Protein AF-0000000080314920 (afdb_homodimer)

Radius of gyration: 25.45 Å; Cα contacts (8 Å, |Δi|>4): 1360; chains: 2; bounding box: 56×71×76 Å

Sequence (614 aa):
MSSTPRVAFVGSGGATKGIAHLGVLKAMEELGLAPDVFVGASTGAIAGAFFAEGFTADQMVDWLRPFWVRNDKDGALKGRYFLGAPNKDQWRSPGWLTSGLFSIDRFERFLRDRLPVNDFRKLTRPLLVTATDVDGRGRVVFGKGYLDDVPISQAVAASSCVPVLFRPYRIGDRYYMDGELVRTLSIDLAVEAGADVVVISNVYRPHVTRPGETSLVHGGVGAMIRQTANVILSEKEKRGIDLIHRLYPHLTILNVSADLGRYSFLDRGNARHLLQRGYREALKVLAAAKQRGVFDVRSNVRTIGKAMSSTPRVAFVGSGGATKGIAHLGVLKAMEELGLAPDVFVGASTGAIAGAFFAEGFTADQMVDWLRPFWVRNDKDGALKGRYFLGAPNKDQWRSPGWLTSGLFSIDRFERFLRDRLPVNDFRKLTRPLLVTATDVDGRGRVVFGKGYLDDVPISQAVAASSCVPVLFRPYRIGDRYYMDGELVRTLSIDLAVEAGADVVVISNVYRPHVTRPGETSLVHGGVGAMIRQTANVILSEKEKRGIDLIHRLYPHLTILNVSADLGRYSFLDRGNARHLLQRGYREALKVLAAAKQRGVFDVRSNVRTIGKA

Solvent-accessible surface area (backbone atoms only — not comparable to full-atom values): 30928 Å² total; per-residue (Å²): 130,88,70,78,72,40,29,20,35,24,18,24,38,44,64,52,48,21,43,16,50,36,14,30,52,43,34,29,48,57,53,48,54,59,59,51,32,28,32,14,14,22,34,14,22,51,53,34,60,43,43,52,72,68,50,48,44,70,59,45,52,60,66,48,32,51,74,33,43,70,75,52,87,61,75,44,56,36,67,55,41,43,38,39,71,70,49,78,75,42,61,71,34,65,19,41,52,44,18,16,74,18,31,54,63,48,52,25,52,51,41,52,72,66,41,90,73,55,42,38,77,75,47,87,35,51,47,37,34,28,20,18,38,64,42,44,72,41,64,40,56,32,11,69,98,56,49,35,88,50,42,43,29,56,48,40,38,18,6,48,12,43,76,55,53,17,24,62,33,72,60,91,94,41,44,19,21,25,11,55,46,52,45,49,44,50,59,64,58,40,49,74,72,58,36,41,32,37,40,34,36,38,56,53,56,52,57,61,57,49,92,91,53,74,60,50,54,52,57,12,37,66,42,45,53,51,41,49,50,16,35,33,51,31,37,46,33,52,51,47,51,53,44,48,45,71,75,38,71,83,50,42,75,45,78,32,64,37,85,72,72,87,62,49,56,76,54,40,89,41,50,66,58,35,20,49,42,19,22,50,39,27,43,55,53,51,51,53,38,38,74,70,59,73,45,81,55,56,78,73,60,76,76,84,72,91,125,128,87,70,78,71,38,29,18,36,24,18,24,37,44,63,52,50,22,41,17,51,36,14,30,52,43,36,29,49,66,56,52,54,59,59,52,32,27,31,13,14,22,33,14,22,51,51,34,59,43,43,54,72,67,51,49,45,69,58,49,51,60,67,48,30,51,73,31,43,70,75,53,87,62,75,43,55,36,64,54,42,43,39,38,70,68,50,80,74,43,63,72,35,64,21,40,52,44,18,16,75,19,30,55,60,48,50,24,51,50,41,52,71,66,41,90,73,55,42,37,76,75,47,88,35,50,48,38,34,28,20,19,39,64,43,44,72,41,65,41,55,32,11,70,96,58,48,34,87,49,44,44,28,56,48,42,38,18,5,48,13,43,76,56,54,18,24,62,32,72,59,92,94,42,44,19,22,24,10,55,47,52,45,49,44,51,60,66,59,40,50,75,71,58,34,41,32,37,41,34,36,38,56,54,57,54,56,61,58,50,92,92,52,74,62,51,54,53,58,13,39,67,41,45,52,52,42,48,50,16,36,34,51,30,39,48,33,52,50,47,51,54,44,47,44,70,76,37,71,81,52,43,76,45,77,30,65,36,83,71,74,86,62,48,56,75,53,42,88,41,50,68,58,36,20,48,42,18,22,52,42,26,43,54,53,52,50,54,39,38,76,71,59,74,45,84,51,63,77,74,64,78,76,84,66,95,119

Foldseek 3Di:
DPDFFAEEEFEFAQQLLLLLVLLLQQLCVLLQNHHLAQEYFQSSLVSCQQVLVPDHSVNVCVLCLLQQPCDDPPDRCPVCLFAPDQDPVSVVDPCLPQFARGELVSVLVSCVVPRPAFFQVPGSRWYWYWWAWPVPPAIAIEHDPGNGVGGSSQSNSQQNAATRHYGFGDDPHTTIHHRLPRATSPCVVVVVVPGQEYEYHYAQAADDADPPGDDLVVVPPLSVVNNVVSVVSVVRVVVVVVVVCVVCVSHHYQYQYFCPDPDDSRNSVCSVVSSVRSNVSSNVRVVVCVVVVVGVRPPPNPPPDDD/DPDFFAEEEFEFAQQLLLLLVLLLQQLCVLLQNHHLAQEYFQSSLVSCQQVLVPDHSVNVCVLCLLQQDCDDPPDRVPVCLFAPDQPPVSVVDPCLPQFARTENVSVLVSCVVPRPAFFQVPGSRWRWYWWAWPVPPAIAIEHPPGNGVGTSSQSNSQQNAATRHYGFGDDPHTTIHHRLPRATSPVVVVVVVPGQEYEYHYAQAADDADPPGDDLVVVPPLSVVNNVVSVVSVVRVVVVVVVVCVVCVSHHYQYQYFCPDPDDSRNSVCSVVSSVRSNVSSNVRVVVCVVVVVGVRPPPNPPPDDD

Nearest PDB structures (foldseek):
  5fya-assembly1_A  TM=7.911E-01  e=1.398E-17  Pseudomonas aeruginosa PAO1
  5fya-assembly1_B  TM=7.716E-01  e=3.276E-17  Pseudomonas aeruginosa PAO1
  5fqu-assembly1_A  TM=7.873E-01  e=2.294E-16  Pseudomonas aeruginosa PAO1
  5fqu-assembly1_B  TM=7.915E-01  e=6.071E-16  Pseudomonas aeruginosa PAO1
  4kyi-assembly4_G  TM=5.038E-01  e=5.420E-08  Legionella pneumophila subsp. pneumophila str. Philadelphia 1

Structure (mmCIF, N/CA/C/O backbone):
data_AF-0000000080314920-model_v1
#
loop_
_entity.id
_entity.type
_entity.pdbx_description
1 polymer 'Serine protease'
#
loop_
_atom_site.group_PDB
_atom_site.id
_atom_site.type_symbol
_atom_site.label_atom_id
_atom_site.label_alt_id
_atom_site.label_comp_id
_atom_site.label_asym_id
_atom_site.label_entity_id
_atom_site.label_seq_id
_atom_site.pdbx_PDB_ins_code
_atom_site.Cartn_x
_atom_site.Cartn_y
_atom_site.Cartn_z
_atom_site.occupancy
_atom_site.B_iso_or_equiv
_atom_site.auth_seq_id
_atom_site.auth_comp_id
_atom_site.auth_asym_id
_atom_site.auth_atom_id
_atom_site.pdbx_PDB_model_num
ATOM 1 N N . MET A 1 1 ? 11.32 12.695 39.562 1 34.16 1 MET A N 1
ATOM 2 C CA . MET A 1 1 ? 10.57 13.789 38.969 1 34.16 1 MET A CA 1
ATOM 3 C C . MET A 1 1 ? 9.891 13.328 37.656 1 34.16 1 MET A C 1
ATOM 5 O O . MET A 1 1 ? 10.562 12.922 36.719 1 34.16 1 MET A O 1
ATOM 9 N N . SER A 1 2 ? 8.727 12.648 37.625 1 46.34 2 SER A N 1
ATOM 10 C CA . SER A 1 2 ? 8.016 11.883 36.625 1 46.34 2 SER A CA 1
ATOM 11 C C . SER A 1 2 ? 7.816 12.695 35.344 1 46.34 2 SER A C 1
ATOM 13 O O . SER A 1 2 ? 7.129 13.719 35.344 1 46.34 2 SER A O 1
ATOM 15 N N . SER A 1 3 ? 8.82 12.984 34.469 1 62.66 3 SER A N 1
ATOM 16 C CA . SER A 1 3 ? 8.906 13.906 33.312 1 62.66 3 SER A CA 1
ATOM 17 C C . SER A 1 3 ? 7.719 13.727 32.375 1 62.66 3 SER A C 1
ATOM 19 O O . SER A 1 3 ? 7.129 12.648 32.312 1 62.66 3 SER A O 1
ATOM 21 N N . THR A 1 4 ? 6.941 14.812 32.188 1 80 4 THR A N 1
ATOM 22 C CA . THR A 1 4 ? 5.812 14.844 31.266 1 80 4 THR A CA 1
ATOM 23 C C . THR A 1 4 ? 6.176 14.164 29.953 1 80 4 THR A C 1
ATOM 25 O O . THR A 1 4 ? 7.215 14.461 29.359 1 80 4 THR A O 1
ATOM 28 N N . PRO A 1 5 ? 5.445 13.148 29.672 1 88.19 5 PRO A N 1
ATOM 29 C CA . PRO A 1 5 ? 5.762 12.445 28.422 1 88.19 5 PRO A CA 1
ATOM 30 C C . PRO A 1 5 ? 5.719 13.352 27.203 1 88.19 5 PRO A C 1
ATOM 32 O O . PRO A 1 5 ? 4.906 14.281 27.156 1 88.19 5 PRO A O 1
ATOM 35 N N . ARG A 1 6 ? 6.645 13.195 26.375 1 93.94 6 ARG A N 1
ATOM 36 C CA . ARG A 1 6 ? 6.617 13.883 25.094 1 93.94 6 ARG A CA 1
ATOM 37 C C . ARG A 1 6 ? 5.602 13.25 24.156 1 93.94 6 ARG A C 1
ATOM 39 O O . ARG A 1 6 ? 5.668 12.055 23.875 1 93.94 6 ARG A O 1
ATOM 46 N N . VAL A 1 7 ? 4.637 14.039 23.656 1 95.12 7 VAL A N 1
ATOM 47 C CA . VAL A 1 7 ? 3.502 13.523 22.891 1 95.12 7 VAL A CA 1
ATOM 48 C C . VAL A 1 7 ? 3.629 13.938 21.438 1 95.12 7 VAL A C 1
ATOM 50 O O . VAL A 1 7 ? 3.949 15.086 21.125 1 95.12 7 VAL A O 1
ATOM 53 N N . ALA A 1 8 ? 3.443 12.977 20.562 1 97.06 8 ALA A N 1
ATOM 54 C CA . ALA A 1 8 ? 3.424 13.266 19.125 1 97.06 8 ALA A CA 1
ATOM 55 C C . ALA A 1 8 ? 2.035 13.031 18.531 1 97.06 8 ALA A C 1
ATOM 57 O O . ALA A 1 8 ? 1.35 12.07 18.906 1 97.06 8 ALA A O 1
ATOM 58 N N . PHE A 1 9 ? 1.647 13.953 17.703 1 97.38 9 PHE A N 1
ATOM 59 C CA . PHE A 1 9 ? 0.496 13.742 16.828 1 97.38 9 PHE A CA 1
ATOM 60 C C . PHE A 1 9 ? 0.938 13.266 15.461 1 97.38 9 PHE A C 1
ATOM 62 O O . PHE A 1 9 ? 1.762 13.914 14.805 1 97.38 9 PHE A O 1
ATOM 69 N N . VAL A 1 10 ? 0.437 12.141 15.016 1 97.81 10 VAL A N 1
ATOM 70 C CA . VAL A 1 10 ? 0.725 11.594 13.695 1 97.81 10 VAL A CA 1
ATOM 71 C C . VAL A 1 10 ? -0.572 11.453 12.898 1 97.81 10 VAL A C 1
ATOM 73 O O . VAL A 1 10 ? -1.407 10.602 13.211 1 97.81 10 VAL A O 1
ATOM 76 N N . GLY A 1 11 ? -0.693 12.266 11.891 1 96.44 11 GLY A N 1
ATOM 77 C CA . GLY A 1 11 ? -1.915 12.281 11.102 1 96.44 11 GLY A CA 1
ATOM 78 C C . GLY A 1 11 ? -1.728 11.719 9.703 1 96.44 11 GLY A C 1
ATOM 79 O O . GLY A 1 11 ? -0.772 12.07 9.008 1 96.44 11 GLY A O 1
ATOM 80 N N . SER A 1 12 ? -2.639 10.859 9.289 1 94.88 12 SER A N 1
ATOM 81 C CA . SER A 1 12 ? -2.639 10.336 7.926 1 94.88 12 SER A CA 1
ATOM 82 C C . SER A 1 12 ? -3.195 11.352 6.938 1 94.88 12 SER A C 1
ATOM 84 O O . SER A 1 12 ? -3.754 12.375 7.344 1 94.88 12 SER A O 1
ATOM 86 N N . GLY A 1 13 ? -2.977 11.047 5.652 1 91.06 13 GLY A N 1
ATOM 87 C CA . GLY A 1 13 ? -3.764 11.758 4.652 1 91.06 13 GLY A CA 1
ATOM 88 C C . GLY A 1 13 ? -5.23 11.367 4.664 1 91.06 13 GLY A C 1
ATOM 89 O O . GLY A 1 13 ? -5.695 10.703 5.594 1 91.06 13 GLY A O 1
ATOM 90 N N . GLY A 1 14 ? -6.031 11.945 3.693 1 84.44 14 GLY A N 1
ATOM 91 C CA . GLY A 1 14 ? -7.418 11.516 3.705 1 84.44 14 GLY A CA 1
ATOM 92 C C . GLY A 1 14 ? -8.352 12.469 2.984 1 84.44 14 GLY A C 1
ATOM 93 O O . GLY A 1 14 ? -9.57 12.352 3.082 1 84.44 14 GLY A O 1
ATOM 94 N N . ALA A 1 15 ? -7.816 13.336 2.27 1 79 15 ALA A N 1
ATOM 95 C CA . ALA A 1 15 ? -8.625 14.328 1.564 1 79 15 ALA A CA 1
ATOM 96 C C . ALA A 1 15 ? -9.672 14.938 2.49 1 79 15 ALA A C 1
ATOM 98 O O . ALA A 1 15 ? -9.344 15.422 3.578 1 79 15 ALA A O 1
ATOM 99 N N . THR A 1 16 ? -10.93 14.867 2.176 1 75.25 16 THR A N 1
ATOM 100 C CA . THR A 1 16 ? -11.977 15.508 2.965 1 75.25 16 THR A CA 1
ATOM 101 C C . THR A 1 16 ? -12.148 14.812 4.312 1 75.25 16 THR A C 1
ATOM 103 O O . THR A 1 16 ? -12.539 15.438 5.297 1 75.25 16 THR A O 1
ATOM 106 N N . LYS A 1 17 ? -11.773 13.578 4.363 1 83.12 17 LYS A N 1
ATOM 107 C CA . LYS A 1 17 ? -11.906 12.836 5.609 1 83.12 17 LYS A CA 1
ATOM 108 C C . LYS A 1 17 ? -10.906 13.336 6.656 1 83.12 17 LYS A C 1
ATOM 110 O O . LYS A 1 17 ? -11.07 13.07 7.848 1 83.12 17 LYS A O 1
ATOM 115 N N . GLY A 1 18 ? -9.969 14.078 6.164 1 86.81 18 GLY A N 1
ATOM 116 C CA . GLY A 1 18 ? -8.938 14.609 7.039 1 86.81 18 GLY A CA 1
ATOM 117 C C . GLY A 1 18 ? -9.469 15.633 8.023 1 86.81 18 GLY A C 1
ATOM 118 O O . GLY A 1 18 ? -8.789 15.969 9 1 86.81 18 GLY A O 1
ATOM 119 N N . ILE A 1 19 ? -10.688 16.062 7.84 1 85.44 19 ILE A N 1
ATOM 120 C CA . ILE A 1 19 ? -11.312 16.969 8.797 1 85.44 19 ILE A CA 1
ATOM 121 C C . ILE A 1 19 ? -11.43 16.281 10.156 1 85.44 19 ILE A C 1
ATOM 123 O O . ILE A 1 19 ? -11.414 16.938 11.195 1 85.44 19 ILE A O 1
ATOM 127 N N . ALA A 1 20 ? -11.469 15.023 10.109 1 90.12 20 ALA A N 1
ATOM 128 C CA . ALA A 1 20 ? -11.539 14.242 11.336 1 90.12 20 ALA A CA 1
ATOM 129 C C . ALA A 1 20 ? -10.305 14.469 12.203 1 90.12 20 ALA A C 1
ATOM 131 O O . ALA A 1 20 ? -10.367 14.352 13.43 1 90.12 20 ALA A O 1
ATOM 132 N N . HIS A 1 21 ? -9.141 14.766 11.586 1 94.38 21 HIS A N 1
ATOM 133 C CA . HIS A 1 21 ? -7.922 15.039 12.344 1 94.38 21 HIS A CA 1
ATOM 134 C C . HIS A 1 21 ? -8.117 16.219 13.289 1 94.38 21 HIS A C 1
ATOM 136 O O . HIS A 1 21 ? -7.551 16.234 14.383 1 94.38 21 HIS A O 1
ATOM 142 N N . LEU A 1 22 ? -8.953 17.156 12.859 1 91.56 22 LEU A N 1
ATOM 143 C CA . LEU A 1 22 ? -9.219 18.328 13.688 1 91.56 22 LEU A CA 1
ATOM 144 C C . LEU A 1 22 ? -9.984 17.938 14.945 1 91.56 22 LEU A C 1
ATOM 146 O O . LEU A 1 22 ? -9.75 18.5 16.031 1 91.56 22 LEU A O 1
ATOM 150 N N . GLY A 1 23 ? -10.875 17.016 14.773 1 92.81 23 GLY A N 1
ATOM 151 C CA . GLY A 1 23 ? -11.57 16.5 15.938 1 92.81 23 GLY A CA 1
ATOM 152 C C . GLY A 1 23 ? -10.648 15.789 16.906 1 92.81 23 GLY A C 1
ATOM 153 O O . GLY A 1 23 ? -10.789 15.938 18.125 1 92.81 23 GLY A O 1
ATOM 154 N N . VAL A 1 24 ? -9.75 15.055 16.391 1 95.25 24 VAL A N 1
ATOM 155 C CA . VAL A 1 24 ? -8.789 14.336 17.219 1 95.25 24 VAL A CA 1
ATOM 156 C C . VAL A 1 24 ? -7.922 15.328 17.984 1 95.25 24 VAL A C 1
ATOM 158 O O . VAL A 1 24 ? -7.734 15.188 19.203 1 95.25 24 VAL A O 1
ATOM 161 N N . LEU A 1 25 ? -7.449 16.344 17.328 1 94.75 25 LEU A N 1
ATOM 162 C CA . LEU A 1 25 ? -6.59 17.344 17.938 1 94.75 25 LEU A CA 1
ATOM 163 C C . LEU A 1 25 ? -7.344 18.125 19.016 1 94.75 25 LEU A C 1
ATOM 165 O O . LEU A 1 25 ? -6.789 18.438 20.062 1 94.75 25 LEU A O 1
ATOM 169 N N . LYS A 1 26 ? -8.594 18.422 18.734 1 93.06 26 LYS A N 1
ATOM 170 C CA . LYS A 1 26 ? -9.43 19.094 19.719 1 93.06 26 LYS A CA 1
ATOM 171 C C . LYS A 1 26 ? -9.555 18.25 21 1 93.06 26 LYS A C 1
ATOM 173 O O . LYS A 1 26 ? -9.383 18.781 22.109 1 93.06 26 LYS A O 1
ATOM 178 N N . ALA A 1 27 ? -9.82 17 20.828 1 93.88 27 ALA A N 1
ATOM 179 C CA . ALA A 1 27 ? -9.93 16.094 21.969 1 93.88 27 ALA A CA 1
ATOM 180 C C . ALA A 1 27 ? -8.617 16.031 22.75 1 93.88 27 ALA A C 1
ATOM 182 O O . ALA A 1 27 ? -8.617 16.016 23.984 1 93.88 27 ALA A O 1
ATOM 183 N N . MET A 1 28 ? -7.52 15.961 22.031 1 92.38 28 MET A N 1
ATOM 184 C CA . MET A 1 28 ? -6.203 15.914 22.656 1 92.38 28 MET A CA 1
ATOM 185 C C . MET A 1 28 ? -5.973 17.141 23.531 1 92.38 28 MET A C 1
ATOM 187 O O . MET A 1 28 ? -5.516 17.016 24.672 1 92.38 28 MET A O 1
ATOM 191 N N . GLU A 1 29 ? -6.273 18.25 23 1 87.25 29 GLU A N 1
ATOM 192 C CA . GLU A 1 29 ? -6.105 19.5 23.75 1 87.25 29 GLU A CA 1
ATOM 193 C C . GLU A 1 29 ? -6.977 19.516 25 1 87.25 29 GLU A C 1
ATOM 195 O O . GLU A 1 29 ? -6.516 19.891 26.078 1 87.25 29 GLU A O 1
ATOM 200 N N . GLU A 1 30 ? -8.172 19.156 24.844 1 88 30 GLU A N 1
ATOM 201 C CA . GLU A 1 30 ? -9.133 19.188 25.938 1 88 30 GLU A CA 1
ATOM 202 C C . GLU A 1 30 ? -8.742 18.219 27.047 1 88 30 GLU A C 1
ATOM 204 O O . GLU A 1 30 ? -9.047 18.438 28.219 1 88 30 GLU A O 1
ATOM 209 N N . LEU A 1 31 ? -8.039 17.203 26.703 1 88.94 31 LEU A N 1
ATOM 210 C CA . LEU A 1 31 ? -7.668 16.188 27.672 1 88.94 31 LEU A CA 1
ATOM 211 C C . LEU A 1 31 ? -6.258 16.422 28.203 1 88.94 31 LEU A C 1
ATOM 213 O O . LEU A 1 31 ? -5.738 15.617 28.984 1 88.94 31 LEU A O 1
ATOM 217 N N . GLY A 1 32 ? -5.625 17.484 27.719 1 82.94 32 GLY A N 1
ATOM 218 C CA . GLY A 1 32 ? -4.316 17.875 28.234 1 82.94 32 GLY A CA 1
ATOM 219 C C . GLY A 1 32 ? -3.178 17.109 27.562 1 82.94 32 GLY A C 1
ATOM 220 O O . GLY A 1 32 ? -2.129 16.906 28.188 1 82.94 32 GLY A O 1
ATOM 221 N N . LEU A 1 33 ? -3.377 16.609 26.406 1 87.69 33 LEU A N 1
ATOM 222 C CA . LEU A 1 33 ? -2.371 15.891 25.641 1 87.69 33 LEU A CA 1
ATOM 223 C C . LEU A 1 33 ? -1.957 16.672 24.406 1 87.69 33 LEU A C 1
ATOM 225 O O . LEU A 1 33 ? -1.964 16.141 23.297 1 87.69 33 LEU A O 1
ATOM 229 N N . ALA A 1 34 ? -1.639 17.875 24.688 1 87.12 34 ALA A N 1
ATOM 230 C CA . ALA A 1 34 ? -1.196 18.688 23.562 1 87.12 34 ALA A CA 1
ATOM 231 C C . ALA A 1 34 ? 0.073 18.125 22.938 1 87.12 34 ALA A C 1
ATOM 233 O O . ALA A 1 34 ? 1.03 17.797 23.641 1 87.12 34 ALA A O 1
ATOM 234 N N . PRO A 1 35 ? 0.097 18.047 21.656 1 94.38 35 PRO A N 1
ATOM 235 C CA . PRO A 1 35 ? 1.268 17.453 21.016 1 94.38 35 PRO A CA 1
ATOM 236 C C . PRO A 1 35 ? 2.506 18.344 21.094 1 94.38 35 PRO A C 1
ATOM 238 O O . PRO A 1 35 ? 2.4 19.562 20.969 1 94.38 35 PRO A O 1
ATOM 241 N N . ASP A 1 36 ? 3.629 17.734 21.328 1 94.88 36 ASP A N 1
ATOM 242 C CA . ASP A 1 36 ? 4.926 18.391 21.281 1 94.88 36 ASP A CA 1
ATOM 243 C C . ASP A 1 36 ? 5.523 18.344 19.875 1 94.88 36 ASP A C 1
ATOM 245 O O . ASP A 1 36 ? 6.379 19.172 19.531 1 94.88 36 ASP A O 1
ATOM 249 N N . VAL A 1 37 ? 5.082 17.344 19.141 1 96.69 37 VAL A N 1
ATOM 250 C CA . VAL A 1 37 ? 5.586 17.125 17.797 1 96.69 37 VAL A CA 1
ATOM 251 C C . VAL A 1 37 ? 4.434 16.75 16.875 1 96.69 37 VAL A C 1
ATOM 253 O O . VAL A 1 37 ? 3.518 16.031 17.281 1 96.69 37 VAL A O 1
ATOM 256 N N . PHE A 1 38 ? 4.484 17.25 15.656 1 97.94 38 PHE A N 1
ATOM 257 C CA . PHE A 1 38 ? 3.488 16.938 14.641 1 97.94 38 PHE A CA 1
ATOM 258 C C . PHE A 1 38 ? 4.133 16.234 13.453 1 97.94 38 PHE A C 1
ATOM 260 O O . PHE A 1 38 ? 5.164 16.688 12.945 1 97.94 38 PHE A O 1
ATOM 267 N N . VAL A 1 39 ? 3.607 15.133 13.07 1 98.38 39 VAL A N 1
ATOM 268 C CA . VAL A 1 39 ? 3.992 14.414 11.859 1 98.38 39 VAL A CA 1
ATOM 269 C C . VAL A 1 39 ? 2.76 14.172 10.992 1 98.38 39 VAL A C 1
ATOM 271 O O . VAL A 1 39 ? 1.72 13.727 11.492 1 98.38 39 VAL A O 1
ATOM 274 N N . GLY A 1 40 ? 2.893 14.5 9.711 1 97.25 40 GLY A N 1
ATOM 275 C CA . GLY A 1 40 ? 1.688 14.266 8.93 1 97.25 40 GLY A CA 1
ATOM 276 C C . GLY A 1 40 ? 1.945 14.219 7.434 1 97.25 40 GLY A C 1
ATOM 277 O O . GLY A 1 40 ? 2.98 14.695 6.965 1 97.25 40 GLY A O 1
ATOM 278 N N . ALA A 1 41 ? 1.044 13.664 6.703 1 96.31 41 ALA A N 1
ATOM 279 C CA . ALA A 1 41 ? 0.961 13.656 5.246 1 96.31 41 ALA A CA 1
ATOM 280 C C . ALA A 1 41 ? -0.371 14.227 4.77 1 96.31 41 ALA A C 1
ATOM 282 O O . ALA A 1 41 ? -1.426 13.906 5.32 1 96.31 41 ALA A O 1
ATOM 283 N N . SER A 1 42 ? -0.343 15.047 3.721 1 95 42 SER A N 1
ATOM 284 C CA . SER A 1 42 ? -1.542 15.641 3.143 1 95 42 SER A CA 1
ATOM 285 C C . SER A 1 42 ? -2.391 16.328 4.211 1 95 42 SER A C 1
ATOM 287 O O . SER A 1 42 ? -1.907 17.203 4.922 1 95 42 SER A O 1
ATOM 289 N N . THR A 1 43 ? -3.562 15.891 4.465 1 91.94 43 THR A N 1
ATOM 290 C CA . THR A 1 43 ? -4.461 16.547 5.414 1 91.94 43 THR A CA 1
ATOM 291 C C . THR A 1 43 ? -3.914 16.438 6.836 1 91.94 43 THR A C 1
ATOM 293 O O . THR A 1 43 ? -4.141 17.328 7.66 1 91.94 43 THR A O 1
ATOM 296 N N . GLY A 1 44 ? -3.191 15.383 7.133 1 94.69 44 GLY A N 1
ATOM 297 C CA . GLY A 1 44 ? -2.492 15.32 8.406 1 94.69 44 GLY A CA 1
ATOM 298 C C . GLY A 1 44 ? -1.45 16.422 8.562 1 94.69 44 GLY A C 1
ATOM 299 O O . GLY A 1 44 ? -1.302 16.984 9.648 1 94.69 44 GLY A O 1
ATOM 300 N N . ALA A 1 45 ? -0.764 16.641 7.496 1 96.5 45 ALA A N 1
ATOM 301 C CA . ALA A 1 45 ? 0.22 17.734 7.496 1 96.5 45 ALA A CA 1
ATOM 302 C C . ALA A 1 45 ? -0.458 19.094 7.637 1 96.5 45 ALA A C 1
ATOM 304 O O . ALA A 1 45 ? 0.05 19.969 8.328 1 96.5 45 ALA A O 1
ATOM 305 N N . ILE A 1 46 ? -1.585 19.234 6.98 1 92.88 46 ILE A N 1
ATOM 306 C CA . ILE A 1 46 ? -2.342 20.484 7.059 1 92.88 46 ILE A CA 1
ATOM 307 C C . ILE A 1 46 ? -2.771 20.734 8.5 1 92.88 46 ILE A C 1
ATOM 309 O O . ILE A 1 46 ? -2.531 21.812 9.047 1 92.88 46 ILE A O 1
ATOM 313 N N . ALA A 1 47 ? -3.375 19.766 9.094 1 93.56 47 ALA A N 1
ATOM 314 C CA . ALA A 1 47 ? -3.818 19.875 10.477 1 93.56 47 ALA A CA 1
ATOM 315 C C . ALA A 1 47 ? -2.65 20.203 11.406 1 93.56 47 ALA A C 1
ATOM 317 O O . ALA A 1 47 ? -2.75 21.094 12.258 1 93.56 47 ALA A O 1
ATOM 318 N N . GLY A 1 48 ? -1.543 19.5 11.18 1 94.94 48 GLY A N 1
ATOM 319 C CA . GLY A 1 48 ? -0.363 19.719 12 1 94.94 48 GLY A CA 1
ATOM 320 C C . GLY A 1 48 ? 0.218 21.109 11.828 1 94.94 48 GLY A C 1
ATOM 321 O O . GLY A 1 48 ? 0.634 21.75 12.797 1 94.94 48 GLY A O 1
ATOM 322 N N . ALA A 1 49 ? 0.235 21.609 10.617 1 94.94 49 ALA A N 1
ATOM 323 C CA . ALA A 1 49 ? 0.83 22.906 10.32 1 94.94 49 ALA A CA 1
ATOM 324 C C . ALA A 1 49 ? 0.101 24.031 11.062 1 94.94 49 ALA A C 1
ATOM 326 O O . ALA A 1 49 ? 0.733 24.938 11.602 1 94.94 49 ALA A O 1
ATOM 327 N N . PHE A 1 50 ? -1.18 23.953 11.125 1 92 50 PHE A N 1
ATOM 328 C CA . PHE A 1 50 ? -1.956 25 11.766 1 92 50 PHE A CA 1
ATOM 329 C C . PHE A 1 50 ? -1.968 24.828 13.281 1 92 50 PHE A C 1
ATOM 331 O O . PHE A 1 50 ? -1.811 25.781 14.031 1 92 50 PHE A O 1
ATOM 338 N N . PHE A 1 51 ? -2.055 23.641 13.75 1 92.75 51 PHE A N 1
ATOM 339 C CA . PHE A 1 51 ? -2.096 23.391 15.18 1 92.75 51 PHE A CA 1
ATOM 340 C C . PHE A 1 51 ? -0.75 23.719 15.828 1 92.75 51 PHE A C 1
ATOM 342 O O . PHE A 1 51 ? -0.695 24.188 16.953 1 92.75 51 PHE A O 1
ATOM 349 N N . ALA A 1 52 ? 0.265 23.406 15.102 1 93.25 52 ALA A N 1
ATOM 350 C CA . ALA A 1 52 ? 1.6 23.703 15.617 1 93.25 52 ALA A CA 1
ATOM 351 C C . ALA A 1 52 ? 1.767 25.188 15.883 1 93.25 52 ALA A C 1
ATOM 353 O O . ALA A 1 52 ? 2.6 25.594 16.703 1 93.25 52 ALA A O 1
ATOM 354 N N . GLU A 1 53 ? 0.987 25.969 15.234 1 93.06 53 GLU A N 1
ATOM 355 C CA . GLU A 1 53 ? 1.11 27.422 15.359 1 93.06 53 GLU A CA 1
ATOM 356 C C . GLU A 1 53 ? 0.015 27.984 16.25 1 93.06 53 GLU A C 1
ATOM 358 O O . GLU A 1 53 ? -0.172 29.203 16.312 1 93.06 53 GLU A O 1
ATOM 363 N N . GLY A 1 54 ? -0.815 27.156 16.844 1 88.5 54 GLY A N 1
ATOM 364 C CA . GLY A 1 54 ? -1.701 27.594 17.906 1 88.5 54 GLY A CA 1
ATOM 365 C C . GLY A 1 54 ? -3.145 27.734 17.469 1 88.5 54 GLY A C 1
ATOM 366 O O . GLY A 1 54 ? -4 28.156 18.25 1 88.5 54 GLY A O 1
ATOM 367 N N . PHE A 1 55 ? -3.441 27.344 16.281 1 88.81 55 PHE A N 1
ATOM 368 C CA . PHE A 1 55 ? -4.828 27.406 15.828 1 88.81 55 PHE A CA 1
ATOM 369 C C . PHE A 1 55 ? -5.652 26.312 16.469 1 88.81 55 PHE A C 1
ATOM 371 O O . PHE A 1 55 ? -5.168 25.188 16.656 1 88.81 55 PHE A O 1
ATOM 378 N N . THR A 1 56 ? -6.875 26.688 16.75 1 85.69 56 THR A N 1
ATOM 379 C CA . THR A 1 56 ? -7.785 25.703 17.297 1 85.69 56 THR A CA 1
ATOM 380 C C . THR A 1 56 ? -8.523 24.953 16.188 1 85.69 56 THR A C 1
ATOM 382 O O . THR A 1 56 ? -8.539 25.406 15.039 1 85.69 56 THR A O 1
ATOM 385 N N . ALA A 1 57 ? -9.078 23.844 16.594 1 84.25 57 ALA A N 1
ATOM 386 C CA . ALA A 1 57 ? -9.844 23.047 15.633 1 84.25 57 ALA A CA 1
ATOM 387 C C . ALA A 1 57 ? -11 23.859 15.047 1 84.25 57 ALA A C 1
ATOM 389 O O . ALA A 1 57 ? -11.258 23.812 13.844 1 84.25 57 ALA A O 1
ATOM 390 N N . ASP A 1 58 ? -11.641 24.625 15.859 1 78.56 58 ASP A N 1
ATOM 391 C CA . ASP A 1 58 ? -12.789 25.422 15.43 1 78.56 58 ASP A CA 1
ATOM 392 C C . ASP A 1 58 ? -12.375 26.5 14.438 1 78.56 58 ASP A C 1
ATOM 394 O O . ASP A 1 58 ? -13.07 26.734 13.445 1 78.56 58 ASP A O 1
ATOM 398 N N . GLN A 1 59 ? -11.258 27.156 14.672 1 82.06 59 GLN A N 1
ATOM 399 C CA . GLN A 1 59 ? -10.734 28.156 13.742 1 82.06 59 GLN A CA 1
ATOM 400 C C . GLN A 1 59 ? -10.422 27.531 12.383 1 82.06 59 GLN A C 1
ATOM 402 O O . GLN A 1 59 ? -10.703 28.125 11.344 1 82.06 59 GLN A O 1
ATOM 407 N N . MET A 1 60 ? -9.93 26.344 12.461 1 81.88 60 MET A N 1
ATOM 408 C CA . MET A 1 60 ? -9.523 25.672 11.234 1 81.88 60 MET A CA 1
ATOM 409 C C . MET A 1 60 ? -10.742 25.25 10.414 1 81.88 60 MET A C 1
ATOM 411 O O . MET A 1 60 ? -10.719 25.328 9.188 1 81.88 60 MET A O 1
ATOM 415 N N . VAL A 1 61 ? -11.734 24.766 11.062 1 76.12 61 VAL A N 1
ATOM 416 C CA . VAL A 1 61 ? -12.961 24.391 10.359 1 76.12 61 VAL A CA 1
ATOM 417 C C . VAL A 1 61 ? -13.555 25.594 9.648 1 76.12 61 VAL A C 1
ATOM 419 O O . VAL A 1 61 ? -14.023 25.5 8.516 1 76.12 61 VAL A O 1
ATOM 422 N N . ASP A 1 62 ? -13.523 26.703 10.32 1 73.25 62 ASP A N 1
ATOM 423 C CA . ASP A 1 62 ? -14.055 27.922 9.742 1 73.25 62 ASP A CA 1
ATOM 424 C C . ASP A 1 62 ? -13.227 28.375 8.531 1 73.25 62 ASP A C 1
ATOM 426 O O . ASP A 1 62 ? -13.781 28.797 7.52 1 73.25 62 ASP A O 1
ATOM 430 N N . TRP A 1 63 ? -11.961 28.203 8.617 1 67.81 63 TRP A N 1
ATOM 431 C CA . TRP A 1 63 ? -11.062 28.641 7.562 1 67.81 63 TRP A CA 1
ATOM 432 C C . TRP A 1 63 ? -11.156 27.719 6.348 1 67.81 63 TRP A C 1
ATOM 434 O O . TRP A 1 63 ? -10.969 28.172 5.211 1 67.81 63 TRP A O 1
ATOM 444 N N . LEU A 1 64 ? -11.375 26.453 6.668 1 66.06 64 LEU A N 1
ATOM 445 C CA . LEU A 1 64 ? -11.406 25.5 5.566 1 66.06 64 LEU A CA 1
ATOM 446 C C . LEU A 1 64 ? -12.805 25.406 4.961 1 66.06 64 LEU A C 1
ATOM 448 O O . LEU A 1 64 ? -13.008 24.734 3.951 1 66.06 64 LEU A O 1
ATOM 452 N N . ARG A 1 65 ? -13.727 26.188 5.637 1 62.97 65 ARG A N 1
ATOM 453 C CA . ARG A 1 65 ? -15.133 26.203 5.238 1 62.97 65 ARG A CA 1
ATOM 454 C C . ARG A 1 65 ? -15.281 26.562 3.762 1 62.97 65 ARG A C 1
ATOM 456 O O . ARG A 1 65 ? -16.062 25.938 3.041 1 62.97 65 ARG A O 1
ATOM 463 N N . PRO A 1 66 ? -14.531 27.609 3.346 1 57.38 66 PRO A N 1
ATOM 464 C CA . PRO A 1 66 ? -14.711 27.953 1.933 1 57.38 66 PRO A CA 1
ATOM 465 C C . PRO A 1 66 ? -14.398 26.781 1.002 1 57.38 66 PRO A C 1
ATOM 467 O O . PRO A 1 66 ? -14.891 26.734 -0.128 1 57.38 66 PRO A O 1
ATOM 470 N N . PHE A 1 67 ? -13.516 25.984 1.424 1 56.56 67 PHE A N 1
ATOM 471 C CA . PHE A 1 67 ? -13.125 24.859 0.585 1 56.56 67 PHE A CA 1
ATOM 472 C C . PHE A 1 67 ? -14.195 23.781 0.599 1 56.56 67 PHE A C 1
ATOM 474 O O . PHE A 1 67 ? -14.266 22.953 -0.313 1 56.56 67 PHE A O 1
ATOM 481 N N . TRP A 1 68 ? -15.117 23.969 1.648 1 52 68 TRP A N 1
ATOM 482 C CA . TRP A 1 68 ? -16.094 22.891 1.767 1 52 68 TRP A CA 1
ATOM 483 C C . TRP A 1 68 ? -17.5 23.406 1.541 1 52 68 TRP A C 1
ATOM 485 O O . TRP A 1 68 ? -18.438 22.625 1.393 1 52 68 TRP A O 1
ATOM 495 N N . VAL A 1 69 ? -17.891 24.703 1.783 1 48.34 69 VAL A N 1
ATOM 496 C CA . VAL A 1 69 ? -19.25 25.219 1.677 1 48.34 69 VAL A CA 1
ATOM 497 C C . VAL A 1 69 ? -19.484 25.781 0.277 1 48.34 69 VAL A C 1
ATOM 499 O O . VAL A 1 69 ? -18.641 26.516 -0.25 1 48.34 69 VAL A O 1
ATOM 502 N N . ARG A 1 70 ? -20.422 25.109 -0.406 1 45.75 70 ARG A N 1
ATOM 503 C CA . ARG A 1 70 ? -20.875 25.547 -1.72 1 45.75 70 ARG A CA 1
ATOM 504 C C . ARG A 1 70 ? -21.203 27.047 -1.713 1 45.75 70 ARG A C 1
ATOM 506 O O . ARG A 1 70 ? -20.953 27.734 -2.699 1 45.75 70 ARG A O 1
ATOM 513 N N . ASN A 1 71 ? -22.078 27.438 -0.809 1 41.44 71 ASN A N 1
ATOM 514 C CA . ASN A 1 71 ? -22.906 28.641 -0.965 1 41.44 71 ASN A CA 1
ATOM 515 C C . ASN A 1 71 ? -22.125 29.906 -0.674 1 41.44 71 ASN A C 1
ATOM 517 O O . ASN A 1 71 ? -22.703 30.953 -0.405 1 41.44 71 ASN A O 1
ATOM 521 N N . ASP A 1 72 ? -21.016 29.859 -0.041 1 42.19 72 ASP A N 1
ATOM 522 C CA . ASP A 1 72 ? -20.641 31.219 0.312 1 42.19 72 ASP A CA 1
ATOM 523 C C . ASP A 1 72 ? -20.484 32.094 -0.935 1 42.19 72 ASP A C 1
ATOM 525 O O . ASP A 1 72 ? -20.078 31.609 -1.99 1 42.19 72 ASP A O 1
ATOM 529 N N . LYS A 1 73 ? -21.234 33.188 -0.952 1 39.59 73 LYS A N 1
ATOM 530 C CA . LYS A 1 73 ? -21.219 34.281 -1.918 1 39.59 73 LYS A CA 1
ATOM 531 C C . LYS A 1 73 ? -19.844 34.438 -2.545 1 39.59 73 LYS A C 1
ATOM 533 O O . LYS A 1 73 ? -19.672 35.188 -3.512 1 39.59 73 LYS A O 1
ATOM 538 N N . ASP A 1 74 ? -18.875 34.438 -1.659 1 38.81 74 ASP A N 1
ATOM 539 C CA . ASP A 1 74 ? -17.578 34.5 -2.312 1 38.81 74 ASP A CA 1
ATOM 540 C C . ASP A 1 74 ? -17.281 33.188 -3.061 1 38.81 74 ASP A C 1
ATOM 542 O O . ASP A 1 74 ? -17.781 32.125 -2.686 1 38.81 74 ASP A O 1
ATOM 546 N N . GLY A 1 75 ? -16.906 33.094 -4.277 1 34.25 75 GLY A N 1
ATOM 547 C CA . GLY A 1 75 ? -16.75 32.062 -5.281 1 34.25 75 GLY A CA 1
ATOM 548 C C . GLY A 1 75 ? -16.375 30.719 -4.691 1 34.25 75 GLY A C 1
ATOM 549 O O . GLY A 1 75 ? -15.922 30.641 -3.547 1 34.25 75 GLY A O 1
ATOM 550 N N . ALA A 1 76 ? -17.266 29.625 -4.918 1 34.12 76 ALA A N 1
ATOM 551 C CA . ALA A 1 76 ? -16.984 28.203 -4.867 1 34.12 76 ALA A CA 1
ATOM 552 C C . ALA A 1 76 ? -15.492 27.922 -4.852 1 34.12 76 ALA A C 1
ATOM 554 O O . ALA A 1 76 ? -14.734 28.547 -5.598 1 34.12 76 ALA A O 1
ATOM 555 N N . LEU A 1 77 ? -14.852 27.859 -3.84 1 38.78 77 LEU A N 1
ATOM 556 C CA . LEU A 1 77 ? -13.57 27.25 -4.141 1 38.78 77 LEU A CA 1
ATOM 557 C C . LEU A 1 77 ? -13.664 26.375 -5.387 1 38.78 77 LEU A C 1
ATOM 559 O O . LEU A 1 77 ? -14.078 25.203 -5.305 1 38.78 77 LEU A O 1
ATOM 563 N N . LYS A 1 78 ? -14.477 26.828 -6.402 1 37.88 78 LYS A N 1
ATOM 564 C CA . LYS A 1 78 ? -14.617 26.219 -7.719 1 37.88 78 LYS A CA 1
ATOM 565 C C . LYS A 1 78 ? -13.375 25.422 -8.094 1 37.88 78 LYS A C 1
ATOM 567 O O . LYS A 1 78 ? -12.281 25.672 -7.578 1 37.88 78 LYS A O 1
ATOM 572 N N . GLY A 1 79 ? -13.648 24.25 -8.617 1 42.97 79 GLY A N 1
ATOM 573 C CA . GLY A 1 79 ? -12.625 23.531 -9.367 1 42.97 79 GLY A CA 1
ATOM 574 C C . GLY A 1 79 ? -11.453 24.406 -9.758 1 42.97 79 GLY A C 1
ATOM 575 O O . GLY A 1 79 ? -10.469 23.922 -10.312 1 42.97 79 GLY A O 1
ATOM 576 N N . ARG A 1 80 ? -11.812 25.719 -9.641 1 43.09 80 ARG A N 1
ATOM 577 C CA . ARG A 1 80 ? -10.805 26.688 -10.078 1 43.09 80 ARG A CA 1
ATOM 578 C C . ARG A 1 80 ? -9.648 26.75 -9.094 1 43.09 80 ARG A C 1
ATOM 580 O O . ARG A 1 80 ? -8.531 27.141 -9.461 1 43.09 80 ARG A O 1
ATOM 587 N N . TYR A 1 81 ? -9.969 26.719 -7.891 1 42.53 81 TYR A N 1
ATOM 588 C CA . TYR A 1 81 ? -8.875 26.766 -6.922 1 42.53 81 TYR A CA 1
ATOM 589 C C . TYR A 1 81 ? -7.988 25.531 -7.055 1 42.53 81 TYR A C 1
ATOM 591 O O . TYR A 1 81 ? -6.816 25.562 -6.676 1 42.53 81 TYR A O 1
ATOM 599 N N . PHE A 1 82 ? -8.508 24.469 -7.281 1 45.25 82 PHE A N 1
ATOM 600 C CA . PHE A 1 82 ? -7.762 23.234 -7.516 1 45.25 82 PHE A CA 1
ATOM 601 C C . PHE A 1 82 ? -7.406 23.094 -8.992 1 45.25 82 PHE A C 1
ATOM 603 O O . PHE A 1 82 ? -6.391 22.484 -9.336 1 45.25 82 PHE A O 1
ATOM 610 N N . LEU A 1 83 ? -8.344 23.578 -9.898 1 44.59 83 LEU A N 1
ATOM 611 C CA . LEU A 1 83 ? -8.133 23.422 -11.336 1 44.59 83 LEU A CA 1
ATOM 612 C C . LEU A 1 83 ? -7.227 24.531 -11.867 1 44.59 83 LEU A C 1
ATOM 614 O O . LEU A 1 83 ? -7.707 25.594 -12.273 1 44.59 83 LEU A O 1
ATOM 618 N N . GLY A 1 84 ? -6.336 24.891 -11.148 1 43.66 84 GLY A N 1
ATOM 619 C CA . GLY A 1 84 ? -5.543 25.938 -11.773 1 43.66 84 GLY A CA 1
ATOM 620 C C . GLY A 1 84 ? -5.062 25.562 -13.164 1 43.66 84 GLY A C 1
ATOM 621 O O . GLY A 1 84 ? -4.934 24.391 -13.492 1 43.66 84 GLY A O 1
ATOM 622 N N . ALA A 1 85 ? -5.387 26.422 -14.102 1 44.59 85 ALA A N 1
ATOM 623 C CA . ALA A 1 85 ? -4.828 26.359 -15.453 1 44.59 85 ALA A CA 1
ATOM 624 C C . ALA A 1 85 ? -3.316 26.172 -15.406 1 44.59 85 ALA A C 1
ATOM 626 O O . ALA A 1 85 ? -2.656 26.609 -14.461 1 44.59 85 ALA A O 1
ATOM 627 N N . PRO A 1 86 ? -2.838 25.188 -16.125 1 45.34 86 PRO A N 1
ATOM 628 C CA . PRO A 1 86 ? -1.381 25.062 -16.234 1 45.34 86 PRO A CA 1
ATOM 629 C C . PRO A 1 86 ? -0.685 26.422 -16.344 1 45.34 86 PRO A C 1
ATOM 631 O O . PRO A 1 86 ? -1.208 27.328 -17 1 45.34 86 PRO A O 1
ATOM 634 N N . ASN A 1 87 ? 0.04 26.734 -15.375 1 43.38 87 ASN A N 1
ATOM 635 C CA . ASN A 1 87 ? 0.825 27.938 -15.617 1 43.38 87 ASN A CA 1
ATOM 636 C C . ASN A 1 87 ? 1.629 27.844 -16.906 1 43.38 87 ASN A C 1
ATOM 638 O O . ASN A 1 87 ? 1.771 26.75 -17.469 1 43.38 87 ASN A O 1
ATOM 642 N N . LYS A 1 88 ? 2.059 28.984 -17.391 1 46.34 88 LYS A N 1
ATOM 643 C CA . LYS A 1 88 ? 2.758 29.094 -18.672 1 46.34 88 LYS A CA 1
ATOM 644 C C . LYS A 1 88 ? 3.867 28.062 -18.781 1 46.34 88 LYS A C 1
ATOM 646 O O . LYS A 1 88 ? 4.113 27.531 -19.875 1 46.34 88 LYS A O 1
ATOM 651 N N . ASP A 1 89 ? 4.57 27.828 -17.719 1 45.12 89 ASP A N 1
ATOM 652 C CA . ASP A 1 89 ? 5.699 26.906 -17.797 1 45.12 89 ASP A CA 1
ATOM 653 C C . ASP A 1 89 ? 5.223 25.453 -17.875 1 45.12 89 ASP A C 1
ATOM 655 O O . ASP A 1 89 ? 5.938 24.594 -18.375 1 45.12 89 ASP A O 1
ATOM 659 N N . GLN A 1 90 ? 4.121 25.266 -17.281 1 49.5 90 GLN A N 1
ATOM 660 C CA . GLN A 1 90 ? 3.529 23.938 -17.297 1 49.5 90 GLN A CA 1
ATOM 661 C C . GLN A 1 90 ? 3.004 23.578 -18.688 1 49.5 90 GLN A C 1
ATOM 663 O O . GLN A 1 90 ? 2.973 22.406 -19.062 1 49.5 90 GLN A O 1
ATOM 668 N N . TRP A 1 91 ? 2.66 24.562 -19.344 1 45.31 91 TRP A N 1
ATOM 669 C CA . TRP A 1 91 ? 2.217 24.375 -20.719 1 45.31 91 TRP A CA 1
ATOM 670 C C . TRP A 1 91 ? 3.336 23.781 -21.578 1 45.31 91 TRP A C 1
ATOM 672 O O . TRP A 1 91 ? 3.072 23.094 -22.562 1 45.31 91 TRP A O 1
ATOM 682 N N . ARG A 1 92 ? 4.469 23.984 -21.141 1 45.34 92 ARG A N 1
ATOM 683 C CA . ARG A 1 92 ? 5.555 23.609 -22.047 1 45.34 92 ARG A CA 1
ATOM 684 C C . ARG A 1 92 ? 5.891 22.125 -21.906 1 45.34 92 ARG A C 1
ATOM 686 O O . ARG A 1 92 ? 6.707 21.609 -22.672 1 45.34 92 ARG A O 1
ATOM 693 N N . SER A 1 93 ? 5.418 21.469 -20.875 1 50.72 93 SER A N 1
ATOM 694 C CA . SER A 1 93 ? 5.676 20.031 -20.875 1 50.72 93 SER A CA 1
ATOM 695 C C . SER A 1 93 ? 4.371 19.234 -20.859 1 50.72 93 SER A C 1
ATOM 697 O O . SER A 1 93 ? 3.736 19.094 -19.828 1 50.72 93 SER A O 1
ATOM 699 N N . PRO A 1 94 ? 3.934 18.891 -22.078 1 49.78 94 PRO A N 1
ATOM 700 C CA . PRO A 1 94 ? 2.693 18.125 -22.219 1 49.78 94 PRO A CA 1
ATOM 701 C C . PRO A 1 94 ? 2.613 16.969 -21.234 1 49.78 94 PRO A C 1
ATOM 703 O O . PRO A 1 94 ? 1.53 16.641 -20.734 1 49.78 94 PRO A O 1
ATOM 706 N N . GLY A 1 95 ? 3.693 16.375 -21.031 1 49.78 95 GLY A N 1
ATOM 707 C CA . GLY A 1 95 ? 3.689 15.242 -20.109 1 49.78 95 GLY A CA 1
ATOM 708 C C . GLY A 1 95 ? 3.35 15.633 -18.688 1 49.78 95 GLY A C 1
ATOM 709 O O . GLY A 1 95 ? 2.58 14.938 -18.016 1 49.78 95 GLY A O 1
ATOM 710 N N . TRP A 1 96 ? 3.869 16.734 -18.328 1 50.69 96 TRP A N 1
ATOM 711 C CA . TRP A 1 96 ? 3.561 17.219 -17 1 50.69 96 TRP A CA 1
ATOM 712 C C . TRP A 1 96 ? 2.096 17.625 -16.891 1 50.69 96 TRP A C 1
ATOM 714 O O . TRP A 1 96 ? 1.435 17.344 -15.891 1 50.69 96 TRP A O 1
ATOM 724 N N . LEU A 1 97 ? 1.608 18.203 -17.938 1 49.09 97 LEU A N 1
ATOM 725 C CA . LEU A 1 97 ? 0.226 18.672 -17.953 1 49.09 97 LEU A CA 1
ATOM 726 C C . LEU A 1 97 ? -0.745 17.5 -17.812 1 49.09 97 LEU A C 1
ATOM 728 O O . LEU A 1 97 ? -1.812 17.656 -17.219 1 49.09 97 LEU A O 1
ATOM 732 N N . THR A 1 98 ? -0.215 16.484 -18.266 1 50.97 98 THR A N 1
ATOM 733 C CA . THR A 1 98 ? -1.113 15.328 -18.281 1 50.97 98 THR A CA 1
ATOM 734 C C . THR A 1 98 ? -0.822 14.398 -17.109 1 50.97 98 THR A C 1
ATOM 736 O O . THR A 1 98 ? -1.417 13.328 -17 1 50.97 98 THR A O 1
ATOM 739 N N . SER A 1 99 ? 0.009 14.945 -16.266 1 58.41 99 SER A N 1
ATOM 740 C CA . SER A 1 99 ? 0.424 14.062 -15.18 1 58.41 99 SER A CA 1
ATOM 741 C C . SER A 1 99 ? -0.579 14.094 -14.031 1 58.41 99 SER A C 1
ATOM 743 O O . SER A 1 99 ? -0.508 13.273 -13.117 1 58.41 99 SER A O 1
ATOM 745 N N . GLY A 1 100 ? -1.548 15.008 -14.109 1 67.44 100 GLY A N 1
ATOM 746 C CA . GLY A 1 100 ? -2.627 15.148 -13.141 1 67.44 100 GLY A CA 1
ATOM 747 C C . GLY A 1 100 ? -3.748 16.047 -13.625 1 67.44 100 GLY A C 1
ATOM 748 O O . GLY A 1 100 ? -3.568 16.828 -14.562 1 67.44 100 GLY A O 1
ATOM 749 N N . LEU A 1 101 ? -4.863 15.891 -13.07 1 67.31 101 LEU A N 1
ATOM 750 C CA . LEU A 1 101 ? -6.059 16.594 -13.516 1 67.31 101 LEU A CA 1
ATOM 751 C C . LEU A 1 101 ? -6.027 18.047 -13.055 1 67.31 101 LEU A C 1
ATOM 753 O O . LEU A 1 101 ? -6.461 18.953 -13.781 1 67.31 101 LEU A O 1
ATOM 757 N N . PHE A 1 102 ? -5.352 18.281 -11.852 1 74.06 102 PHE A N 1
ATOM 758 C CA . PHE A 1 102 ? -5.41 19.625 -11.273 1 74.06 102 PHE A CA 1
ATOM 759 C C . PHE A 1 102 ? -4.031 20.062 -10.781 1 74.06 102 PHE A C 1
ATOM 761 O O . PHE A 1 102 ? -3.117 19.234 -10.68 1 74.06 102 PHE A O 1
ATOM 768 N N . SER A 1 103 ? -3.961 21.406 -10.695 1 78.94 103 SER A N 1
ATOM 769 C CA . SER A 1 103 ? -2.795 21.969 -10.031 1 78.94 103 SER A CA 1
ATOM 770 C C . SER A 1 103 ? -3.092 22.297 -8.57 1 78.94 103 SER A C 1
ATOM 772 O O . SER A 1 103 ? -4.191 22.734 -8.234 1 78.94 103 SER A O 1
ATOM 774 N N . ILE A 1 104 ? -2.092 22.141 -7.723 1 85.5 104 ILE A N 1
ATOM 775 C CA . ILE A 1 104 ? -2.254 22.375 -6.293 1 85.5 104 ILE A CA 1
ATOM 776 C C . ILE A 1 104 ? -1.751 23.781 -5.945 1 85.5 104 ILE A C 1
ATOM 778 O O . ILE A 1 104 ? -1.742 24.172 -4.773 1 85.5 104 ILE A O 1
ATOM 782 N N . ASP A 1 105 ? -1.447 24.609 -6.902 1 85 105 ASP A N 1
ATOM 783 C CA . ASP A 1 105 ? -0.792 25.906 -6.723 1 85 105 ASP A CA 1
ATOM 784 C C . ASP A 1 105 ? -1.688 26.859 -5.949 1 85 105 ASP A C 1
ATOM 786 O O . ASP A 1 105 ? -1.208 27.625 -5.105 1 85 105 ASP A O 1
ATOM 790 N N . ARG A 1 106 ? -2.891 26.875 -6.199 1 81.5 106 ARG A N 1
ATOM 791 C CA . ARG A 1 106 ? -3.811 27.766 -5.508 1 81.5 106 ARG A CA 1
ATOM 792 C C . ARG A 1 106 ? -3.924 27.406 -4.031 1 81.5 106 ARG A C 1
ATOM 794 O O . ARG A 1 106 ? -4.039 28.281 -3.178 1 81.5 106 ARG A O 1
ATOM 801 N N . PHE A 1 107 ? -3.961 26.156 -3.803 1 85.94 107 PHE A N 1
ATOM 802 C CA . PHE A 1 107 ? -3.984 25.703 -2.418 1 85.94 107 PHE A CA 1
ATOM 803 C C . PHE A 1 107 ? -2.709 26.125 -1.692 1 85.94 107 PHE A C 1
ATOM 805 O O . PHE A 1 107 ? -2.754 26.547 -0.535 1 85.94 107 PHE A O 1
ATOM 812 N N . GLU A 1 108 ? -1.608 25.969 -2.371 1 91.62 108 GLU A N 1
ATOM 813 C CA . GLU A 1 108 ? -0.343 26.391 -1.78 1 91.62 108 GLU A CA 1
ATOM 814 C C . GLU A 1 108 ? -0.367 27.891 -1.434 1 91.62 108 GLU A C 1
ATOM 816 O O . GLU A 1 108 ? 0.089 28.281 -0.36 1 91.62 108 GLU A O 1
ATOM 821 N N . ARG A 1 109 ? -0.859 28.719 -2.297 1 88.94 109 ARG A N 1
ATOM 822 C CA . ARG A 1 109 ? -0.96 30.156 -2.051 1 88.94 109 ARG A CA 1
ATOM 823 C C . ARG A 1 109 ? -1.87 30.453 -0.861 1 88.94 109 ARG A C 1
ATOM 825 O O . ARG A 1 109 ? -1.58 31.328 -0.053 1 88.94 109 ARG A O 1
ATOM 832 N N . PHE A 1 110 ? -2.904 29.734 -0.799 1 84.75 110 PHE A N 1
ATOM 833 C CA . PHE A 1 110 ? -3.826 29.875 0.324 1 84.75 110 PHE A CA 1
ATOM 834 C C . PHE A 1 110 ? -3.117 29.578 1.642 1 84.75 110 PHE A C 1
ATOM 836 O O . PHE A 1 110 ? -3.266 30.328 2.611 1 84.75 110 PHE A O 1
ATOM 843 N N . LEU A 1 111 ? -2.408 28.5 1.688 1 90.69 111 LEU A N 1
ATOM 844 C CA . LEU A 1 111 ? -1.655 28.141 2.881 1 90.69 111 LEU A CA 1
ATOM 845 C C . LEU A 1 111 ? -0.627 29.203 3.229 1 90.69 111 LEU A C 1
ATOM 847 O O . LEU A 1 111 ? -0.497 29.594 4.395 1 90.69 111 LEU A O 1
ATOM 851 N N . ARG A 1 112 ? 0.067 29.641 2.203 1 93.62 112 ARG A N 1
ATOM 852 C CA . ARG A 1 112 ? 1.102 30.656 2.383 1 93.62 112 ARG A CA 1
ATOM 853 C C . ARG A 1 112 ? 0.529 31.922 3.021 1 93.62 112 ARG A C 1
ATOM 855 O O . ARG A 1 112 ? 1.156 32.5 3.896 1 93.62 112 ARG A O 1
ATOM 862 N N . ASP A 1 113 ? -0.64 32.219 2.637 1 89.69 113 ASP A N 1
ATOM 863 C CA . ASP A 1 113 ? -1.277 33.469 3.104 1 89.69 113 ASP A CA 1
ATOM 864 C C . ASP A 1 113 ? -1.841 33.281 4.512 1 89.69 113 ASP A C 1
ATOM 866 O O . ASP A 1 113 ? -1.977 34.25 5.258 1 89.69 113 ASP A O 1
ATOM 870 N N . ARG A 1 114 ? -2.129 32.125 4.914 1 87 114 ARG A N 1
ATOM 871 C CA . ARG A 1 114 ? -2.85 31.906 6.164 1 87 114 ARG A CA 1
ATOM 872 C C . ARG A 1 114 ? -1.899 31.484 7.281 1 87 114 ARG A C 1
ATOM 874 O O . ARG A 1 114 ? -2.197 31.672 8.461 1 87 114 ARG A O 1
ATOM 881 N N . LEU A 1 115 ? -0.81 30.906 6.906 1 92.12 115 LEU A N 1
ATOM 882 C CA . LEU A 1 115 ? 0.159 30.484 7.91 1 92.12 115 LEU A CA 1
ATOM 883 C C . LEU A 1 115 ? 0.929 31.672 8.469 1 92.12 115 LEU A C 1
ATOM 885 O O . LEU A 1 115 ? 1.599 32.375 7.719 1 92.12 115 LEU A O 1
ATOM 889 N N . PRO A 1 116 ? 0.823 31.906 9.773 1 92.44 116 PRO A N 1
ATOM 890 C CA . PRO A 1 116 ? 1.608 33 10.352 1 92.44 116 PRO A CA 1
ATOM 891 C C . PRO A 1 116 ? 3.111 32.812 10.148 1 92.44 116 PRO A C 1
ATOM 893 O O . PRO A 1 116 ? 3.816 33.781 9.828 1 92.44 116 PRO A O 1
ATOM 896 N N . VAL A 1 117 ? 3.594 31.609 10.367 1 95.81 117 VAL A N 1
ATOM 897 C CA . VAL A 1 117 ? 4.992 31.25 10.156 1 95.81 117 VAL A CA 1
ATOM 898 C C . VAL A 1 117 ? 5.098 30.203 9.047 1 95.81 117 VAL A C 1
ATOM 900 O O . VAL A 1 117 ? 4.504 29.125 9.141 1 95.81 117 VAL A O 1
ATOM 903 N N . ASN A 1 118 ? 5.801 30.516 7.973 1 97.62 118 ASN A N 1
ATOM 904 C CA . ASN A 1 118 ? 5.965 29.625 6.832 1 97.62 118 ASN A CA 1
ATOM 905 C C . ASN A 1 118 ? 7.395 29.109 6.723 1 97.62 118 ASN A C 1
ATOM 907 O O . ASN A 1 118 ? 7.984 29.125 5.641 1 97.62 118 ASN A O 1
ATOM 911 N N . ASP A 1 119 ? 8 28.844 7.855 1 97.94 119 ASP A N 1
ATOM 912 C CA . ASP A 1 119 ? 9.375 28.375 8 1 97.94 119 ASP A CA 1
ATOM 913 C C . ASP A 1 119 ? 9.484 27.359 9.125 1 97.94 119 ASP A C 1
ATOM 915 O O . ASP A 1 119 ? 9.258 27.672 10.297 1 97.94 119 ASP A O 1
ATOM 919 N N . PHE A 1 120 ? 9.867 26.188 8.805 1 98.06 120 PHE A N 1
ATOM 920 C CA . PHE A 1 120 ? 9.945 25.094 9.773 1 98.06 120 PHE A CA 1
ATOM 921 C C . PHE A 1 120 ? 10.859 25.469 10.938 1 98.06 120 PHE A C 1
ATOM 923 O O . PHE A 1 120 ? 10.609 25.078 12.078 1 98.06 120 PHE A O 1
ATOM 930 N N . ARG A 1 121 ? 11.922 26.219 10.672 1 97 121 ARG A N 1
ATOM 931 C CA . ARG A 1 121 ? 12.977 26.531 11.633 1 97 121 ARG A CA 1
ATOM 932 C C . ARG A 1 121 ? 12.469 27.469 12.711 1 97 121 ARG A C 1
ATOM 934 O O . ARG A 1 121 ? 13.062 27.578 13.789 1 97 121 ARG A O 1
ATOM 941 N N . LYS A 1 122 ? 11.414 28.109 12.461 1 96.81 122 LYS A N 1
ATOM 942 C CA . LYS A 1 122 ? 10.906 29.141 13.367 1 96.81 122 LYS A CA 1
ATOM 943 C C . LYS A 1 122 ? 9.734 28.609 14.195 1 96.81 122 LYS A C 1
ATOM 945 O O . LYS A 1 122 ? 9.195 29.312 15.047 1 96.81 122 LYS A O 1
ATOM 950 N N . LEU A 1 123 ? 9.359 27.391 13.977 1 96.44 123 LEU A N 1
ATOM 951 C CA . LEU A 1 123 ? 8.258 26.797 14.742 1 96.44 123 LEU A CA 1
ATOM 952 C C . LEU A 1 123 ? 8.719 26.422 16.141 1 96.44 123 LEU A C 1
ATOM 954 O O . LEU A 1 123 ? 9.82 25.891 16.328 1 96.44 123 LEU A O 1
ATOM 958 N N . THR A 1 124 ? 7.934 26.641 17.125 1 94.19 124 THR A N 1
ATOM 959 C CA . THR A 1 124 ? 8.227 26.25 18.5 1 94.19 124 THR A CA 1
ATOM 960 C C . THR A 1 124 ? 8.055 24.75 18.688 1 94.19 124 THR A C 1
ATOM 962 O O . THR A 1 124 ? 8.852 24.109 19.359 1 94.19 124 THR A O 1
ATOM 965 N N . ARG A 1 125 ? 6.996 24.234 18.125 1 94.81 125 ARG A N 1
ATOM 966 C CA . ARG A 1 125 ? 6.766 22.797 18.094 1 94.81 125 ARG A CA 1
ATOM 967 C C . ARG A 1 125 ? 7.098 22.219 16.719 1 94.81 125 ARG A C 1
ATOM 969 O O . ARG A 1 125 ? 6.555 22.672 15.703 1 94.81 125 ARG A O 1
ATOM 976 N N . PRO A 1 126 ? 7.918 21.188 16.703 1 96.62 126 PRO A N 1
ATOM 977 C CA . PRO A 1 126 ? 8.367 20.656 15.414 1 96.62 126 PRO A CA 1
ATOM 978 C C . PRO A 1 126 ? 7.223 20.062 14.594 1 96.62 126 PRO A C 1
ATOM 980 O O . PRO A 1 126 ? 6.336 19.406 15.141 1 96.62 126 PRO A O 1
ATOM 983 N N . LEU A 1 127 ? 7.215 20.391 13.32 1 98.12 127 LEU A N 1
ATOM 984 C CA . LEU A 1 127 ? 6.328 19.828 12.305 1 98.12 127 LEU A CA 1
ATOM 985 C C . LEU A 1 127 ? 7.125 19.078 11.242 1 98.12 127 LEU A C 1
ATOM 987 O O . LEU A 1 127 ? 8.055 19.641 10.648 1 98.12 127 LEU A O 1
ATOM 991 N N . LEU A 1 128 ? 6.836 17.875 11.078 1 98.62 128 LEU A N 1
ATOM 992 C CA . LEU A 1 128 ? 7.445 17.062 10.031 1 98.62 128 LEU A CA 1
ATOM 993 C C . LEU A 1 128 ? 6.41 16.672 8.984 1 98.62 128 LEU A C 1
ATOM 995 O O . LEU A 1 128 ? 5.426 16 9.297 1 98.62 128 LEU A O 1
ATOM 999 N N . VAL A 1 129 ? 6.613 17.062 7.766 1 98.5 129 VAL A N 1
ATOM 1000 C CA . VAL A 1 129 ? 5.723 16.812 6.637 1 98.5 129 VAL A CA 1
ATOM 1001 C C . VAL A 1 129 ? 6.375 15.805 5.688 1 98.5 129 VAL A C 1
ATOM 1003 O O . VAL A 1 129 ? 7.535 15.969 5.305 1 98.5 129 VAL A O 1
ATOM 1006 N N . THR A 1 130 ? 5.66 14.828 5.312 1 98.31 130 THR A N 1
ATOM 1007 C CA . THR A 1 130 ? 6.23 13.812 4.426 1 98.31 130 THR A CA 1
ATOM 1008 C C . THR A 1 130 ? 5.645 13.938 3.021 1 98.31 130 THR A C 1
ATOM 1010 O O . THR A 1 130 ? 4.492 14.344 2.857 1 98.31 130 THR A O 1
ATOM 1013 N N . ALA A 1 131 ? 6.402 13.625 2.051 1 97.88 131 ALA A N 1
ATOM 1014 C CA . ALA A 1 131 ? 6.031 13.531 0.642 1 97.88 131 ALA A CA 1
ATOM 1015 C C . ALA A 1 131 ? 6.785 12.406 -0.056 1 97.88 131 ALA A C 1
ATOM 1017 O O . ALA A 1 131 ? 7.523 11.656 0.585 1 97.88 131 ALA A O 1
ATOM 1018 N N . THR A 1 132 ? 6.449 12.219 -1.313 1 96.88 132 THR A N 1
ATOM 1019 C CA . THR A 1 132 ? 7.098 11.172 -2.098 1 96.88 132 THR A CA 1
ATOM 1020 C C . THR A 1 132 ? 7.812 11.766 -3.309 1 96.88 132 THR A C 1
ATOM 1022 O O . THR A 1 132 ? 7.227 12.547 -4.059 1 96.88 132 THR A O 1
ATOM 1025 N N . ASP A 1 133 ? 9.039 11.398 -3.449 1 96.25 133 ASP A N 1
ATOM 1026 C CA . ASP A 1 133 ? 9.781 11.805 -4.637 1 96.25 133 ASP A CA 1
ATOM 1027 C C . ASP A 1 133 ? 9.336 11.023 -5.867 1 96.25 133 ASP A C 1
ATOM 1029 O O . ASP A 1 133 ? 9.281 9.789 -5.836 1 96.25 133 ASP A O 1
ATOM 1033 N N . VAL A 1 134 ? 9.078 11.703 -6.938 1 91.88 134 VAL A N 1
ATOM 1034 C CA . VAL A 1 134 ? 8.516 11.078 -8.133 1 91.88 134 VAL A CA 1
ATOM 1035 C C . VAL A 1 134 ? 9.57 10.211 -8.812 1 91.88 134 VAL A C 1
ATOM 1037 O O . VAL A 1 134 ? 9.25 9.211 -9.445 1 91.88 134 VAL A O 1
ATOM 1040 N N . ASP A 1 135 ? 10.742 10.523 -8.609 1 90.94 135 ASP A N 1
ATOM 1041 C CA . ASP A 1 135 ? 11.805 9.906 -9.398 1 90.94 135 ASP A CA 1
ATOM 1042 C C . ASP A 1 135 ? 12.523 8.82 -8.602 1 90.94 135 ASP A C 1
ATOM 1044 O O . ASP A 1 135 ? 13.695 8.531 -8.859 1 90.94 135 ASP A O 1
ATOM 1048 N N . GLY A 1 136 ? 11.852 8.289 -7.617 1 84.81 136 GLY A N 1
ATOM 1049 C CA . GLY A 1 136 ? 12.281 7.023 -7.035 1 84.81 136 GLY A CA 1
ATOM 1050 C C . GLY A 1 136 ? 13.18 7.199 -5.828 1 84.81 136 GLY A C 1
ATOM 1051 O O . GLY A 1 136 ? 13.852 6.254 -5.406 1 84.81 136 GLY A O 1
ATOM 1052 N N . ARG A 1 137 ? 13.266 8.312 -5.23 1 84.81 137 ARG A N 1
ATOM 1053 C CA . ARG A 1 137 ? 14.086 8.516 -4.043 1 84.81 137 ARG A CA 1
ATOM 1054 C C . ARG A 1 137 ? 13.305 8.195 -2.773 1 84.81 137 ARG A C 1
ATOM 1056 O O . ARG A 1 137 ? 13.812 8.367 -1.665 1 84.81 137 ARG A O 1
ATOM 1063 N N . GLY A 1 138 ? 12.125 7.832 -3.01 1 92.31 138 GLY A N 1
ATOM 1064 C CA . GLY A 1 138 ? 11.359 7.359 -1.864 1 92.31 138 GLY A CA 1
ATOM 1065 C C . GLY A 1 138 ? 10.742 8.484 -1.059 1 92.31 138 GLY A C 1
ATOM 1066 O O . GLY A 1 138 ? 10.273 9.477 -1.624 1 92.31 138 GLY A O 1
ATOM 1067 N N . ARG A 1 139 ? 10.648 8.297 0.243 1 95.62 139 ARG A N 1
ATOM 1068 C CA . ARG A 1 139 ? 10.023 9.266 1.14 1 95.62 139 ARG A CA 1
ATOM 1069 C C . ARG A 1 139 ? 10.93 10.469 1.367 1 95.62 139 ARG A C 1
ATOM 1071 O O . ARG A 1 139 ? 12.133 10.32 1.566 1 95.62 139 ARG A O 1
ATOM 1078 N N . VAL A 1 140 ? 10.359 11.602 1.355 1 97.31 140 VAL A N 1
ATOM 1079 C CA . VAL A 1 140 ? 11.039 12.844 1.709 1 97.31 140 VAL A CA 1
ATOM 1080 C C . VAL A 1 140 ? 10.375 13.461 2.939 1 97.31 140 VAL A C 1
ATOM 1082 O O . VAL A 1 140 ? 9.148 13.461 3.059 1 97.31 140 VAL A O 1
ATOM 1085 N N . VAL A 1 141 ? 11.227 13.969 3.818 1 98.31 141 VAL A N 1
ATOM 1086 C CA . VAL A 1 141 ? 10.734 14.594 5.039 1 98.31 141 VAL A CA 1
ATOM 1087 C C . VAL A 1 141 ? 11.117 16.062 5.059 1 98.31 141 VAL A C 1
ATOM 1089 O O . VAL A 1 141 ? 12.289 16.422 4.902 1 98.31 141 VAL A O 1
ATOM 1092 N N . PHE A 1 142 ? 10.078 16.875 5.191 1 98.56 142 PHE A N 1
ATOM 1093 C CA . PHE A 1 142 ? 10.289 18.312 5.379 1 98.56 142 PHE A CA 1
ATOM 1094 C C . PHE A 1 142 ? 10.102 18.703 6.84 1 98.56 142 PHE A C 1
ATOM 1096 O O . PHE A 1 142 ? 9.086 18.359 7.453 1 98.56 142 PHE A O 1
ATOM 1103 N N . GLY A 1 143 ? 11.062 19.422 7.414 1 98.19 143 GLY A N 1
ATOM 1104 C CA . GLY A 1 143 ? 10.984 19.859 8.797 1 98.19 143 GLY A CA 1
ATOM 1105 C C . GLY A 1 143 ? 12.344 19.969 9.461 1 98.19 143 GLY A C 1
ATOM 1106 O O . GLY A 1 143 ? 13.375 19.688 8.836 1 98.19 143 GLY A O 1
ATOM 1107 N N . LYS A 1 144 ? 12.305 20.375 10.672 1 95.88 144 LYS A N 1
ATOM 1108 C CA . LYS A 1 144 ? 13.539 20.562 11.43 1 95.88 144 LYS A CA 1
ATOM 1109 C C . LYS A 1 144 ? 14.336 19.266 11.508 1 95.88 144 LYS A C 1
ATOM 1111 O O . LYS A 1 144 ? 13.781 18.203 11.836 1 95.88 144 LYS A O 1
ATOM 1116 N N . GLY A 1 145 ? 15.625 19.297 11.148 1 94.38 145 GLY A N 1
ATOM 1117 C CA . GLY A 1 145 ? 16.469 18.109 11.156 1 94.38 145 GLY A CA 1
ATOM 1118 C C . GLY A 1 145 ? 16.5 17.391 9.828 1 94.38 145 GLY A C 1
ATOM 1119 O O . GLY A 1 145 ? 17.281 16.453 9.633 1 94.38 145 GLY A O 1
ATOM 1120 N N . TYR A 1 146 ? 15.633 17.828 8.906 1 97.19 146 TYR A N 1
ATOM 1121 C CA . TYR A 1 146 ? 15.562 17.297 7.547 1 97.19 146 TYR A CA 1
ATOM 1122 C C . TYR A 1 146 ? 15.633 18.438 6.523 1 97.19 146 TYR A C 1
ATOM 1124 O O . TYR A 1 146 ? 16.547 19.25 6.562 1 97.19 146 TYR A O 1
ATOM 1132 N N . LEU A 1 147 ? 14.766 18.422 5.559 1 97.31 147 LEU A N 1
ATOM 1133 C CA . LEU A 1 147 ? 14.688 19.578 4.66 1 97.31 147 LEU A CA 1
ATOM 1134 C C . LEU A 1 147 ? 13.891 20.703 5.297 1 97.31 147 LEU A C 1
ATOM 1136 O O . LEU A 1 147 ? 12.664 20.766 5.16 1 97.31 147 LEU A O 1
ATOM 1140 N N . ASP A 1 148 ? 14.586 21.594 5.918 1 97.38 148 ASP A N 1
ATOM 1141 C CA . ASP A 1 148 ? 13.883 22.609 6.695 1 97.38 148 ASP A CA 1
ATOM 1142 C C . ASP A 1 148 ? 13.984 23.984 6.039 1 97.38 148 ASP A C 1
ATOM 1144 O O . ASP A 1 148 ? 13.539 24.984 6.605 1 97.38 148 ASP A O 1
ATOM 1148 N N . ASP A 1 149 ? 14.57 24.031 4.836 1 96.75 149 ASP A N 1
ATOM 1149 C CA . ASP A 1 149 ? 14.719 25.297 4.121 1 96.75 149 ASP A CA 1
ATOM 1150 C C . ASP A 1 149 ? 13.617 25.484 3.082 1 96.75 149 ASP A C 1
ATOM 1152 O O . ASP A 1 149 ? 13.703 26.359 2.221 1 96.75 149 ASP A O 1
ATOM 1156 N N . VAL A 1 150 ? 12.625 24.688 3.082 1 97.69 150 VAL A N 1
ATOM 1157 C CA . VAL A 1 150 ? 11.461 24.766 2.213 1 97.69 150 VAL A CA 1
ATOM 1158 C C . VAL A 1 150 ? 10.297 25.391 2.977 1 97.69 150 VAL A C 1
ATOM 1160 O O . VAL A 1 150 ? 10.047 25.062 4.137 1 97.69 150 VAL A O 1
ATOM 1163 N N . PRO A 1 151 ? 9.641 26.344 2.336 1 98.31 151 PRO A N 1
ATOM 1164 C CA . PRO A 1 151 ? 8.461 26.891 3.014 1 98.31 151 PRO A CA 1
ATOM 1165 C C . PRO A 1 151 ? 7.441 25.812 3.371 1 98.31 151 PRO A C 1
ATOM 1167 O O . PRO A 1 151 ? 7.227 24.875 2.594 1 98.31 151 PRO A O 1
ATOM 1170 N N . ILE A 1 152 ? 6.809 25.969 4.543 1 98.38 152 ILE A N 1
ATOM 1171 C CA . ILE A 1 152 ? 5.836 24.984 5.031 1 98.38 152 ILE A CA 1
ATOM 1172 C C . ILE A 1 152 ? 4.715 24.828 4.012 1 98.38 152 ILE A C 1
ATOM 1174 O O . ILE A 1 152 ? 4.273 23.703 3.738 1 98.38 152 ILE A O 1
ATOM 1178 N N . SER A 1 153 ? 4.266 25.953 3.385 1 97.25 153 SER A N 1
ATOM 1179 C CA . SER A 1 153 ? 3.184 25.922 2.406 1 97.25 153 SER A CA 1
ATOM 1180 C C . SER A 1 153 ? 3.531 25.047 1.214 1 97.25 153 SER A C 1
ATOM 1182 O O . SER A 1 153 ? 2.695 24.266 0.743 1 97.25 153 SER A O 1
ATOM 1184 N N . GLN A 1 154 ? 4.77 25.062 0.776 1 97.69 154 GLN A N 1
ATOM 1185 C CA . GLN A 1 154 ? 5.207 24.266 -0.36 1 97.69 154 GLN A CA 1
ATOM 1186 C C . GLN A 1 154 ? 5.328 22.797 0.022 1 97.69 154 GLN A C 1
ATOM 1188 O O . GLN A 1 154 ? 4.961 21.906 -0.759 1 97.69 154 GLN A O 1
ATOM 1193 N N . ALA A 1 155 ? 5.836 22.547 1.216 1 98.44 155 ALA A N 1
ATOM 1194 C CA . ALA A 1 155 ? 5.965 21.188 1.695 1 98.44 155 ALA A CA 1
ATOM 1195 C C . ALA A 1 155 ? 4.598 20.516 1.815 1 98.44 155 ALA A C 1
ATOM 1197 O O . ALA A 1 155 ? 4.418 19.375 1.392 1 98.44 155 ALA A O 1
ATOM 1198 N N . VAL A 1 156 ? 3.658 21.234 2.391 1 97.25 156 VAL A N 1
ATOM 1199 C CA . VAL A 1 156 ? 2.314 20.703 2.58 1 97.25 156 VAL A CA 1
ATOM 1200 C C . VAL A 1 156 ? 1.646 20.484 1.223 1 97.25 156 VAL A C 1
ATOM 1202 O O . VAL A 1 156 ? 0.963 19.484 1.01 1 97.25 156 VAL A O 1
ATOM 1205 N N . ALA A 1 157 ? 1.841 21.422 0.287 1 94.94 157 ALA A N 1
ATOM 1206 C CA . ALA A 1 157 ? 1.306 21.266 -1.063 1 94.94 157 ALA A CA 1
ATOM 1207 C C . ALA A 1 157 ? 1.861 20.016 -1.731 1 94.94 157 ALA A C 1
ATOM 1209 O O . ALA A 1 157 ? 1.107 19.219 -2.297 1 94.94 157 ALA A O 1
ATOM 1210 N N . ALA A 1 158 ? 3.16 19.844 -1.641 1 96.19 158 ALA A N 1
ATOM 1211 C CA . ALA A 1 158 ? 3.803 18.656 -2.197 1 96.19 158 ALA A CA 1
ATOM 1212 C C . ALA A 1 158 ? 3.225 17.391 -1.584 1 96.19 158 ALA A C 1
ATOM 1214 O O . ALA A 1 158 ? 2.895 16.438 -2.301 1 96.19 158 ALA A O 1
ATOM 1215 N N . SER A 1 159 ? 3.078 17.422 -0.3 1 97.31 159 SER A N 1
ATOM 1216 C CA . SER A 1 159 ? 2.584 16.297 0.472 1 97.31 159 SER A CA 1
ATOM 1217 C C . SER A 1 159 ? 1.139 15.969 0.111 1 97.31 159 SER A C 1
ATOM 1219 O O . SER A 1 159 ? 0.663 14.859 0.371 1 97.31 159 SER A O 1
ATOM 1221 N N . SER A 1 160 ? 0.433 16.906 -0.509 1 94.06 160 SER A N 1
ATOM 1222 C CA . SER A 1 160 ? -1.002 16.766 -0.74 1 94.06 160 SER A CA 1
ATOM 1223 C C . SER A 1 160 ? -1.298 16.453 -2.201 1 94.06 160 SER A C 1
ATOM 1225 O O . SER A 1 160 ? -2.459 16.438 -2.617 1 94.06 160 SER A O 1
ATOM 1227 N N . CYS A 1 161 ? -0.292 16.234 -2.965 1 93.06 161 CYS A N 1
ATOM 1228 C CA . CYS A 1 161 ? -0.489 15.961 -4.383 1 93.06 161 CYS A CA 1
ATOM 1229 C C . CYS A 1 161 ? -0.839 14.492 -4.605 1 93.06 161 CYS A C 1
ATOM 1231 O O . CYS A 1 161 ? 0.022 13.695 -4.98 1 93.06 161 CYS A O 1
ATOM 1233 N N . VAL A 1 162 ? -2.115 14.188 -4.457 1 89.06 162 VAL A N 1
ATOM 1234 C CA . VAL A 1 162 ? -2.615 12.844 -4.738 1 89.06 162 VAL A CA 1
ATOM 1235 C C . VAL A 1 162 ? -2.42 12.516 -6.219 1 89.06 162 VAL A C 1
ATOM 1237 O O . VAL A 1 162 ? -2.871 13.266 -7.09 1 89.06 162 VAL A O 1
ATOM 1240 N N . PRO A 1 163 ? -1.783 11.461 -6.496 1 87.94 163 PRO A N 1
ATOM 1241 C CA . PRO A 1 163 ? -1.538 11.125 -7.902 1 87.94 163 PRO A CA 1
ATOM 1242 C C . PRO A 1 163 ? -2.82 11.078 -8.727 1 87.94 163 PRO A C 1
ATOM 1244 O O . PRO A 1 163 ? -3.863 10.641 -8.234 1 87.94 163 PRO A O 1
ATOM 1247 N N . VAL A 1 164 ? -2.721 11.414 -10.07 1 77.25 164 VAL A N 1
ATOM 1248 C CA . VAL A 1 164 ? -3.797 11.438 -11.055 1 77.25 164 VAL A CA 1
ATOM 1249 C C . VAL A 1 164 ? -4.711 12.633 -10.797 1 77.25 164 VAL A C 1
ATOM 1251 O O . VAL A 1 164 ? -5.117 13.328 -11.734 1 77.25 164 VAL A O 1
ATOM 1254 N N . LEU A 1 165 ? -4.98 12.906 -9.516 1 80.62 165 LEU A N 1
ATOM 1255 C CA . LEU A 1 165 ? -5.824 14.047 -9.195 1 80.62 165 LEU A CA 1
ATOM 1256 C C . LEU A 1 165 ? -5.051 15.352 -9.336 1 80.62 165 LEU A C 1
ATOM 1258 O O . LEU A 1 165 ? -5.562 16.328 -9.891 1 80.62 165 LEU A O 1
ATOM 1262 N N . PHE A 1 166 ? -3.834 15.289 -8.82 1 85.31 166 PHE A N 1
ATOM 1263 C CA . PHE A 1 166 ? -2.992 16.469 -8.883 1 85.31 166 PHE A CA 1
ATOM 1264 C C . PHE A 1 166 ? -1.683 16.172 -9.609 1 85.31 166 PHE A C 1
ATOM 1266 O O . PHE A 1 166 ? -1.124 15.086 -9.461 1 85.31 166 PHE A O 1
ATOM 1273 N N . ARG A 1 167 ? -1.224 17.172 -10.281 1 86.56 167 ARG A N 1
ATOM 1274 C CA . ARG A 1 167 ? 0.124 17.078 -10.828 1 86.56 167 ARG A CA 1
ATOM 1275 C C . ARG A 1 167 ? 1.173 17.125 -9.727 1 86.56 167 ARG A C 1
ATOM 1277 O O . ARG A 1 167 ? 1.004 17.844 -8.734 1 86.56 167 ARG A O 1
ATOM 1284 N N . PRO A 1 168 ? 2.242 16.406 -9.969 1 91.44 168 PRO A N 1
ATOM 1285 C CA . PRO A 1 168 ? 3.309 16.5 -8.969 1 91.44 168 PRO A CA 1
ATOM 1286 C C . PRO A 1 168 ? 3.768 17.938 -8.727 1 91.44 168 PRO A C 1
ATOM 1288 O O . PRO A 1 168 ? 3.811 18.75 -9.664 1 91.44 168 PRO A O 1
ATOM 1291 N N . TYR A 1 169 ? 4.043 18.234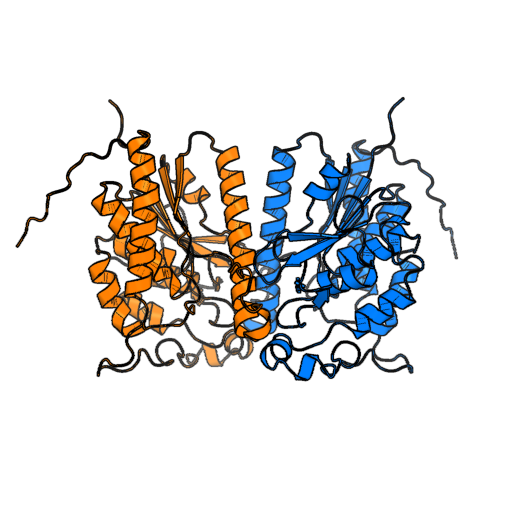 -7.555 1 92.06 169 TYR A N 1
ATOM 1292 C CA . TYR A 1 169 ? 4.457 19.578 -7.16 1 92.06 169 TYR A CA 1
ATOM 1293 C C . TYR A 1 169 ? 5.973 19.719 -7.246 1 92.06 169 TYR A C 1
ATOM 1295 O O . TYR A 1 169 ? 6.715 18.859 -6.77 1 92.06 169 TYR A O 1
ATOM 1303 N N . ARG A 1 170 ? 6.379 20.797 -7.805 1 92.19 170 ARG A N 1
ATOM 1304 C CA . ARG A 1 170 ? 7.809 21.016 -7.992 1 92.19 170 ARG A CA 1
ATOM 1305 C C . ARG A 1 170 ? 8.383 21.859 -6.863 1 92.19 170 ARG A C 1
ATOM 1307 O O . ARG A 1 170 ? 7.832 22.906 -6.523 1 92.19 170 ARG A O 1
ATOM 1314 N N . ILE A 1 171 ? 9.391 21.438 -6.238 1 94.88 171 ILE A N 1
ATOM 1315 C CA . ILE A 1 171 ? 10.234 22.188 -5.32 1 94.88 171 ILE A CA 1
ATOM 1316 C C . ILE A 1 171 ? 11.695 22.109 -5.766 1 94.88 171 ILE A C 1
ATOM 1318 O O . ILE A 1 171 ? 12.297 21.031 -5.742 1 94.88 171 ILE A O 1
ATOM 1322 N N . GLY A 1 172 ? 12.266 23.234 -6.125 1 92 172 GLY A N 1
ATOM 1323 C CA . GLY A 1 172 ? 13.578 23.188 -6.738 1 92 172 GLY A CA 1
ATOM 1324 C C . GLY A 1 172 ? 13.594 22.406 -8.047 1 92 172 GLY A C 1
ATOM 1325 O O . GLY A 1 172 ? 12.805 22.688 -8.945 1 92 172 GLY A O 1
ATOM 1326 N N . ASP A 1 173 ? 14.352 21.375 -8.133 1 89.44 173 ASP A N 1
ATOM 1327 C CA . ASP A 1 173 ? 14.484 20.609 -9.359 1 89.44 173 ASP A CA 1
ATOM 1328 C C . ASP A 1 173 ? 13.836 19.234 -9.211 1 89.44 173 ASP A C 1
ATOM 1330 O O . ASP A 1 173 ? 14.062 18.344 -10.039 1 89.44 173 ASP A O 1
ATOM 1334 N N . ARG A 1 174 ? 13.055 19.172 -8.203 1 92.5 174 ARG A N 1
ATOM 1335 C CA . ARG A 1 174 ? 12.461 17.875 -7.926 1 92.5 174 ARG A CA 1
ATOM 1336 C C . ARG A 1 174 ? 10.938 17.953 -7.891 1 92.5 174 ARG A C 1
ATOM 1338 O O . ARG A 1 174 ? 10.375 19.031 -7.676 1 92.5 174 ARG A O 1
ATOM 1345 N N . TYR A 1 175 ? 10.359 16.828 -8.133 1 93.12 175 TYR A N 1
ATOM 1346 C CA . TYR A 1 175 ? 8.906 16.719 -8.125 1 93.12 175 TYR A CA 1
ATOM 1347 C C . TYR A 1 175 ? 8.438 15.75 -7.043 1 93.12 175 TYR A C 1
ATOM 1349 O O . TYR A 1 175 ? 9.055 14.711 -6.816 1 93.12 175 TYR A O 1
ATOM 1357 N N . TYR A 1 176 ? 7.34 16.156 -6.41 1 94.94 176 TYR A N 1
ATOM 1358 C CA . TYR A 1 176 ? 6.859 15.383 -5.27 1 94.94 176 TYR A CA 1
ATOM 1359 C C . TYR A 1 176 ? 5.375 15.062 -5.414 1 94.94 176 TYR A C 1
ATOM 1361 O O . TYR A 1 176 ? 4.645 15.773 -6.102 1 94.94 176 TYR A O 1
ATOM 1369 N N . MET A 1 177 ? 5.023 13.977 -4.793 1 95 177 MET A N 1
ATOM 1370 C CA . MET A 1 177 ? 3.637 13.531 -4.688 1 95 177 MET A CA 1
ATOM 1371 C C . MET A 1 177 ? 3.268 13.242 -3.238 1 95 177 MET A C 1
ATOM 1373 O O . MET A 1 177 ? 4.086 13.422 -2.336 1 95 177 MET A O 1
ATOM 1377 N N . ASP A 1 178 ? 2.068 12.781 -3.09 1 95 178 ASP A N 1
ATOM 1378 C CA . ASP A 1 178 ? 1.453 12.586 -1.78 1 95 178 ASP A CA 1
ATOM 1379 C C . ASP A 1 178 ? 2.355 11.766 -0.867 1 95 178 ASP A C 1
ATOM 1381 O O . ASP A 1 178 ? 2.971 10.789 -1.309 1 95 178 ASP A O 1
ATOM 1385 N N . GLY A 1 179 ? 2.383 12.109 0.388 1 95.5 179 GLY A N 1
ATOM 1386 C CA . GLY A 1 179 ? 3.27 11.492 1.36 1 95.5 179 GLY A CA 1
ATOM 1387 C C . GLY A 1 179 ? 2.795 10.125 1.82 1 95.5 179 GLY A C 1
ATOM 1388 O O . GLY A 1 179 ? 3.549 9.383 2.453 1 95.5 179 GLY A O 1
ATOM 1389 N N . GLU A 1 180 ? 1.611 9.758 1.49 1 93.38 180 GLU A N 1
ATOM 1390 C CA . GLU A 1 180 ? 1.037 8.492 1.936 1 93.38 180 GLU A CA 1
ATOM 1391 C C . GLU A 1 180 ? 1.574 7.32 1.114 1 93.38 180 GLU A C 1
ATOM 1393 O O . GLU A 1 180 ? 1.404 6.16 1.492 1 93.38 180 GLU A O 1
ATOM 1398 N N . LEU A 1 181 ? 2.252 7.633 0.049 1 93.12 181 LEU A N 1
ATOM 1399 C CA . LEU A 1 181 ? 2.582 6.594 -0.921 1 93.12 181 LEU A CA 1
ATOM 1400 C C . LEU A 1 181 ? 3.695 5.695 -0.395 1 93.12 181 LEU A C 1
ATOM 1402 O 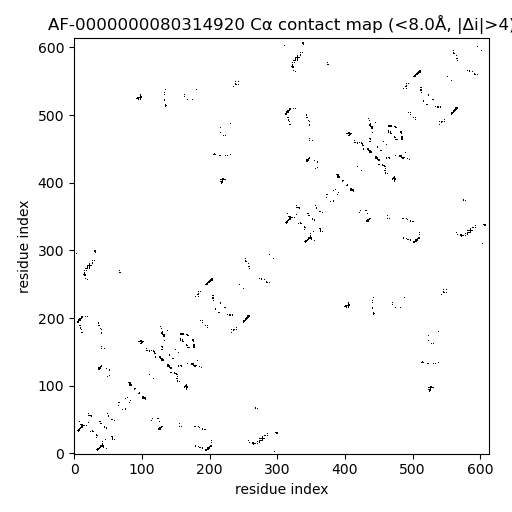O . LEU A 1 181 ? 3.627 4.469 -0.536 1 93.12 181 LEU A O 1
ATOM 1406 N N . VAL A 1 182 ? 4.707 6.273 0.208 1 91.81 182 VAL A N 1
ATOM 1407 C CA . VAL A 1 182 ? 5.848 5.488 0.67 1 91.81 182 VAL A CA 1
ATOM 1408 C C . VAL A 1 182 ? 5.562 4.938 2.064 1 91.81 182 VAL A C 1
ATOM 1410 O O . VAL A 1 182 ? 5.586 3.723 2.275 1 91.81 182 VAL A O 1
ATOM 1413 N N . ARG A 1 183 ? 5.266 5.84 2.939 1 88.44 183 ARG A N 1
ATOM 1414 C CA . ARG A 1 183 ? 4.988 5.445 4.316 1 88.44 183 ARG A CA 1
ATOM 1415 C C . ARG A 1 183 ? 3.748 6.156 4.852 1 88.44 183 ARG A C 1
ATOM 1417 O O . ARG A 1 183 ? 3.682 7.391 4.84 1 88.44 183 ARG A O 1
ATOM 1424 N N . THR A 1 184 ? 2.861 5.246 5.293 1 83.25 184 THR A N 1
ATOM 1425 C CA . THR A 1 184 ? 1.688 5.816 5.941 1 83.25 184 THR A CA 1
ATOM 1426 C C . THR A 1 184 ? 1.966 6.098 7.418 1 83.25 184 THR A C 1
ATOM 1428 O O . THR A 1 184 ? 2.594 5.285 8.102 1 83.25 184 THR A O 1
ATOM 1431 N N . LEU A 1 185 ? 1.541 7.301 8.008 1 85.81 185 LEU A N 1
ATOM 1432 C CA . LEU A 1 185 ? 1.577 7.734 9.398 1 85.81 185 LEU A CA 1
ATOM 1433 C C . LEU A 1 185 ? 3.012 7.977 9.852 1 85.81 185 LEU A C 1
ATOM 1435 O O . LEU A 1 185 ? 3.262 8.844 10.695 1 85.81 185 LEU A O 1
ATOM 1439 N N . SER A 1 186 ? 4.082 7.559 9.148 1 92.88 186 SER A N 1
ATOM 1440 C CA . SER A 1 186 ? 5.504 7.738 9.414 1 92.88 186 SER A CA 1
ATOM 1441 C C . SER A 1 186 ? 5.777 7.848 10.914 1 92.88 186 SER A C 1
ATOM 1443 O O . SER A 1 186 ? 6.434 8.789 11.359 1 92.88 186 SER A O 1
ATOM 1445 N N . ILE A 1 187 ? 5.367 6.965 11.742 1 95.25 187 ILE A N 1
ATOM 1446 C CA . ILE A 1 187 ? 5.488 6.93 13.195 1 95.25 187 ILE A CA 1
ATOM 1447 C C . ILE A 1 187 ? 6.965 6.941 13.586 1 95.25 187 ILE A C 1
ATOM 1449 O O . ILE A 1 187 ? 7.324 7.426 14.664 1 95.25 187 ILE A O 1
ATOM 1453 N N . ASP A 1 188 ? 7.773 6.469 12.711 1 94.62 188 ASP A N 1
ATOM 1454 C CA . ASP A 1 188 ? 9.211 6.422 12.953 1 94.62 188 ASP A CA 1
ATOM 1455 C C . ASP A 1 188 ? 9.781 7.82 13.164 1 94.62 188 ASP A C 1
ATOM 1457 O O . ASP A 1 188 ? 10.695 8.008 13.969 1 94.62 188 ASP A O 1
ATOM 1461 N N . LEU A 1 189 ? 9.211 8.82 12.5 1 97.06 189 LEU A N 1
ATOM 1462 C CA . LEU A 1 189 ? 9.672 10.195 12.656 1 97.06 189 LEU A CA 1
ATOM 1463 C C . LEU A 1 189 ? 9.328 10.727 14.047 1 97.06 189 LEU A C 1
ATOM 1465 O O . LEU A 1 189 ? 10.094 11.508 14.625 1 97.06 189 LEU A O 1
ATOM 1469 N N . ALA A 1 190 ? 8.141 10.305 14.547 1 96.62 190 ALA A N 1
ATOM 1470 C CA . ALA A 1 190 ? 7.77 10.672 15.914 1 96.62 190 ALA A CA 1
ATOM 1471 C C . ALA A 1 190 ? 8.734 10.07 16.922 1 96.62 190 ALA A C 1
ATOM 1473 O O . ALA A 1 190 ? 9.148 10.734 17.875 1 96.62 190 ALA A O 1
ATOM 1474 N N . VAL A 1 191 ? 9.117 8.844 16.719 1 95.25 191 VAL A N 1
ATOM 1475 C CA . VAL A 1 191 ? 10.062 8.156 17.594 1 95.25 191 VAL A CA 1
ATOM 1476 C C . VAL A 1 191 ? 11.414 8.867 17.547 1 95.25 191 VAL A C 1
ATOM 1478 O O . VAL A 1 191 ? 12.016 9.125 18.594 1 95.25 191 VAL A O 1
ATOM 1481 N N . GLU A 1 192 ? 11.844 9.156 16.375 1 95.62 192 GLU A N 1
ATOM 1482 C CA . GLU A 1 192 ? 13.117 9.844 16.203 1 95.62 192 GLU A CA 1
ATOM 1483 C C . GLU A 1 192 ? 13.109 11.211 16.875 1 95.62 192 GLU A C 1
ATOM 1485 O O . GLU A 1 192 ? 14.148 11.68 17.359 1 95.62 192 GLU A O 1
ATOM 1490 N N . ALA A 1 193 ? 11.906 11.797 16.938 1 95.75 193 ALA A N 1
ATOM 1491 C CA . ALA A 1 193 ? 11.758 13.109 17.562 1 95.75 193 ALA A CA 1
ATOM 1492 C C . ALA A 1 193 ? 11.664 12.984 19.078 1 95.75 193 ALA A C 1
ATOM 1494 O O . ALA A 1 193 ? 11.516 13.984 19.781 1 95.75 193 ALA A O 1
ATOM 1495 N N . GLY A 1 194 ? 11.648 11.75 19.594 1 94.44 194 GLY A N 1
ATOM 1496 C CA . GLY A 1 194 ? 11.734 11.508 21.031 1 94.44 194 GLY A CA 1
ATOM 1497 C C . GLY A 1 194 ? 10.383 11.344 21.688 1 94.44 194 GLY A C 1
ATOM 1498 O O . GLY A 1 194 ? 10.25 11.531 22.906 1 94.44 194 GLY A O 1
ATOM 1499 N N . ALA A 1 195 ? 9.391 11.016 20.953 1 95 195 ALA A N 1
ATOM 1500 C CA . ALA A 1 195 ? 8.055 10.867 21.516 1 95 195 ALA A CA 1
ATOM 1501 C C . ALA A 1 195 ? 7.98 9.648 22.438 1 95 195 ALA A C 1
ATOM 1503 O O . ALA A 1 195 ? 8.555 8.602 22.125 1 95 195 ALA A O 1
ATOM 1504 N N . ASP A 1 196 ? 7.277 9.836 23.516 1 93.38 196 ASP A N 1
ATOM 1505 C CA . ASP A 1 196 ? 6.957 8.734 24.406 1 93.38 196 ASP A CA 1
ATOM 1506 C C . ASP A 1 196 ? 5.578 8.156 24.094 1 93.38 196 ASP A C 1
ATOM 1508 O O . ASP A 1 196 ? 5.344 6.961 24.297 1 93.38 196 ASP A O 1
ATOM 1512 N N . VAL A 1 197 ? 4.738 9.078 23.719 1 93.62 197 VAL A N 1
ATOM 1513 C CA . VAL A 1 197 ? 3.367 8.734 23.359 1 93.62 197 VAL A CA 1
ATOM 1514 C C . VAL A 1 197 ? 3.066 9.227 21.938 1 93.62 197 VAL A C 1
ATOM 1516 O O . VAL A 1 197 ? 3.348 10.383 21.609 1 93.62 197 VAL A O 1
ATOM 1519 N N . VAL A 1 198 ? 2.588 8.359 21.188 1 95.81 198 VAL A N 1
ATOM 1520 C CA . VAL A 1 198 ? 2.195 8.719 19.828 1 95.81 198 VAL A CA 1
ATOM 1521 C C . VAL A 1 198 ? 0.688 8.547 19.656 1 95.81 198 VAL A C 1
ATOM 1523 O O . VAL A 1 198 ? 0.16 7.445 19.828 1 95.81 198 VAL A O 1
ATOM 1526 N N . VAL A 1 199 ? 0.009 9.625 19.359 1 96.31 199 VAL A N 1
ATOM 1527 C CA . VAL A 1 199 ? -1.405 9.578 19.016 1 96.31 199 VAL A CA 1
ATOM 1528 C C . VAL A 1 199 ? -1.556 9.578 17.484 1 96.31 199 VAL A C 1
ATOM 1530 O O . VAL A 1 199 ? -1.27 10.586 16.828 1 96.31 199 VAL A O 1
ATOM 1533 N N . ILE A 1 200 ? -2.012 8.5 17.031 1 96.12 200 ILE A N 1
ATOM 1534 C CA . ILE A 1 200 ? -2.227 8.344 15.602 1 96.12 200 ILE A CA 1
ATOM 1535 C C . ILE A 1 200 ? -3.662 8.727 15.25 1 96.12 200 ILE A C 1
ATOM 1537 O O . ILE A 1 200 ? -4.609 8.289 15.898 1 96.12 200 ILE A O 1
ATOM 1541 N N . SER A 1 201 ? -3.811 9.617 14.336 1 95.94 201 SER A N 1
ATOM 1542 C CA . SER A 1 201 ? -5.098 9.898 13.703 1 95.94 201 SER A CA 1
ATOM 1543 C C . SER A 1 201 ? -5.156 9.336 12.289 1 95.94 201 SER A C 1
ATOM 1545 O O . SER A 1 201 ? -4.574 9.914 11.359 1 95.94 201 SER A O 1
ATOM 1547 N N . ASN A 1 202 ? -5.902 8.289 12.086 1 91.69 202 ASN A N 1
ATOM 1548 C CA . ASN A 1 202 ? -5.98 7.574 10.82 1 91.69 202 ASN A CA 1
ATOM 1549 C C . ASN A 1 202 ? -7.406 7.547 10.281 1 91.69 202 ASN A C 1
ATOM 1551 O O . ASN A 1 202 ? -8.328 7.098 10.961 1 91.69 202 ASN A O 1
ATOM 1555 N N . VAL A 1 203 ? -7.547 7.98 9.062 1 88.31 203 VAL A N 1
ATOM 1556 C CA . VAL A 1 203 ? -8.898 8.062 8.531 1 88.31 203 VAL A CA 1
ATOM 1557 C C . VAL A 1 203 ? -9.117 6.949 7.504 1 88.31 203 VAL A C 1
ATOM 1559 O O . VAL A 1 203 ? -10.211 6.82 6.941 1 88.31 203 VAL A O 1
ATOM 1562 N N . TYR A 1 204 ? -8.078 6.199 7.211 1 86.31 204 TYR A N 1
ATOM 1563 C CA . TYR A 1 204 ? -8.219 5.109 6.254 1 86.31 204 TYR A CA 1
ATOM 1564 C C . TYR A 1 204 ? -8.797 3.865 6.922 1 86.31 204 TYR A C 1
ATOM 1566 O O . TYR A 1 204 ? -8.148 3.25 7.77 1 86.31 204 TYR A O 1
ATOM 1574 N N . ARG A 1 205 ? -9.977 3.574 6.621 1 85.94 205 ARG A N 1
ATOM 1575 C CA . ARG A 1 205 ? -10.664 2.381 7.109 1 85.94 205 ARG A CA 1
ATOM 1576 C C . ARG A 1 205 ? -11.508 1.745 6.008 1 85.94 205 ARG A C 1
ATOM 1578 O O . ARG A 1 205 ? -12.367 2.402 5.418 1 85.94 205 ARG A O 1
ATOM 1585 N N . PRO A 1 206 ? -11.18 0.479 5.777 1 87.94 206 PRO A N 1
ATOM 1586 C CA . PRO A 1 206 ? -12.008 -0.184 4.77 1 87.94 206 PRO A CA 1
ATOM 1587 C C . PRO A 1 206 ? -13.484 -0.231 5.156 1 87.94 206 PRO A C 1
ATOM 1589 O O . PRO A 1 206 ? -13.812 -0.405 6.332 1 87.94 206 PRO A O 1
ATOM 1592 N N . HIS A 1 207 ? -14.281 -0.043 4.125 1 86.25 207 HIS A N 1
ATOM 1593 C CA . HIS A 1 207 ? -15.719 -0.221 4.34 1 86.25 207 HIS A CA 1
ATOM 1594 C C . HIS A 1 207 ? -16.062 -1.696 4.496 1 86.25 207 HIS A C 1
ATOM 1596 O O . HIS A 1 207 ? -15.609 -2.535 3.717 1 86.25 207 HIS A O 1
ATOM 1602 N N . VAL A 1 208 ? -16.781 -1.944 5.48 1 87.38 208 VAL A N 1
ATOM 1603 C CA . VAL A 1 208 ? -17.281 -3.301 5.703 1 87.38 208 VAL A CA 1
ATOM 1604 C C . VAL A 1 208 ? -18.781 -3.354 5.457 1 87.38 208 VAL A C 1
ATOM 1606 O O . VAL A 1 208 ? -19.562 -2.719 6.176 1 87.38 208 VAL A O 1
ATOM 1609 N N . THR A 1 209 ? -19.109 -4.055 4.43 1 86.56 209 THR A N 1
ATOM 1610 C CA . THR A 1 209 ? -20.531 -4.215 4.129 1 86.56 209 THR A CA 1
ATOM 1611 C C . THR A 1 209 ? -21.188 -5.148 5.137 1 86.56 209 THR A C 1
ATOM 1613 O O . THR A 1 209 ? -20.734 -6.277 5.336 1 86.56 209 THR A O 1
ATOM 1616 N N . ARG A 1 210 ? -22.203 -4.684 5.738 1 83.12 210 ARG A N 1
ATOM 1617 C CA . ARG A 1 210 ? -22.891 -5.461 6.758 1 83.12 210 ARG A CA 1
ATOM 1618 C C . ARG A 1 210 ? -23.828 -6.488 6.121 1 83.12 210 ARG A C 1
ATOM 1620 O O . ARG A 1 210 ? -24.219 -6.34 4.961 1 83.12 210 ARG A O 1
ATOM 1627 N N . PRO A 1 211 ? -24.078 -7.504 6.949 1 82.25 211 PRO A N 1
ATOM 1628 C CA . PRO A 1 211 ? -25.047 -8.461 6.418 1 82.25 211 PRO A CA 1
ATOM 1629 C C . PRO A 1 211 ? -26.344 -7.801 5.98 1 82.25 211 PRO A C 1
ATOM 1631 O O . PRO A 1 211 ? -26.891 -6.953 6.699 1 82.25 211 PRO A O 1
ATOM 1634 N N . GLY A 1 212 ? -26.828 -8.086 4.824 1 80.94 212 GLY A N 1
ATOM 1635 C CA . GLY A 1 212 ? -28.078 -7.539 4.316 1 80.94 212 GLY A CA 1
ATOM 1636 C C . GLY A 1 212 ? -27.875 -6.316 3.439 1 80.94 212 GLY A C 1
ATOM 1637 O O . GLY A 1 212 ? -28.797 -5.91 2.719 1 80.94 212 GLY A O 1
ATOM 1638 N N . GLU A 1 213 ? -26.734 -5.75 3.535 1 83.25 213 GLU A N 1
ATOM 1639 C CA . GLU A 1 213 ? -26.438 -4.594 2.697 1 83.25 213 GLU A CA 1
ATOM 1640 C C . GLU A 1 213 ? -25.922 -5.027 1.322 1 83.25 213 GLU A C 1
ATOM 1642 O O . GLU A 1 213 ? -25.406 -6.133 1.165 1 83.25 213 GLU A O 1
ATOM 1647 N N . THR A 1 214 ? -26.156 -4.125 0.434 1 84.31 214 THR A N 1
ATOM 1648 C CA . THR A 1 214 ? -25.688 -4.395 -0.923 1 84.31 214 THR A CA 1
ATOM 1649 C C . THR A 1 214 ? -24.172 -4.254 -1.014 1 84.31 214 THR A C 1
ATOM 1651 O O . THR A 1 214 ? -23.578 -3.387 -0.368 1 84.31 214 THR A O 1
ATOM 1654 N N . SER A 1 215 ? -23.641 -5.09 -1.823 1 86.62 215 SER A N 1
ATOM 1655 C CA . SER A 1 215 ? -22.188 -5.078 -2.016 1 86.62 215 SER A CA 1
ATOM 1656 C C . SER A 1 215 ? -21.719 -3.74 -2.58 1 86.62 215 SER A C 1
ATOM 1658 O O . SER A 1 215 ? -22.438 -3.098 -3.35 1 86.62 215 SER A O 1
ATOM 1660 N N . LEU A 1 216 ? -20.5 -3.377 -2.246 1 86.38 216 LEU A N 1
ATOM 1661 C CA . LEU A 1 216 ? -19.891 -2.146 -2.736 1 86.38 216 LEU A CA 1
ATOM 1662 C C . LEU A 1 216 ? -19.734 -2.184 -4.25 1 86.38 216 LEU A C 1
ATOM 1664 O O . LEU A 1 216 ? -19.562 -1.143 -4.887 1 86.38 216 LEU A O 1
ATOM 1668 N N . VAL A 1 217 ? -19.781 -3.35 -4.789 1 83.62 217 VAL A N 1
ATOM 1669 C CA . VAL A 1 217 ? -19.562 -3.506 -6.223 1 83.62 217 VAL A CA 1
ATOM 1670 C C . VAL A 1 217 ? -20.625 -2.723 -6.992 1 83.62 217 VAL A C 1
ATOM 1672 O O . VAL A 1 217 ? -20.391 -2.303 -8.133 1 83.62 217 VAL A O 1
ATOM 1675 N N . HIS A 1 218 ? -21.688 -2.516 -6.406 1 81.69 218 HIS A N 1
ATOM 1676 C CA . HIS A 1 218 ? -22.797 -1.852 -7.074 1 81.69 218 HIS A CA 1
ATOM 1677 C C . HIS A 1 218 ? -22.641 -0.335 -7.02 1 81.69 218 HIS A C 1
ATOM 1679 O O . HIS A 1 218 ? -23.406 0.392 -7.66 1 81.69 218 HIS A O 1
ATOM 1685 N N . GLY A 1 219 ? -21.688 0.179 -6.312 1 78.31 219 GLY A N 1
ATOM 1686 C CA . GLY A 1 219 ? -21.422 1.604 -6.211 1 78.31 219 GLY A CA 1
ATOM 1687 C C . GLY A 1 219 ? -20.578 2.131 -7.359 1 78.31 219 GLY A C 1
ATOM 1688 O O . GLY A 1 219 ? -20.281 3.324 -7.418 1 78.31 219 GLY A O 1
ATOM 1689 N N . GLY A 1 220 ? -20.234 1.268 -8.266 1 78.56 220 GLY A N 1
ATOM 1690 C CA . GLY A 1 220 ? -19.516 1.694 -9.453 1 78.56 220 GLY A CA 1
ATOM 1691 C C . GLY A 1 220 ? -18.031 1.883 -9.227 1 78.56 220 GLY A C 1
ATOM 1692 O O . GLY A 1 220 ? -17.484 1.417 -8.219 1 78.56 220 GLY A O 1
ATOM 1693 N N . VAL A 1 221 ? -17.359 2.562 -10.172 1 81 221 VAL A N 1
ATOM 1694 C CA . VAL A 1 221 ? -15.898 2.66 -10.203 1 81 221 VAL A CA 1
ATOM 1695 C C . VAL A 1 221 ? -15.414 3.557 -9.07 1 81 221 VAL A C 1
ATOM 1697 O O . VAL A 1 221 ? -14.344 3.326 -8.508 1 81 221 VAL A O 1
ATOM 1700 N N . GLY A 1 222 ? -16.234 4.496 -8.758 1 80.94 222 GLY A N 1
ATOM 1701 C CA . GLY A 1 222 ? -15.867 5.371 -7.656 1 80.94 222 GLY A CA 1
ATOM 1702 C C . GLY A 1 222 ? -15.773 4.645 -6.328 1 80.94 222 GLY A C 1
ATOM 1703 O O . GLY A 1 222 ? -14.844 4.867 -5.555 1 80.94 222 GLY A O 1
ATOM 1704 N N . ALA A 1 223 ? -16.719 3.768 -6.07 1 83.44 223 ALA A N 1
ATOM 1705 C CA . ALA A 1 223 ? -16.719 2.965 -4.852 1 83.44 223 ALA A CA 1
ATOM 1706 C C . ALA A 1 223 ? -15.516 2.014 -4.824 1 83.44 223 ALA A C 1
ATOM 1708 O O . ALA A 1 223 ? -14.914 1.793 -3.773 1 83.44 223 ALA A O 1
ATOM 1709 N N . MET A 1 224 ? -15.148 1.496 -5.969 1 85.88 224 MET A N 1
ATOM 1710 C CA . MET A 1 224 ? -14.031 0.563 -6.047 1 85.88 224 MET A CA 1
ATOM 1711 C C . MET A 1 224 ? -12.703 1.281 -5.801 1 85.88 224 MET A C 1
ATOM 1713 O O . MET A 1 224 ? -11.836 0.768 -5.094 1 85.88 224 MET A O 1
ATOM 1717 N N . ILE A 1 225 ? -12.594 2.445 -6.324 1 85 225 ILE A N 1
ATOM 1718 C CA . ILE A 1 225 ? -11.383 3.229 -6.133 1 85 225 ILE A CA 1
ATOM 1719 C C . ILE A 1 225 ? -11.211 3.568 -4.656 1 85 225 ILE A C 1
ATOM 1721 O O . ILE A 1 225 ? -10.125 3.396 -4.094 1 85 225 ILE A O 1
ATOM 1725 N N . ARG A 1 226 ? -12.289 3.988 -4.102 1 84.06 226 ARG A N 1
ATOM 1726 C CA . ARG A 1 226 ? -12.258 4.359 -2.691 1 84.06 226 ARG A CA 1
ATOM 1727 C C . ARG A 1 226 ? -11.93 3.156 -1.814 1 84.06 226 ARG A C 1
ATOM 1729 O O . ARG A 1 226 ? -11.094 3.246 -0.914 1 84.06 226 ARG A O 1
ATOM 1736 N N . GLN A 1 227 ? -12.609 2.105 -2.021 1 89 227 GLN A N 1
ATOM 1737 C CA . GLN A 1 227 ? -12.383 0.899 -1.231 1 89 227 GLN A CA 1
ATOM 1738 C C . GLN A 1 227 ? -10.953 0.396 -1.396 1 89 227 GLN A C 1
ATOM 1740 O O . GLN A 1 227 ? -10.32 -0.014 -0.422 1 89 227 GLN A O 1
ATOM 1745 N N . THR A 1 228 ? -10.477 0.416 -2.615 1 89.94 228 THR A N 1
ATOM 1746 C CA . THR A 1 228 ? -9.109 -0.015 -2.891 1 89.94 228 THR A CA 1
ATOM 1747 C C . THR A 1 228 ? -8.109 0.832 -2.113 1 89.94 228 THR A C 1
ATOM 1749 O O . THR A 1 228 ? -7.211 0.296 -1.453 1 89.94 228 THR A O 1
ATOM 1752 N N . ALA A 1 229 ? -8.266 2.088 -2.16 1 87.44 229 ALA A N 1
ATOM 1753 C CA . ALA A 1 229 ? -7.379 2.99 -1.431 1 87.44 229 ALA A CA 1
ATOM 1754 C C . ALA A 1 229 ? -7.441 2.727 0.071 1 87.44 229 ALA A C 1
ATOM 1756 O O . ALA A 1 229 ? -6.406 2.658 0.739 1 87.44 229 ALA A O 1
ATOM 1757 N N . ASN A 1 230 ? -8.68 2.549 0.572 1 88.81 230 ASN A N 1
ATOM 1758 C CA . ASN A 1 230 ? -8.859 2.285 1.996 1 88.81 230 ASN A CA 1
ATOM 1759 C C . ASN A 1 230 ? -8.18 0.982 2.412 1 88.81 230 ASN A C 1
ATOM 1761 O O . ASN A 1 230 ? -7.535 0.921 3.459 1 88.81 230 ASN A O 1
ATOM 1765 N N . VAL A 1 231 ? -8.305 0.023 1.604 1 91.31 231 VAL A N 1
ATOM 1766 C CA . VAL A 1 231 ? -7.742 -1.287 1.924 1 91.31 231 VAL A CA 1
ATOM 1767 C C . VAL A 1 231 ? -6.215 -1.212 1.92 1 91.31 231 VAL A C 1
ATOM 1769 O O . VAL A 1 231 ? -5.566 -1.626 2.883 1 91.31 231 VAL A O 1
ATOM 1772 N N . ILE A 1 232 ? -5.656 -0.671 0.884 1 92.12 232 ILE A N 1
ATOM 1773 C CA . ILE A 1 232 ? -4.203 -0.624 0.729 1 92.12 232 ILE A CA 1
ATOM 1774 C C . ILE A 1 232 ? -3.594 0.204 1.857 1 92.12 232 ILE A C 1
ATOM 1776 O O . ILE A 1 232 ? -2.668 -0.248 2.535 1 92.12 232 ILE A O 1
ATOM 1780 N N . LEU A 1 233 ? -4.125 1.379 2.064 1 90.38 233 LEU A N 1
ATOM 1781 C CA . LEU A 1 233 ? -3.52 2.309 3.012 1 90.38 233 LEU A CA 1
ATOM 1782 C C . LEU A 1 233 ? -3.744 1.847 4.445 1 90.38 233 LEU A C 1
ATOM 1784 O O . LEU A 1 233 ? -2.871 2.014 5.301 1 90.38 233 LEU A O 1
ATOM 1788 N N . SER A 1 234 ? -4.91 1.266 4.707 1 89.25 234 SER A N 1
ATOM 1789 C CA . SER A 1 234 ? -5.164 0.722 6.035 1 89.25 234 SER A CA 1
ATOM 1790 C C . SER A 1 234 ? -4.199 -0.415 6.363 1 89.25 234 SER A C 1
ATOM 1792 O O . SER A 1 234 ? -3.727 -0.531 7.496 1 89.25 234 SER A O 1
ATOM 1794 N N . GLU A 1 235 ? -3.98 -1.239 5.406 1 89.38 235 GLU A N 1
ATOM 1795 C CA . GLU A 1 235 ? -3.072 -2.359 5.641 1 89.38 235 GLU A CA 1
ATOM 1796 C C . GLU A 1 235 ? -1.639 -1.874 5.844 1 89.38 235 GLU A C 1
ATOM 1798 O O . GLU A 1 235 ? -0.908 -2.414 6.676 1 89.38 235 GLU A O 1
ATOM 1803 N N . LYS A 1 236 ? -1.244 -0.966 5.059 1 89.19 236 LYS A N 1
ATOM 1804 C CA . LYS A 1 236 ? 0.077 -0.372 5.242 1 89.19 236 LYS A CA 1
ATOM 1805 C C . LYS A 1 236 ? 0.235 0.193 6.648 1 89.19 236 LYS A C 1
ATOM 1807 O O . LYS A 1 236 ? 1.28 0.019 7.281 1 89.19 236 LYS A O 1
ATOM 1812 N N . GLU A 1 237 ? -0.797 0.876 7.082 1 87.75 237 GLU A N 1
ATOM 1813 C CA . GLU A 1 237 ? -0.777 1.451 8.422 1 87.75 237 GLU A CA 1
ATOM 1814 C C . GLU A 1 237 ? -0.671 0.364 9.492 1 87.75 237 GLU A C 1
ATOM 1816 O O . GLU A 1 237 ? 0.141 0.467 10.414 1 87.75 237 GLU A O 1
ATOM 1821 N N . LYS A 1 238 ? -1.499 -0.646 9.391 1 88.38 238 LYS A N 1
ATOM 1822 C CA . LYS A 1 238 ? -1.504 -1.727 10.375 1 88.38 238 LYS A CA 1
ATOM 1823 C C . LYS A 1 238 ? -0.128 -2.379 10.477 1 88.38 238 LYS A C 1
ATOM 1825 O O . LYS A 1 238 ? 0.376 -2.596 11.586 1 88.38 238 LYS A O 1
ATOM 1830 N N . ARG A 1 239 ? 0.443 -2.602 9.406 1 87.69 239 ARG A N 1
ATOM 1831 C CA . ARG A 1 239 ? 1.751 -3.25 9.406 1 87.69 239 ARG A CA 1
ATOM 1832 C C . ARG A 1 239 ? 2.826 -2.311 9.945 1 87.69 239 ARG A C 1
ATOM 1834 O O . ARG A 1 239 ? 3.766 -2.752 10.609 1 87.69 239 ARG A O 1
ATOM 1841 N N . GLY A 1 240 ? 2.695 -1.05 9.562 1 88.12 240 GLY A N 1
ATOM 1842 C CA . GLY A 1 240 ? 3.615 -0.066 10.109 1 88.12 240 GLY A CA 1
ATOM 1843 C C . GLY A 1 240 ? 3.574 0.013 11.625 1 88.12 240 GLY A C 1
ATOM 1844 O O . GLY A 1 240 ? 4.617 0.037 12.281 1 88.12 240 GLY A O 1
ATOM 1845 N N . ILE A 1 241 ? 2.379 0.012 12.148 1 89.81 241 ILE A N 1
ATOM 1846 C CA . ILE A 1 241 ? 2.201 0.079 13.602 1 89.81 241 ILE A CA 1
ATOM 1847 C C . ILE A 1 241 ? 2.771 -1.18 14.25 1 89.81 241 ILE A C 1
ATOM 1849 O O . ILE A 1 241 ? 3.482 -1.1 15.25 1 89.81 241 ILE A O 1
ATOM 1853 N N . ASP A 1 242 ? 2.51 -2.363 13.648 1 88.5 242 ASP A N 1
ATOM 1854 C CA . ASP A 1 242 ? 3.012 -3.625 14.18 1 88.5 242 ASP A CA 1
ATOM 1855 C C . ASP A 1 242 ? 4.539 -3.641 14.211 1 88.5 242 ASP A C 1
ATOM 1857 O O . ASP A 1 242 ? 5.141 -4.082 15.188 1 88.5 242 ASP A O 1
ATOM 1861 N N . LEU A 1 243 ? 5.066 -3.17 13.18 1 89.19 243 LEU A N 1
ATOM 1862 C CA . LEU A 1 243 ? 6.523 -3.154 13.094 1 89.19 243 LEU A CA 1
ATOM 1863 C C . LEU A 1 243 ? 7.121 -2.221 14.141 1 89.19 243 LEU A C 1
ATOM 1865 O O . LEU A 1 243 ? 8.07 -2.59 14.836 1 89.19 243 LEU A O 1
ATOM 1869 N N . ILE A 1 244 ? 6.586 -0.991 14.289 1 90.44 244 ILE A N 1
ATOM 1870 C CA . ILE A 1 244 ? 7.105 0 15.227 1 90.44 244 ILE A CA 1
ATOM 1871 C C . ILE A 1 244 ? 6.957 -0.516 16.656 1 90.44 244 ILE A C 1
ATOM 1873 O O . ILE A 1 244 ? 7.859 -0.34 17.484 1 90.44 244 ILE A O 1
ATOM 1877 N N . HIS A 1 245 ? 5.852 -1.147 16.875 1 88 245 HIS A N 1
ATOM 1878 C CA . HIS A 1 245 ? 5.629 -1.71 18.203 1 88 245 HIS A CA 1
ATOM 1879 C C . HIS A 1 245 ? 6.699 -2.74 18.547 1 88 245 HIS A C 1
ATOM 1881 O O . HIS A 1 245 ? 7.133 -2.826 19.703 1 88 245 HIS A O 1
ATOM 1887 N N . ARG A 1 246 ? 7.098 -3.506 17.578 1 87.88 246 ARG A N 1
ATOM 1888 C CA . ARG A 1 246 ? 8.117 -4.527 17.797 1 87.88 246 ARG A CA 1
ATOM 1889 C C . ARG A 1 246 ? 9.492 -3.896 17.969 1 87.88 246 ARG A C 1
ATOM 1891 O O . ARG A 1 246 ? 10.312 -4.375 18.75 1 87.88 246 ARG A O 1
ATOM 1898 N N . LEU A 1 247 ? 9.711 -2.836 17.297 1 90.56 247 LEU A N 1
ATOM 1899 C CA . LEU A 1 247 ? 11.008 -2.17 17.344 1 90.56 247 LEU A CA 1
ATOM 1900 C C . LEU A 1 247 ? 11.148 -1.333 18.609 1 90.56 247 LEU A C 1
ATOM 1902 O O . LEU A 1 247 ? 12.25 -1.204 19.156 1 90.56 247 LEU A O 1
ATOM 1906 N N . TYR A 1 248 ? 10.008 -0.764 19.031 1 92.31 248 TYR A N 1
ATOM 1907 C CA . TYR A 1 248 ? 10 0.124 20.188 1 92.31 248 TYR A CA 1
ATOM 1908 C C . TYR A 1 248 ? 8.914 -0.272 21.172 1 92.31 248 TYR A C 1
ATOM 1910 O O . TYR A 1 248 ? 7.926 0.448 21.344 1 92.31 248 TYR A O 1
ATOM 1918 N N . PRO A 1 249 ? 9.148 -1.279 21.922 1 90.06 249 PRO A N 1
ATOM 1919 C CA . PRO A 1 249 ? 8.109 -1.811 22.812 1 90.06 249 PRO A CA 1
ATOM 1920 C C . PRO A 1 249 ? 7.73 -0.833 23.922 1 90.06 249 PRO A C 1
ATOM 1922 O O . PRO A 1 249 ? 6.656 -0.954 24.516 1 90.06 249 PRO A O 1
ATOM 1925 N N . HIS A 1 250 ? 8.562 0.151 24.219 1 89.94 250 HIS A N 1
ATOM 1926 C CA . HIS A 1 250 ? 8.289 1.091 25.297 1 89.94 250 HIS A CA 1
ATOM 1927 C C . HIS A 1 250 ? 7.418 2.246 24.828 1 89.94 250 HIS A C 1
ATOM 1929 O O . HIS A 1 250 ? 6.902 3.02 25.641 1 89.94 250 HIS A O 1
ATOM 1935 N N . LEU A 1 251 ? 7.285 2.373 23.516 1 92.31 251 LEU A N 1
ATOM 1936 C CA . LEU A 1 251 ? 6.477 3.441 22.938 1 92.31 251 LEU A CA 1
ATOM 1937 C C . LEU A 1 251 ? 4.988 3.168 23.141 1 92.31 251 LEU A C 1
ATOM 1939 O O . LEU A 1 251 ? 4.516 2.061 22.875 1 92.31 251 LEU A O 1
ATOM 1943 N N . THR A 1 252 ? 4.289 4.137 23.656 1 92.62 252 THR A N 1
ATOM 1944 C CA . THR A 1 252 ? 2.838 4.027 23.734 1 92.62 252 THR A CA 1
ATOM 1945 C C . THR A 1 252 ? 2.186 4.551 22.469 1 92.62 252 THR A C 1
ATOM 1947 O O . THR A 1 252 ? 2.365 5.715 22.094 1 92.62 252 THR A O 1
ATOM 1950 N N . ILE A 1 253 ? 1.498 3.705 21.844 1 93.44 253 ILE A N 1
ATOM 1951 C CA . ILE A 1 253 ? 0.812 4.082 20.609 1 93.44 253 ILE A CA 1
ATOM 1952 C C . ILE A 1 253 ? -0.698 4.078 20.844 1 93.44 253 ILE A C 1
ATOM 1954 O O . ILE A 1 253 ? -1.271 3.057 21.219 1 93.44 253 ILE A O 1
ATOM 1958 N N . LEU A 1 254 ? -1.314 5.203 20.672 1 94.06 254 LEU A N 1
ATOM 1959 C CA . LEU A 1 254 ? -2.766 5.344 20.734 1 94.06 254 LEU A CA 1
ATOM 1960 C C . LEU A 1 254 ? -3.346 5.555 19.344 1 94.06 254 LEU A C 1
ATOM 1962 O O . LEU A 1 254 ? -3.176 6.625 18.75 1 94.06 254 LEU A O 1
ATOM 1966 N N . ASN A 1 255 ? -3.99 4.621 18.844 1 92.94 255 ASN A N 1
ATOM 1967 C CA . ASN A 1 255 ? -4.516 4.633 17.484 1 92.94 255 ASN A CA 1
ATOM 1968 C C . ASN A 1 255 ? -5.969 5.102 17.453 1 92.94 255 ASN A C 1
ATOM 1970 O O . ASN A 1 255 ? -6.867 4.383 17.891 1 92.94 255 ASN A O 1
ATOM 1974 N N . VAL A 1 256 ? -6.16 6.277 16.953 1 93.88 256 VAL A N 1
ATOM 1975 C CA . VAL A 1 256 ? -7.504 6.816 16.766 1 93.88 256 VAL A CA 1
ATOM 1976 C C . VAL A 1 256 ? -7.941 6.645 15.312 1 93.88 256 VAL A C 1
ATOM 1978 O O . VAL A 1 256 ? -7.508 7.398 14.438 1 93.88 256 VAL A O 1
ATOM 1981 N N . SER A 1 257 ? -8.734 5.699 15.039 1 88.81 257 SER A N 1
ATOM 1982 C CA . SER A 1 257 ? -9.25 5.41 13.703 1 88.81 257 SER A CA 1
ATOM 1983 C C . SER A 1 257 ? -10.773 5.438 13.68 1 88.81 257 SER A C 1
ATOM 1985 O O . SER A 1 257 ? -11.422 4.414 13.914 1 88.81 257 SER A O 1
ATOM 1987 N N . ALA A 1 258 ? -11.281 6.57 13.305 1 81.81 258 ALA A N 1
ATOM 1988 C CA . ALA A 1 258 ? -12.734 6.746 13.336 1 81.81 258 ALA A CA 1
ATOM 1989 C C . ALA A 1 258 ? -13.391 6.09 12.125 1 81.81 258 ALA A C 1
ATOM 1991 O O . ALA A 1 258 ? -12.812 6.051 11.039 1 81.81 258 ALA A O 1
ATOM 1992 N N . ASP A 1 259 ? -14.5 5.477 12.383 1 77.38 259 ASP A N 1
ATOM 1993 C CA . ASP A 1 259 ? -15.352 5.039 11.273 1 77.38 259 ASP A CA 1
ATOM 1994 C C . ASP A 1 259 ? -16.078 6.223 10.648 1 77.38 259 ASP A C 1
ATOM 1996 O O . ASP A 1 259 ? -17.031 6.75 11.219 1 77.38 259 ASP A O 1
ATOM 2000 N N . LEU A 1 260 ? -15.602 6.625 9.508 1 73.25 260 LEU A N 1
ATOM 2001 C CA . LEU A 1 260 ? -16.141 7.84 8.906 1 73.25 260 LEU A CA 1
ATOM 2002 C C . LEU A 1 260 ? -17.219 7.5 7.875 1 73.25 260 LEU A C 1
ATOM 2004 O O . LEU A 1 260 ? -17.844 8.398 7.305 1 73.25 260 LEU A O 1
ATOM 2008 N N . GLY A 1 261 ? -17.531 6.25 7.859 1 63.44 261 GLY A N 1
ATOM 2009 C CA . GLY A 1 261 ? -18.625 5.805 7.016 1 63.44 261 GLY A CA 1
ATOM 2010 C C . GLY A 1 261 ? -18.406 6.082 5.543 1 63.44 261 GLY A C 1
ATOM 2011 O O . GLY A 1 261 ? -17.266 6.039 5.066 1 63.44 261 GLY A O 1
ATOM 2012 N N . ARG A 1 262 ? -19.609 6.297 4.844 1 60.72 262 ARG A N 1
ATOM 2013 C CA . ARG A 1 262 ? -19.625 6.367 3.387 1 60.72 262 ARG A CA 1
ATOM 2014 C C . ARG A 1 262 ? -19.406 7.797 2.902 1 60.72 262 ARG A C 1
ATOM 2016 O O . ARG A 1 262 ? -19.781 8.141 1.776 1 60.72 262 ARG A O 1
ATOM 2023 N N . TYR A 1 263 ? -18.891 8.555 3.785 1 54.19 263 TYR A N 1
ATOM 2024 C CA . TYR A 1 263 ? -18.75 9.914 3.279 1 54.19 263 TYR A CA 1
ATOM 2025 C C . TYR A 1 263 ? -17.656 9.992 2.221 1 54.19 263 TYR A C 1
ATOM 2027 O O . TYR A 1 263 ? -16.641 9.297 2.314 1 54.19 263 TYR A O 1
ATOM 2035 N N . SER A 1 264 ? -18.094 10.602 1.211 1 53.69 264 SER A N 1
ATOM 2036 C CA . SER A 1 264 ? -17.172 10.758 0.089 1 53.69 264 SER A CA 1
ATOM 2037 C C . SER A 1 264 ? -15.977 11.625 0.469 1 53.69 264 SER A C 1
ATOM 2039 O O . SER A 1 264 ? -16.078 12.477 1.351 1 53.69 264 SER A O 1
ATOM 2041 N N . PHE A 1 265 ? -14.875 11.234 0.059 1 45.34 265 PHE A N 1
ATOM 2042 C CA . PHE A 1 265 ? -13.672 12.031 0.235 1 45.34 265 PHE A CA 1
ATOM 2043 C C . PHE A 1 265 ? -13.891 13.461 -0.239 1 45.34 265 PHE A C 1
ATOM 2045 O O . PHE A 1 265 ? -13.125 14.367 0.119 1 45.34 265 PHE A O 1
ATOM 2052 N N . LEU A 1 266 ? -15.109 13.578 -0.975 1 47.69 266 LEU A N 1
ATOM 2053 C CA . LEU A 1 266 ? -15.328 14.891 -1.578 1 47.69 266 LEU A CA 1
ATOM 2054 C C . LEU A 1 266 ? -16.594 15.547 -1.014 1 47.69 266 LEU A C 1
ATOM 2056 O O . LEU A 1 266 ? -17 16.609 -1.484 1 47.69 266 LEU A O 1
ATOM 2060 N N . ASP A 1 267 ? -17.344 14.852 -0.054 1 51.47 267 ASP A N 1
ATOM 2061 C CA . ASP A 1 267 ? -18.609 15.398 0.424 1 51.47 267 ASP A CA 1
ATOM 2062 C C . ASP A 1 267 ? -18.375 16.578 1.358 1 51.47 267 ASP A C 1
ATOM 2064 O O . ASP A 1 267 ? -17.828 16.422 2.451 1 51.47 267 ASP A O 1
ATOM 2068 N N . ARG A 1 268 ? -18.641 17.828 0.966 1 56.28 268 ARG A N 1
ATOM 2069 C CA . ARG A 1 268 ? -18.359 19.094 1.638 1 56.28 268 ARG A CA 1
ATOM 2070 C C . ARG A 1 268 ? -19.344 19.344 2.773 1 56.28 268 ARG A C 1
ATOM 2072 O O . ARG A 1 268 ? -19.047 20.078 3.715 1 56.28 268 ARG A O 1
ATOM 2079 N N . GLY A 1 269 ? -20.484 18.703 2.68 1 58.41 269 GLY A N 1
ATOM 2080 C CA . GLY A 1 269 ? -21.531 19.047 3.637 1 58.41 269 GLY A CA 1
ATOM 2081 C C . GLY A 1 269 ? -21.375 18.328 4.965 1 58.41 269 GLY A C 1
ATOM 2082 O O . GLY A 1 269 ? -22.094 18.609 5.922 1 58.41 269 GLY A O 1
ATOM 2083 N N . ASN A 1 270 ? -20.234 17.656 4.996 1 70.5 270 ASN A N 1
ATOM 2084 C CA . ASN A 1 270 ? -20.203 16.812 6.184 1 70.5 270 ASN A CA 1
ATOM 2085 C C . ASN A 1 270 ? -18.969 17.094 7.043 1 70.5 270 ASN A C 1
ATOM 2087 O O . ASN A 1 270 ? -18.547 16.234 7.816 1 70.5 270 ASN A O 1
ATOM 2091 N N . ALA A 1 271 ? -18.516 18.344 6.961 1 75.75 271 ALA A N 1
ATOM 2092 C CA . ALA A 1 271 ? -17.297 18.672 7.699 1 75.75 271 ALA A CA 1
ATOM 2093 C C . ALA A 1 271 ? -17.516 18.547 9.203 1 75.75 271 ALA A C 1
ATOM 2095 O O . ALA A 1 271 ? -16.703 17.953 9.906 1 75.75 271 ALA A O 1
ATOM 2096 N N . ARG A 1 272 ? -18.641 19.047 9.695 1 78.62 272 ARG A N 1
ATOM 2097 C CA . ARG A 1 272 ? -18.906 19 11.133 1 78.62 272 ARG A CA 1
ATOM 2098 C C . ARG A 1 272 ? -19.109 17.562 11.609 1 78.62 272 ARG A C 1
ATOM 2100 O O . ARG A 1 272 ? -18.688 17.219 12.711 1 78.62 272 ARG A O 1
ATOM 2107 N N . HIS A 1 273 ? -19.719 16.844 10.766 1 83.25 273 HIS A N 1
ATOM 2108 C CA . HIS A 1 273 ? -19.922 15.438 11.117 1 83.25 273 HIS A CA 1
ATOM 2109 C C . HIS A 1 273 ? -18.594 14.695 11.203 1 83.25 273 HIS A C 1
ATOM 2111 O O . HIS A 1 273 ? -18.391 13.883 12.109 1 83.25 273 HIS A O 1
ATOM 2117 N N . LEU A 1 274 ? -17.703 14.984 10.266 1 85.69 274 LEU A N 1
ATOM 2118 C CA . LEU A 1 274 ? -16.391 14.344 10.258 1 85.69 274 LEU A CA 1
ATOM 2119 C C . LEU A 1 274 ? -15.57 14.766 11.469 1 85.69 274 LEU A C 1
ATOM 2121 O O . LEU A 1 274 ? -14.914 13.93 12.094 1 85.69 274 LEU A O 1
ATOM 2125 N N . LEU A 1 275 ? -15.672 16.062 11.781 1 87.81 275 LEU A N 1
ATOM 2126 C CA . LEU A 1 275 ? -14.977 16.562 12.961 1 87.81 275 LEU A CA 1
ATOM 2127 C C . LEU A 1 275 ? -15.477 15.875 14.219 1 87.81 275 LEU A C 1
ATOM 2129 O O . LEU A 1 275 ? -14.68 15.43 15.055 1 87.81 275 LEU A O 1
ATOM 2133 N N . GLN A 1 276 ? -16.781 15.727 14.328 1 89.19 276 GLN A N 1
ATOM 2134 C CA . GLN A 1 276 ? -17.391 15.141 15.516 1 89.19 276 GLN A CA 1
ATOM 2135 C C . GLN A 1 276 ? -17.047 13.664 15.648 1 89.19 276 GLN A C 1
ATOM 2137 O O . GLN A 1 276 ? -16.828 13.172 16.766 1 89.19 276 GLN A O 1
ATOM 2142 N N . ARG A 1 277 ? -16.984 13.023 14.594 1 90.31 277 ARG A N 1
ATOM 2143 C CA . ARG A 1 277 ? -16.641 11.609 14.633 1 90.31 277 ARG A CA 1
ATOM 2144 C C . ARG A 1 277 ? -15.188 11.414 15.078 1 90.31 277 ARG A C 1
ATOM 2146 O O . ARG A 1 277 ? -14.891 10.516 15.875 1 90.31 277 ARG A O 1
ATOM 2153 N N . GLY A 1 278 ? -14.305 12.25 14.531 1 92.56 278 GLY A N 1
ATOM 2154 C CA . GLY A 1 278 ? -12.922 12.211 14.992 1 92.56 278 GLY A CA 1
ATOM 2155 C C . GLY A 1 278 ? -12.781 12.539 16.469 1 92.56 278 GLY A C 1
ATOM 2156 O O . GLY A 1 278 ? -12.047 11.859 17.188 1 92.56 278 GLY A O 1
ATOM 2157 N N . TYR A 1 279 ? -13.578 13.516 16.859 1 93.69 279 TYR A N 1
ATOM 2158 C CA . TYR A 1 279 ? -13.555 13.961 18.25 1 93.69 279 TYR A CA 1
ATOM 2159 C C . TYR A 1 279 ? -14.031 12.859 19.188 1 93.69 279 TYR A C 1
ATOM 2161 O O . TYR A 1 279 ? -13.367 12.539 20.172 1 93.69 279 TYR A O 1
ATOM 2169 N N . ARG A 1 280 ? -15.094 12.258 18.859 1 93.94 280 ARG A N 1
ATOM 2170 C CA . ARG A 1 280 ? -15.688 11.234 19.703 1 93.94 280 ARG A CA 1
ATOM 2171 C C . ARG A 1 280 ? -14.789 10.008 19.797 1 93.94 280 ARG A C 1
ATOM 2173 O O . ARG A 1 280 ? -14.594 9.445 20.875 1 93.94 280 ARG A O 1
ATOM 2180 N N . GLU A 1 281 ? -14.289 9.594 18.672 1 93.62 281 GLU A N 1
ATOM 2181 C CA . GLU A 1 281 ? -13.391 8.438 18.688 1 93.62 281 GLU A CA 1
ATOM 2182 C C . GLU A 1 281 ? -12.133 8.727 19.5 1 93.62 281 GLU A C 1
ATOM 2184 O O . GLU A 1 281 ? -11.656 7.859 20.234 1 93.62 281 GLU A O 1
ATOM 2189 N N . ALA A 1 282 ? -11.625 9.906 19.328 1 94.75 282 ALA A N 1
ATOM 2190 C CA . ALA A 1 282 ? -10.43 10.289 20.094 1 94.75 282 ALA A CA 1
ATOM 2191 C C . ALA A 1 282 ? -10.711 10.297 21.594 1 94.75 282 ALA A C 1
ATOM 2193 O O . ALA A 1 282 ? -9.898 9.82 22.375 1 94.75 282 ALA A O 1
ATOM 2194 N N . LEU A 1 283 ? -11.852 10.836 21.969 1 93.88 283 LEU A N 1
ATOM 2195 C CA . LEU A 1 283 ? -12.219 10.867 23.375 1 93.88 283 LEU A CA 1
ATOM 2196 C C . LEU A 1 283 ? -12.258 9.461 23.969 1 93.88 283 LEU A C 1
ATOM 2198 O O . LEU A 1 283 ? -11.773 9.234 25.078 1 93.88 283 LEU A O 1
ATOM 2202 N N . LYS A 1 284 ? -12.812 8.586 23.234 1 92.94 284 LYS A N 1
ATOM 2203 C CA . LYS A 1 284 ? -12.914 7.199 23.688 1 92.94 284 LYS A CA 1
ATOM 2204 C C . LYS A 1 284 ? -11.531 6.59 23.906 1 92.94 284 LYS A C 1
ATOM 2206 O O . LYS A 1 284 ? -11.258 6.012 24.953 1 92.94 284 LYS A O 1
ATOM 2211 N N . VAL A 1 285 ? -10.656 6.734 22.969 1 92.75 285 VAL A N 1
ATOM 2212 C CA . VAL A 1 285 ? -9.344 6.102 23 1 92.75 285 VAL A CA 1
ATOM 2213 C C . VAL A 1 285 ? -8.461 6.777 24.047 1 92.75 285 VAL A C 1
ATOM 2215 O O . VAL A 1 285 ? -7.809 6.102 24.844 1 92.75 285 VAL A O 1
ATOM 2218 N N . LEU A 1 286 ? -8.445 8.062 24.078 1 92.31 286 LEU A N 1
ATOM 2219 C CA . LEU A 1 286 ? -7.543 8.82 24.938 1 92.31 286 LEU A CA 1
ATOM 2220 C C . LEU A 1 286 ? -7.996 8.758 26.391 1 92.31 286 LEU A C 1
ATOM 2222 O O . LEU A 1 286 ? -7.168 8.703 27.297 1 92.31 286 LEU A O 1
ATOM 2226 N N . ALA A 1 287 ? -9.266 8.766 26.625 1 88.62 287 ALA A N 1
ATOM 2227 C CA . ALA A 1 287 ? -9.781 8.648 27.984 1 88.62 287 ALA A CA 1
ATOM 2228 C C . ALA A 1 287 ? -9.422 7.297 28.594 1 88.62 287 ALA A C 1
ATOM 2230 O O . ALA A 1 287 ? -9.039 7.215 29.766 1 88.62 287 ALA A O 1
ATOM 2231 N N . ALA A 1 288 ? -9.57 6.301 27.734 1 88.81 288 ALA A N 1
ATOM 2232 C CA . ALA A 1 288 ? -9.219 4.965 28.188 1 88.81 288 ALA A CA 1
ATOM 2233 C C . ALA A 1 288 ? -7.73 4.883 28.547 1 88.81 288 ALA A C 1
ATOM 2235 O O . ALA A 1 288 ? -7.355 4.246 29.531 1 88.81 288 ALA A O 1
ATOM 2236 N N . ALA A 1 289 ? -6.969 5.508 27.75 1 87.12 289 ALA A N 1
ATOM 2237 C CA . ALA A 1 289 ? -5.527 5.523 27.984 1 87.12 289 ALA A CA 1
ATOM 2238 C C . ALA A 1 289 ? -5.195 6.289 29.266 1 87.12 289 ALA A C 1
ATOM 2240 O O . ALA A 1 289 ? -4.309 5.891 30.031 1 87.12 289 ALA A O 1
ATOM 2241 N N . LYS A 1 290 ? -5.867 7.316 29.484 1 82.62 290 LYS A N 1
ATOM 2242 C CA . LYS A 1 290 ? -5.664 8.117 30.688 1 82.62 290 LYS A CA 1
ATOM 2243 C C . LYS A 1 290 ? -6.02 7.32 31.938 1 82.62 290 LYS A C 1
ATOM 2245 O O . LYS A 1 290 ? -5.289 7.355 32.938 1 82.62 290 LYS A O 1
ATOM 2250 N N . GLN A 1 291 ? -7.031 6.617 31.859 1 81.06 291 GLN A N 1
ATOM 2251 C CA . GLN A 1 291 ? -7.473 5.805 32.969 1 81.06 291 GLN A CA 1
ATOM 2252 C C . GLN A 1 291 ? -6.449 4.719 33.312 1 81.06 291 GLN A C 1
ATOM 2254 O O . GLN A 1 291 ? -6.281 4.352 34.469 1 81.06 291 GLN A O 1
ATOM 2259 N N . ARG A 1 292 ? -5.742 4.328 32.281 1 78 292 ARG A N 1
ATOM 2260 C CA . ARG A 1 292 ? -4.746 3.279 32.469 1 78 292 ARG A CA 1
ATOM 2261 C C . ARG A 1 292 ? -3.416 3.867 32.938 1 78 292 ARG A C 1
ATOM 2263 O O . ARG A 1 292 ? -2.473 3.127 33.219 1 78 292 ARG A O 1
ATOM 2270 N N . GLY A 1 293 ? -3.375 5.176 33.094 1 70.88 293 GLY A N 1
ATOM 2271 C CA . GLY A 1 293 ? -2.203 5.836 33.656 1 70.88 293 GLY A CA 1
ATOM 2272 C C . GLY A 1 293 ? -1.132 6.113 32.625 1 70.88 293 GLY A C 1
ATOM 2273 O O . GLY A 1 293 ? 0.05 6.223 32.938 1 70.88 293 GLY A O 1
ATOM 2274 N N . VAL A 1 294 ? -1.554 5.973 31.422 1 66.81 294 VAL A N 1
ATOM 2275 C CA . VAL A 1 294 ? -0.561 6.199 30.375 1 66.81 294 VAL A CA 1
ATOM 2276 C C . VAL A 1 294 ? -0.077 7.645 30.438 1 66.81 294 VAL A C 1
ATOM 2278 O O . VAL A 1 294 ? 1.097 7.926 30.172 1 66.81 294 VAL A O 1
ATOM 2281 N N . PHE A 1 295 ? -1.036 8.633 30.656 1 60.06 295 PHE A N 1
ATOM 2282 C CA . PHE A 1 295 ? -0.643 10.031 30.797 1 60.06 295 PHE A CA 1
ATOM 2283 C C . PHE A 1 295 ? -1.266 10.656 32.031 1 60.06 295 PHE A C 1
ATOM 2285 O O . PHE A 1 295 ? -2.326 10.219 32.5 1 60.06 295 PHE A O 1
ATOM 2292 N N . ASP A 1 296 ? -0.508 11.258 32.812 1 49.62 296 ASP A N 1
ATOM 2293 C CA . ASP A 1 296 ? -1.058 12.047 33.906 1 49.62 296 ASP A CA 1
ATOM 2294 C C . ASP A 1 296 ? -1.737 13.312 33.375 1 49.62 296 ASP A C 1
ATOM 2296 O O . ASP A 1 296 ? -1.161 14.047 32.594 1 49.62 296 ASP A O 1
ATOM 2300 N N . VAL A 1 297 ? -2.99 13.188 33 1 42.22 297 VAL A N 1
ATOM 2301 C CA . VAL A 1 297 ? -3.748 14.359 32.562 1 42.22 297 VAL A CA 1
ATOM 2302 C C . VAL A 1 297 ? -3.506 15.516 33.531 1 42.22 297 VAL A C 1
ATOM 2304 O O . VAL A 1 297 ? -3.73 15.375 34.719 1 42.22 297 VAL A O 1
ATOM 2307 N N . ARG A 1 298 ? -2.682 16.406 33.281 1 35.56 298 ARG A N 1
ATOM 2308 C CA . ARG A 1 298 ? -2.934 17.641 34 1 35.56 298 ARG A CA 1
ATOM 2309 C C . ARG A 1 298 ? -4.344 18.156 33.75 1 35.56 298 ARG A C 1
ATOM 2311 O O . ARG A 1 298 ? -4.809 18.156 32.594 1 35.56 298 ARG A O 1
ATOM 2318 N N . SER A 1 299 ? -5.367 17.859 34.5 1 33.25 299 SER A N 1
ATOM 2319 C CA . SER A 1 299 ? -6.734 18.375 34.562 1 33.25 299 SER A CA 1
ATOM 2320 C C . SER A 1 299 ? -6.785 19.828 34.125 1 33.25 299 SER A C 1
ATOM 2322 O O . SER A 1 299 ? -6.738 20.734 35 1 33.25 299 SER A O 1
ATOM 2324 N N . ASN A 1 300 ? -6.031 20.469 33.344 1 28.77 300 ASN A N 1
ATOM 2325 C CA . ASN A 1 300 ? -6.531 21.828 33.188 1 28.77 300 ASN A CA 1
ATOM 2326 C C . ASN A 1 300 ? -7.805 21.875 32.344 1 28.77 300 ASN A C 1
ATOM 2328 O O . ASN A 1 300 ? -7.754 22.172 31.156 1 28.77 300 ASN A O 1
ATOM 2332 N N . VAL A 1 301 ? -8.734 20.938 32.375 1 29.84 301 VAL A N 1
ATOM 2333 C CA . VAL A 1 301 ? -10.062 21.062 31.766 1 29.84 301 VAL A CA 1
ATOM 2334 C C . VAL A 1 301 ? -10.719 22.359 32.25 1 29.84 301 VAL A C 1
ATOM 2336 O O . VAL A 1 301 ? -11.039 22.5 33.438 1 29.84 301 VAL A O 1
ATOM 2339 N N . ARG A 1 302 ? -10.531 23.516 31.688 1 27.64 302 ARG A N 1
ATOM 2340 C CA . ARG A 1 302 ? -11.547 24.547 31.875 1 27.64 302 ARG A CA 1
ATOM 2341 C C . ARG A 1 302 ? -12.914 24.062 31.406 1 27.64 302 ARG A C 1
ATOM 2343 O O . ARG A 1 302 ? -13.047 23.516 30.297 1 27.64 302 ARG A O 1
ATOM 2350 N N . THR A 1 303 ? -13.922 23.656 32.156 1 25.66 303 THR A N 1
ATOM 2351 C CA . THR A 1 303 ? -15.367 23.5 32.062 1 25.66 303 THR A CA 1
ATOM 2352 C C . THR A 1 303 ? -15.953 24.562 31.125 1 25.66 303 THR A C 1
ATOM 2354 O O . THR A 1 303 ? -15.93 25.75 31.438 1 25.66 303 THR A O 1
ATOM 2357 N N . ILE A 1 304 ? -15.758 24.688 29.828 1 23.95 304 ILE A N 1
ATOM 2358 C CA . ILE A 1 304 ? -16.625 25.625 29.141 1 23.95 304 ILE A CA 1
ATOM 2359 C C . ILE A 1 304 ? -18.094 25.328 29.484 1 23.95 304 ILE A C 1
ATOM 2361 O O . ILE A 1 304 ? -18.609 24.25 29.188 1 23.95 304 ILE A O 1
ATOM 2365 N N . GLY A 1 305 ? -18.656 25.781 30.578 1 21.36 305 GLY A N 1
ATOM 2366 C CA . GLY A 1 305 ? -20.016 25.953 31.078 1 21.36 305 GLY A CA 1
ATOM 2367 C C . GLY A 1 305 ? -21.016 26.25 29.984 1 21.36 305 GLY A C 1
ATOM 2368 O O . GLY A 1 305 ? -20.641 26.531 28.844 1 21.36 305 GLY A O 1
ATOM 2369 N N . LYS A 1 306 ? -22.375 26.531 30.391 1 26.55 306 LYS A N 1
ATOM 2370 C CA . LYS A 1 306 ? -23.75 26.797 29.969 1 26.55 306 LYS A CA 1
ATOM 2371 C C . LYS A 1 306 ? -23.812 27.953 28.984 1 26.55 306 LYS A C 1
ATOM 2373 O O . LYS A 1 306 ? -24.078 29.094 29.375 1 26.55 306 LYS A O 1
ATOM 2378 N N . ALA A 1 307 ? -23.062 28.25 27.812 1 22.8 307 ALA A N 1
ATOM 2379 C CA . ALA A 1 307 ? -23.891 29.203 27.094 1 22.8 307 ALA A CA 1
ATOM 2380 C C . ALA A 1 307 ? -25 28.5 26.328 1 22.8 307 ALA A C 1
ATOM 2382 O O . ALA A 1 307 ? -24.812 27.391 25.812 1 22.8 307 ALA A O 1
ATOM 2383 N N . MET B 1 1 ? 20.25 -36.562 10.078 1 34.56 1 MET B N 1
ATOM 2384 C CA . MET B 1 1 ? 19.719 -36.75 8.734 1 34.56 1 MET B CA 1
ATOM 2385 C C . MET B 1 1 ? 19.281 -35.406 8.148 1 34.56 1 MET B C 1
ATOM 2387 O O . MET B 1 1 ? 18.391 -34.75 8.695 1 34.56 1 MET B O 1
ATOM 2391 N N . SER B 1 2 ? 20.125 -34.531 7.602 1 46.41 2 SER B N 1
ATOM 2392 C CA . SER B 1 2 ? 20.047 -33.125 7.227 1 46.41 2 SER B CA 1
ATOM 2393 C C . SER B 1 2 ? 18.859 -32.844 6.316 1 46.41 2 SER B C 1
ATOM 2395 O O . SER B 1 2 ? 18.812 -33.344 5.191 1 46.41 2 SER B O 1
ATOM 2397 N N . SER B 1 3 ? 17.531 -32.906 6.746 1 62.56 3 SER B N 1
ATOM 2398 C CA . SER B 1 3 ? 16.266 -32.906 6.016 1 62.56 3 SER B CA 1
ATOM 2399 C C . SER B 1 3 ? 16.203 -31.781 4.992 1 62.56 3 SER B C 1
ATOM 2401 O O . SER B 1 3 ? 16.875 -30.75 5.156 1 62.56 3 SER B O 1
ATOM 2403 N N . THR B 1 4 ? 16.031 -32.125 3.705 1 79.88 4 THR B N 1
ATOM 2404 C CA . THR B 1 4 ? 15.891 -31.203 2.604 1 79.88 4 THR B CA 1
ATOM 2405 C C . THR B 1 4 ? 14.945 -30.062 2.988 1 79.88 4 THR B C 1
ATOM 2407 O O . THR B 1 4 ? 13.844 -30.312 3.484 1 79.88 4 THR B O 1
ATOM 2410 N N . PRO B 1 5 ? 15.477 -28.906 2.961 1 88.06 5 PRO B N 1
ATOM 2411 C CA . PRO B 1 5 ? 14.617 -27.781 3.342 1 88.06 5 PRO B CA 1
ATOM 2412 C C . PRO B 1 5 ? 13.352 -27.688 2.5 1 88.06 5 PRO B C 1
ATOM 2414 O O . PRO B 1 5 ? 13.367 -28.016 1.313 1 88.06 5 PRO B O 1
ATOM 2417 N N . ARG B 1 6 ? 12.312 -27.422 3.139 1 93.94 6 ARG B N 1
ATOM 2418 C CA . ARG B 1 6 ? 11.07 -27.141 2.426 1 93.94 6 ARG B CA 1
ATOM 2419 C C . ARG B 1 6 ? 11.094 -25.75 1.801 1 93.94 6 ARG B C 1
ATOM 2421 O O . ARG B 1 6 ? 11.305 -24.75 2.498 1 93.94 6 ARG B O 1
ATOM 2428 N N . VAL B 1 7 ? 10.898 -25.672 0.462 1 95.06 7 VAL B N 1
ATOM 2429 C CA . VAL B 1 7 ? 11.078 -24.422 -0.281 1 95.06 7 VAL B CA 1
ATOM 2430 C C . VAL B 1 7 ? 9.727 -23.891 -0.75 1 95.06 7 VAL B C 1
ATOM 2432 O O . VAL B 1 7 ? 8.891 -24.656 -1.248 1 95.06 7 VAL B O 1
ATOM 2435 N N . ALA B 1 8 ? 9.508 -22.609 -0.519 1 97 8 ALA B N 1
ATOM 2436 C CA . ALA B 1 8 ? 8.305 -21.969 -1.023 1 97 8 ALA B CA 1
ATOM 2437 C C . ALA B 1 8 ? 8.641 -20.922 -2.09 1 97 8 ALA B C 1
ATOM 2439 O O . ALA B 1 8 ? 9.641 -20.219 -1.972 1 97 8 ALA B O 1
ATOM 2440 N N . PHE B 1 9 ? 7.848 -20.969 -3.123 1 97.38 9 PHE B N 1
ATOM 2441 C CA . PHE B 1 9 ? 7.84 -19.875 -4.086 1 97.38 9 PHE B CA 1
ATOM 2442 C C . PHE B 1 9 ? 6.73 -18.875 -3.77 1 97.38 9 PHE B C 1
ATOM 2444 O O . PHE B 1 9 ? 5.562 -19.266 -3.654 1 97.38 9 PHE B O 1
ATOM 2451 N N . VAL B 1 10 ? 7.055 -17.625 -3.59 1 97.75 10 VAL B N 1
ATOM 2452 C CA . VAL B 1 10 ? 6.094 -16.547 -3.34 1 97.75 10 VAL B CA 1
ATOM 2453 C C . VAL B 1 10 ? 6.195 -15.5 -4.438 1 97.75 10 VAL B C 1
ATOM 2455 O O . VAL B 1 10 ? 7.18 -14.758 -4.508 1 97.75 10 VAL B O 1
ATOM 2458 N N . GLY B 1 11 ? 5.168 -15.43 -5.246 1 96.31 11 GLY B N 1
ATOM 2459 C CA . GLY B 1 11 ? 5.18 -14.508 -6.375 1 96.31 11 GLY B CA 1
ATOM 2460 C C . GLY B 1 11 ? 4.211 -13.352 -6.207 1 96.31 11 GLY B C 1
ATOM 2461 O O . GLY B 1 11 ? 3.057 -13.547 -5.828 1 96.31 11 GLY B O 1
ATOM 2462 N N . SER B 1 12 ? 4.684 -12.156 -6.488 1 94.75 12 SER B N 1
ATOM 2463 C CA . SER B 1 12 ? 3.824 -10.977 -6.48 1 94.75 12 SER B CA 1
ATOM 2464 C C . SER B 1 12 ? 2.967 -10.906 -7.738 1 94.75 12 SER B C 1
ATOM 2466 O O . SER B 1 12 ? 3.184 -11.664 -8.688 1 94.75 12 SER B O 1
ATOM 2468 N N . GLY B 1 13 ? 1.977 -10.008 -7.684 1 90.75 13 GLY B N 1
ATOM 2469 C CA . GLY B 1 13 ? 1.341 -9.625 -8.938 1 90.75 13 GLY B CA 1
ATOM 2470 C C . GLY B 1 13 ? 2.244 -8.805 -9.836 1 90.75 13 GLY B C 1
ATOM 2471 O O . GLY B 1 13 ? 3.445 -8.688 -9.578 1 90.75 13 GLY B O 1
ATOM 2472 N N . GLY B 1 14 ? 1.685 -8.359 -11.031 1 84.12 14 GLY B N 1
ATOM 2473 C CA . GLY B 1 14 ? 2.562 -7.539 -11.844 1 84.12 14 GLY B CA 1
ATOM 2474 C C . GLY B 1 14 ? 2.117 -7.445 -13.297 1 84.12 14 GLY B C 1
ATOM 2475 O O . GLY B 1 14 ? 2.861 -6.961 -14.148 1 84.12 14 GLY B O 1
ATOM 2476 N N . ALA B 1 15 ? 0.968 -7.832 -13.547 1 78.62 15 ALA B N 1
ATOM 2477 C CA . ALA B 1 15 ? 0.458 -7.824 -14.914 1 78.62 15 ALA B CA 1
ATOM 2478 C C . ALA B 1 15 ? 1.476 -8.422 -15.883 1 78.62 15 ALA B C 1
ATOM 2480 O O . ALA B 1 15 ? 1.963 -9.539 -15.672 1 78.62 15 ALA B O 1
ATOM 2481 N N . THR B 1 16 ? 1.911 -7.707 -16.891 1 75 16 THR B N 1
ATOM 2482 C CA . THR B 1 16 ? 2.812 -8.242 -17.906 1 75 16 THR B CA 1
ATOM 2483 C C . THR B 1 16 ? 4.203 -8.484 -17.312 1 75 16 THR B C 1
ATOM 2485 O O . THR B 1 16 ? 4.93 -9.367 -17.766 1 75 16 THR B O 1
ATOM 2488 N N . LYS B 1 17 ? 4.516 -7.77 -16.297 1 82.81 17 LYS B N 1
ATOM 2489 C CA . LYS B 1 17 ? 5.828 -7.93 -15.672 1 82.81 17 LYS B CA 1
ATOM 2490 C C . LYS B 1 17 ? 5.938 -9.273 -14.969 1 82.81 17 LYS B C 1
ATOM 2492 O O . LYS B 1 17 ? 7.039 -9.734 -14.664 1 82.81 17 LYS B O 1
ATOM 2497 N N . GLY B 1 18 ? 4.797 -9.859 -14.797 1 86.62 18 GLY B N 1
ATOM 2498 C CA . GLY B 1 18 ? 4.75 -11.141 -14.109 1 86.62 18 GLY B CA 1
ATOM 2499 C C . GLY B 1 18 ? 5.395 -12.266 -14.906 1 86.62 18 GLY B C 1
ATOM 2500 O O . GLY B 1 18 ? 5.676 -13.336 -14.359 1 86.62 18 GLY B O 1
ATOM 2501 N N . ILE B 1 19 ? 5.711 -12 -16.141 1 85.19 19 ILE B N 1
ATOM 2502 C CA . ILE B 1 19 ? 6.434 -12.984 -16.953 1 85.19 19 ILE B CA 1
ATOM 2503 C C . ILE B 1 19 ? 7.801 -13.25 -16.328 1 85.19 19 ILE B C 1
ATOM 2505 O O . ILE B 1 19 ? 8.352 -14.352 -16.469 1 85.19 19 ILE B O 1
ATOM 2509 N N . ALA B 1 20 ? 8.25 -12.32 -15.625 1 89.94 20 ALA B N 1
ATOM 2510 C CA . ALA B 1 20 ? 9.531 -12.461 -14.945 1 89.94 20 ALA B CA 1
ATOM 2511 C C . ALA B 1 20 ? 9.484 -13.594 -13.922 1 89.94 20 ALA B C 1
ATOM 2513 O O . ALA B 1 20 ? 10.516 -14.219 -13.633 1 89.94 20 ALA B O 1
ATOM 2514 N N . HIS B 1 21 ? 8.312 -13.875 -13.328 1 94.38 21 HIS B N 1
ATOM 2515 C CA . HIS B 1 21 ? 8.172 -14.969 -12.375 1 94.38 21 HIS B CA 1
ATOM 2516 C C . HIS B 1 21 ? 8.562 -16.297 -13.008 1 94.38 21 HIS B C 1
ATOM 2518 O O . HIS B 1 21 ? 9.109 -17.188 -12.336 1 94.38 21 HIS B O 1
ATOM 2524 N N . LEU B 1 22 ? 8.297 -16.422 -14.32 1 91.5 22 LEU B N 1
ATOM 2525 C CA . LEU B 1 22 ? 8.633 -17.641 -15.023 1 91.5 22 LEU B CA 1
ATOM 2526 C C . LEU B 1 22 ? 10.148 -17.828 -15.109 1 91.5 22 LEU B C 1
ATOM 2528 O O . LEU B 1 22 ? 10.648 -18.953 -15.008 1 91.5 22 LEU B O 1
ATOM 2532 N N . GLY B 1 23 ? 10.812 -16.75 -15.305 1 92.75 23 GLY B N 1
ATOM 2533 C CA . GLY B 1 23 ? 12.266 -16.797 -15.273 1 92.75 23 GLY B CA 1
ATOM 2534 C C . GLY B 1 23 ? 12.82 -17.219 -13.914 1 92.75 23 GLY B C 1
ATOM 2535 O O . GLY B 1 23 ? 13.773 -17.984 -13.836 1 92.75 23 GLY B O 1
ATOM 2536 N N . VAL B 1 24 ? 12.227 -16.703 -12.898 1 95.25 24 VAL B N 1
ATOM 2537 C CA . VAL B 1 24 ? 12.648 -17.047 -11.547 1 95.25 24 VAL B CA 1
ATOM 2538 C C . VAL B 1 24 ? 12.43 -18.531 -11.289 1 95.25 24 VAL B C 1
ATOM 2540 O O . VAL B 1 24 ? 13.32 -19.219 -10.789 1 95.25 24 VAL B O 1
ATOM 2543 N N . LEU B 1 25 ? 11.297 -19.031 -11.672 1 94.75 25 LEU B N 1
ATOM 2544 C CA . LEU B 1 25 ? 10.953 -20.438 -11.461 1 94.75 25 LEU B CA 1
ATOM 2545 C C . LEU B 1 25 ? 11.875 -21.344 -12.258 1 94.75 25 LEU B C 1
ATOM 2547 O O . LEU B 1 25 ? 12.289 -22.406 -11.773 1 94.75 25 LEU B O 1
ATOM 2551 N N . LYS B 1 26 ? 12.188 -20.938 -13.461 1 93 26 LYS B N 1
ATOM 2552 C CA . LYS B 1 26 ? 13.125 -21.688 -14.281 1 93 26 LYS B CA 1
ATOM 2553 C C . LYS B 1 26 ? 14.484 -21.812 -13.602 1 93 26 LYS B C 1
ATOM 2555 O O . LYS B 1 26 ? 15.055 -22.891 -13.523 1 93 26 LYS B O 1
ATOM 2560 N N . ALA B 1 27 ? 14.961 -20.719 -13.109 1 93.94 27 ALA B N 1
ATOM 2561 C CA . ALA B 1 27 ? 16.25 -20.703 -12.406 1 93.94 27 ALA B CA 1
ATOM 2562 C C . ALA B 1 27 ? 16.203 -21.594 -11.172 1 93.94 27 ALA B C 1
ATOM 2564 O O . ALA B 1 27 ? 17.156 -22.328 -10.891 1 93.94 27 ALA B O 1
ATOM 2565 N N . MET B 1 28 ? 15.117 -21.531 -10.438 1 92.38 28 MET B N 1
ATOM 2566 C CA 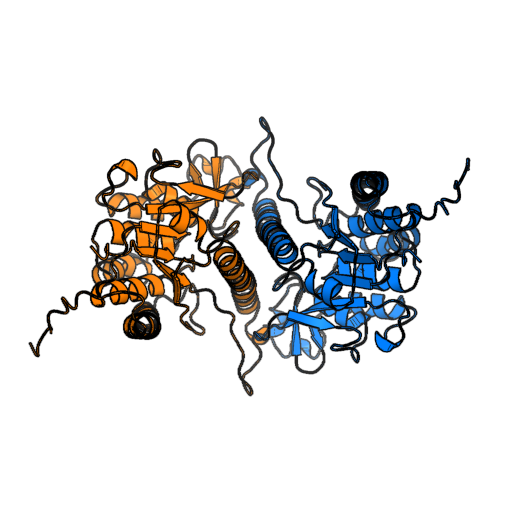. MET B 1 28 ? 14.961 -22.359 -9.242 1 92.38 28 MET B CA 1
ATOM 2567 C C . MET B 1 28 ? 15.055 -23.844 -9.586 1 92.38 28 MET B C 1
ATOM 2569 O O . MET B 1 28 ? 15.742 -24.609 -8.906 1 92.38 28 MET B O 1
ATOM 2573 N N . GLU B 1 29 ? 14.383 -24.219 -10.602 1 87.5 29 GLU B N 1
ATOM 2574 C CA . GLU B 1 29 ? 14.406 -25.609 -11.031 1 87.5 29 GLU B CA 1
ATOM 2575 C C . GLU B 1 29 ? 15.812 -26.031 -11.445 1 87.5 29 GLU B C 1
ATOM 2577 O O . GLU B 1 29 ? 16.266 -27.109 -11.055 1 87.5 29 GLU B O 1
ATOM 2582 N N . GLU B 1 30 ? 16.438 -25.25 -12.203 1 88.19 30 GLU B N 1
ATOM 2583 C CA . GLU B 1 30 ? 17.75 -25.578 -12.727 1 88.19 30 GLU B CA 1
ATOM 2584 C C . GLU B 1 30 ? 18.781 -25.656 -11.602 1 88.19 30 GLU B C 1
ATOM 2586 O O . GLU B 1 30 ? 19.766 -26.406 -11.703 1 88.19 30 GLU B O 1
ATOM 2591 N N . LEU B 1 31 ? 18.531 -24.984 -10.531 1 89 31 LEU B N 1
ATOM 2592 C CA . LEU B 1 31 ? 19.484 -24.969 -9.43 1 89 31 LEU B CA 1
ATOM 2593 C C . LEU B 1 31 ? 19.078 -25.984 -8.359 1 89 31 LEU B C 1
ATOM 2595 O O . LEU B 1 31 ? 19.719 -26.062 -7.305 1 89 31 LEU B O 1
ATOM 2599 N N . GLY B 1 32 ? 17.984 -26.703 -8.594 1 82.88 32 GLY B N 1
ATOM 2600 C CA . GLY B 1 32 ? 17.578 -27.766 -7.688 1 82.88 32 GLY B CA 1
ATOM 2601 C C . GLY B 1 32 ? 16.766 -27.266 -6.508 1 82.88 32 GLY B C 1
ATOM 2602 O O . GLY B 1 32 ? 16.781 -27.859 -5.43 1 82.88 32 GLY B O 1
ATOM 2603 N N . LEU B 1 33 ? 16.156 -26.141 -6.633 1 87.88 33 LEU B N 1
ATOM 2604 C CA . LEU B 1 33 ? 15.32 -25.547 -5.594 1 87.88 33 LEU B CA 1
ATOM 2605 C C . LEU B 1 33 ? 13.859 -25.516 -6.02 1 87.88 33 LEU B C 1
ATOM 2607 O O . LEU B 1 33 ? 13.203 -24.484 -5.953 1 87.88 33 LEU B O 1
ATOM 2611 N N . ALA B 1 34 ? 13.469 -26.656 -6.426 1 87.25 34 ALA B N 1
ATOM 2612 C CA . ALA B 1 34 ? 12.062 -26.719 -6.824 1 87.25 34 ALA B CA 1
ATOM 2613 C C . ALA B 1 34 ? 11.141 -26.422 -5.641 1 87.25 34 ALA B C 1
ATOM 2615 O O . ALA B 1 34 ? 11.328 -26.969 -4.551 1 87.25 34 ALA B O 1
ATOM 2616 N N . PRO B 1 35 ? 10.164 -25.625 -5.863 1 94.44 35 PRO B N 1
ATOM 2617 C CA . PRO B 1 35 ? 9.289 -25.266 -4.746 1 94.44 35 PRO B CA 1
ATOM 2618 C C . PRO B 1 35 ? 8.391 -26.406 -4.297 1 94.44 35 PRO B C 1
ATOM 2620 O O . PRO B 1 35 ? 7.895 -27.172 -5.129 1 94.44 35 PRO B O 1
ATOM 2623 N N . ASP B 1 36 ? 8.227 -26.531 -3.01 1 94.88 36 ASP B N 1
ATOM 2624 C CA . ASP B 1 36 ? 7.289 -27.469 -2.406 1 94.88 36 ASP B CA 1
ATOM 2625 C C . ASP B 1 36 ? 5.91 -26.828 -2.232 1 94.88 36 ASP B C 1
ATOM 2627 O O . ASP B 1 36 ? 4.902 -27.531 -2.133 1 94.88 36 ASP B O 1
ATOM 2631 N N . VAL B 1 37 ? 5.934 -25.516 -2.143 1 96.69 37 VAL B N 1
ATOM 2632 C CA . VAL B 1 37 ? 4.715 -24.75 -1.928 1 96.69 37 VAL B CA 1
ATOM 2633 C C . VAL B 1 37 ? 4.734 -23.5 -2.797 1 96.69 37 VAL B C 1
ATOM 2635 O O . VAL B 1 37 ? 5.785 -22.875 -2.986 1 96.69 37 VAL B O 1
ATOM 2638 N N . PHE B 1 38 ? 3.58 -23.156 -3.344 1 97.94 38 PHE B N 1
ATOM 2639 C CA . PHE B 1 38 ? 3.426 -21.953 -4.152 1 97.94 38 PHE B CA 1
ATOM 2640 C C . PHE B 1 38 ? 2.438 -21 -3.502 1 97.94 38 PHE B C 1
ATOM 2642 O O . PHE B 1 38 ? 1.351 -21.391 -3.084 1 97.94 38 PHE B O 1
ATOM 2649 N N . VAL B 1 39 ? 2.82 -19.781 -3.34 1 98.38 39 VAL B N 1
ATOM 2650 C CA . VAL B 1 39 ? 1.96 -18.703 -2.885 1 98.38 39 VAL B CA 1
ATOM 2651 C C . VAL B 1 39 ? 2.008 -17.547 -3.887 1 98.38 39 VAL B C 1
ATOM 2653 O O . VAL B 1 39 ? 3.088 -17.141 -4.32 1 98.38 39 VAL B O 1
ATOM 2656 N N . GLY B 1 40 ? 0.827 -17.078 -4.277 1 97.19 40 GLY B N 1
ATOM 2657 C CA . GLY B 1 40 ? 0.927 -15.992 -5.242 1 97.19 40 GLY B CA 1
ATOM 2658 C C . GLY B 1 40 ? -0.344 -15.172 -5.355 1 97.19 40 GLY B C 1
ATOM 2659 O O . GLY B 1 40 ? -1.417 -15.617 -4.945 1 97.19 40 GLY B O 1
ATOM 2660 N N . ALA B 1 41 ? -0.245 -14.008 -5.879 1 96.19 41 ALA B N 1
ATOM 2661 C CA . ALA B 1 41 ? -1.329 -13.109 -6.266 1 96.19 41 ALA B CA 1
ATOM 2662 C C . ALA B 1 41 ? -1.233 -12.734 -7.746 1 96.19 41 ALA B C 1
ATOM 2664 O O . ALA B 1 41 ? -0.147 -12.445 -8.25 1 96.19 41 ALA B O 1
ATOM 2665 N N . SER B 1 42 ? -2.367 -12.695 -8.43 1 94.81 42 SER B N 1
ATOM 2666 C CA . SER B 1 42 ? -2.43 -12.336 -9.844 1 94.81 42 SER B CA 1
ATOM 2667 C C . SER B 1 42 ? -1.43 -13.141 -10.664 1 94.81 42 SER B C 1
ATOM 2669 O O . SER B 1 42 ? -1.459 -14.375 -10.656 1 94.81 42 SER B O 1
ATOM 2671 N N . THR B 1 43 ? -0.469 -12.547 -11.266 1 91.75 43 THR B N 1
ATOM 2672 C CA . THR B 1 43 ? 0.477 -13.234 -12.141 1 91.75 43 THR B CA 1
ATOM 2673 C C . THR B 1 43 ? 1.338 -14.211 -11.336 1 91.75 43 THR B C 1
ATOM 2675 O O . THR B 1 43 ? 1.749 -15.25 -11.852 1 91.75 43 THR B O 1
ATOM 2678 N N . GLY B 1 44 ? 1.602 -13.898 -10.094 1 94.56 44 GLY B N 1
ATOM 2679 C CA . GLY B 1 44 ? 2.254 -14.875 -9.234 1 94.56 44 GLY B CA 1
ATOM 2680 C C . GLY B 1 44 ? 1.437 -16.141 -9.031 1 94.56 44 GLY B C 1
ATOM 2681 O O . GLY B 1 44 ? 1.983 -17.234 -9.016 1 94.56 44 GLY B O 1
ATOM 2682 N N . ALA B 1 45 ? 0.165 -15.922 -8.875 1 96.44 45 ALA B N 1
ATOM 2683 C CA . ALA B 1 45 ? -0.74 -17.062 -8.75 1 96.44 45 ALA B CA 1
ATOM 2684 C C . ALA B 1 45 ? -0.801 -17.859 -10.047 1 96.44 45 ALA B C 1
ATOM 2686 O O . ALA B 1 45 ? -0.861 -19.094 -10.023 1 96.44 45 ALA B O 1
ATOM 2687 N N . ILE B 1 46 ? -0.79 -17.156 -11.164 1 92.75 46 ILE B N 1
ATOM 2688 C CA . ILE B 1 46 ? -0.812 -17.812 -12.469 1 92.75 46 ILE B CA 1
ATOM 2689 C C . ILE B 1 46 ? 0.428 -18.688 -12.633 1 92.75 46 ILE B C 1
ATOM 2691 O O . ILE B 1 46 ? 0.322 -19.875 -12.961 1 92.75 46 ILE B O 1
ATOM 2695 N N . ALA B 1 47 ? 1.566 -18.109 -12.391 1 93.44 47 ALA B N 1
ATOM 2696 C CA . ALA B 1 47 ? 2.822 -18.844 -12.492 1 93.44 47 ALA B CA 1
ATOM 2697 C C . ALA B 1 47 ? 2.82 -20.062 -11.57 1 93.44 47 ALA B C 1
ATOM 2699 O O . ALA B 1 47 ? 3.195 -21.172 -11.984 1 93.44 47 ALA B O 1
ATOM 2700 N N . GLY B 1 48 ? 2.352 -19.844 -10.344 1 94.81 48 GLY B N 1
ATOM 2701 C CA . GLY B 1 48 ? 2.297 -20.922 -9.383 1 94.81 48 GLY B CA 1
ATOM 2702 C C . GLY B 1 48 ? 1.345 -22.031 -9.789 1 94.81 48 GLY B C 1
ATOM 2703 O O . GLY B 1 48 ? 1.65 -23.219 -9.625 1 94.81 48 GLY B O 1
ATOM 2704 N N . ALA B 1 49 ? 0.221 -21.688 -10.336 1 94.81 49 ALA B N 1
ATOM 2705 C CA . ALA B 1 49 ? -0.802 -22.656 -10.703 1 94.81 49 ALA B CA 1
ATOM 2706 C C . ALA B 1 49 ? -0.281 -23.625 -11.766 1 94.81 49 ALA B C 1
ATOM 2708 O O . ALA B 1 49 ? -0.524 -24.828 -11.695 1 94.81 49 ALA B O 1
ATOM 2709 N N . PHE B 1 50 ? 0.446 -23.125 -12.711 1 91.88 50 PHE B N 1
ATOM 2710 C CA . PHE B 1 50 ? 0.942 -23.969 -13.797 1 91.88 50 PHE B CA 1
ATOM 2711 C C . PHE B 1 50 ? 2.188 -24.734 -13.359 1 91.88 50 PHE B C 1
ATOM 2713 O O . PHE B 1 50 ? 2.322 -25.922 -13.641 1 91.88 50 PHE B O 1
ATOM 2720 N N . PHE B 1 51 ? 3.035 -24.141 -12.617 1 92.56 51 PHE B N 1
ATOM 2721 C CA . PHE B 1 51 ? 4.258 -24.797 -12.18 1 92.56 51 PHE B CA 1
ATOM 2722 C C . PHE B 1 51 ? 3.947 -25.906 -11.18 1 92.56 51 PHE B C 1
ATOM 2724 O O . PHE B 1 51 ? 4.617 -26.953 -11.164 1 92.56 51 PHE B O 1
ATOM 2731 N N . ALA B 1 52 ? 2.986 -25.625 -10.367 1 93.19 52 ALA B N 1
ATOM 2732 C CA . ALA B 1 52 ? 2.59 -26.641 -9.391 1 93.19 52 ALA B CA 1
ATOM 2733 C C . ALA B 1 52 ? 2.148 -27.938 -10.078 1 93.19 52 ALA B C 1
ATOM 2735 O O . ALA B 1 52 ? 2.205 -29.016 -9.492 1 93.19 52 ALA B O 1
ATOM 2736 N N . GLU B 1 53 ? 1.748 -27.797 -11.289 1 93.06 53 GLU B N 1
ATOM 2737 C CA . GLU B 1 53 ? 1.238 -28.953 -12.016 1 93.06 53 GLU B CA 1
ATOM 2738 C C . GLU B 1 53 ? 2.277 -29.484 -13 1 93.06 53 GLU B C 1
ATOM 2740 O O . GLU B 1 53 ? 1.963 -30.328 -13.852 1 93.06 53 GLU B O 1
ATOM 2745 N N . GLY B 1 54 ? 3.473 -28.938 -13.023 1 88.38 54 GLY B N 1
ATOM 2746 C CA . GLY B 1 54 ? 4.586 -29.547 -13.734 1 88.38 54 GLY B CA 1
ATOM 2747 C C . GLY B 1 54 ? 4.922 -28.844 -15.031 1 88.38 54 GLY B C 1
ATOM 2748 O O . GLY B 1 54 ? 5.797 -29.297 -15.781 1 88.38 54 GLY B O 1
ATOM 2749 N N . PHE B 1 55 ? 4.285 -27.766 -15.305 1 88.62 55 PHE B N 1
ATOM 2750 C CA . PHE B 1 55 ? 4.621 -27.016 -16.516 1 88.62 55 PHE B CA 1
ATOM 2751 C C . PHE B 1 55 ? 5.965 -26.312 -16.359 1 88.62 55 PHE B C 1
ATOM 2753 O O . PHE B 1 55 ? 6.289 -25.812 -15.273 1 88.62 55 PHE B O 1
ATOM 2760 N N . THR B 1 56 ? 6.652 -26.297 -17.469 1 85.44 56 THR B N 1
ATOM 2761 C CA . THR B 1 56 ? 7.926 -25.578 -17.469 1 85.44 56 THR B CA 1
ATOM 2762 C C . THR B 1 56 ? 7.727 -24.125 -17.844 1 85.44 56 THR B C 1
ATOM 2764 O O . THR B 1 56 ? 6.676 -23.75 -18.375 1 85.44 56 THR B O 1
ATOM 2767 N N . ALA B 1 57 ? 8.734 -23.359 -17.531 1 84.19 57 ALA B N 1
ATOM 2768 C CA . ALA B 1 57 ? 8.68 -21.938 -17.875 1 84.19 57 ALA B CA 1
ATOM 2769 C C . ALA B 1 57 ? 8.508 -21.75 -19.375 1 84.19 57 ALA B C 1
ATOM 2771 O O . ALA B 1 57 ? 7.734 -20.891 -19.812 1 84.19 57 ALA B O 1
ATOM 2772 N N . ASP B 1 58 ? 9.164 -22.547 -20.141 1 78.62 58 ASP B N 1
ATOM 2773 C CA . ASP B 1 58 ? 9.117 -22.422 -21.594 1 78.62 58 ASP B CA 1
ATOM 2774 C C . ASP B 1 58 ? 7.73 -22.75 -22.125 1 78.62 58 ASP B C 1
ATOM 2776 O O . ASP B 1 58 ? 7.227 -22.078 -23.031 1 78.62 58 ASP B O 1
ATOM 2780 N N . GLN B 1 59 ? 7.102 -23.766 -21.594 1 81.88 59 GLN B N 1
ATOM 2781 C CA . GLN B 1 59 ? 5.738 -24.125 -21.984 1 81.88 59 GLN B CA 1
ATOM 2782 C C . GLN B 1 59 ? 4.77 -22.984 -21.672 1 81.88 59 GLN B C 1
ATOM 2784 O O . GLN B 1 59 ? 3.879 -22.688 -22.469 1 81.88 59 GLN B O 1
ATOM 2789 N N . MET B 1 60 ? 5.023 -22.375 -20.562 1 81.81 60 MET B N 1
ATOM 2790 C CA . MET B 1 60 ? 4.125 -21.312 -20.125 1 81.81 60 MET B CA 1
ATOM 2791 C C . MET B 1 60 ? 4.277 -20.078 -21 1 81.81 60 MET B C 1
ATOM 2793 O O . MET B 1 60 ? 3.293 -19.391 -21.297 1 81.81 60 MET B O 1
ATOM 2797 N N . VAL B 1 61 ? 5.473 -19.75 -21.375 1 76 61 VAL B N 1
ATOM 2798 C CA . VAL B 1 61 ? 5.707 -18.609 -22.25 1 76 61 VAL B CA 1
ATOM 2799 C C . VAL B 1 61 ? 5 -18.828 -23.578 1 76 61 VAL B C 1
ATOM 2801 O O . VAL B 1 61 ? 4.41 -17.891 -24.141 1 76 61 VAL B O 1
ATOM 2804 N N . ASP B 1 62 ? 5.078 -20.031 -24.062 1 73.12 62 ASP B N 1
ATOM 2805 C CA . ASP B 1 62 ? 4.43 -20.359 -25.328 1 73.12 62 ASP B CA 1
ATOM 2806 C C . ASP B 1 62 ? 2.912 -20.266 -25.203 1 73.12 62 ASP B C 1
ATOM 2808 O O . ASP B 1 62 ? 2.244 -19.766 -26.109 1 73.12 62 ASP B O 1
ATOM 2812 N N . TRP B 1 63 ? 2.402 -20.656 -24.094 1 67.38 63 TRP B N 1
ATOM 2813 C CA . TRP B 1 63 ? 0.958 -20.672 -23.891 1 67.38 63 TRP B CA 1
ATOM 2814 C C . TRP B 1 63 ? 0.416 -19.266 -23.703 1 67.38 63 TRP B C 1
ATOM 2816 O O . TRP B 1 63 ? -0.723 -18.969 -24.062 1 67.38 63 TRP B O 1
ATOM 2826 N N . LEU B 1 64 ? 1.258 -18.484 -23.062 1 65.69 64 LEU B N 1
ATOM 2827 C CA . LEU B 1 64 ? 0.782 -17.125 -22.781 1 65.69 64 LEU B CA 1
ATOM 2828 C C . LEU B 1 64 ? 1.059 -16.203 -23.953 1 65.69 64 LEU B C 1
ATOM 2830 O O . LEU B 1 64 ? 0.638 -15.039 -23.938 1 65.69 64 LEU B O 1
ATOM 2834 N N . ARG B 1 65 ? 1.77 -16.812 -24.969 1 62.78 65 ARG B N 1
ATOM 2835 C CA . ARG B 1 65 ? 2.174 -16.078 -26.156 1 62.78 65 ARG B CA 1
ATOM 2836 C C . ARG B 1 65 ? 0.976 -15.406 -26.812 1 62.78 65 ARG B C 1
ATOM 2838 O O . ARG B 1 65 ? 1.056 -14.242 -27.219 1 62.78 65 ARG B O 1
ATOM 2845 N N . PRO B 1 66 ? -0.132 -16.188 -26.969 1 57.28 66 PRO B N 1
ATOM 2846 C CA . PRO B 1 66 ? -1.259 -15.523 -27.625 1 57.28 66 PRO B CA 1
ATOM 2847 C C . PRO B 1 66 ? -1.694 -14.242 -26.922 1 57.28 66 PRO B C 1
ATOM 2849 O O . PRO B 1 66 ? -2.291 -13.359 -27.531 1 57.28 66 PRO B O 1
ATOM 2852 N N . PHE B 1 67 ? -1.529 -14.25 -25.656 1 56.44 67 PHE B N 1
ATOM 2853 C CA . PHE B 1 67 ? -1.951 -13.086 -24.891 1 56.44 67 PHE B CA 1
ATOM 2854 C C . PHE B 1 67 ? -0.974 -11.93 -25.078 1 56.44 67 PHE B C 1
ATOM 2856 O O . PHE B 1 67 ? -1.321 -10.773 -24.844 1 56.44 67 PHE B O 1
ATOM 2863 N N . TRP B 1 68 ? 0.229 -12.367 -25.703 1 51.88 68 TRP B N 1
ATOM 2864 C CA . TRP B 1 68 ? 1.238 -11.32 -25.781 1 51.88 68 TRP B CA 1
ATOM 2865 C C . TRP B 1 68 ? 1.593 -11.023 -27.234 1 51.88 68 TRP B C 1
ATOM 2867 O O . TRP B 1 68 ? 2.252 -10.023 -27.531 1 51.88 68 TRP B O 1
ATOM 2877 N N . VAL B 1 69 ? 1.517 -11.938 -28.234 1 48.22 69 VAL B N 1
ATOM 2878 C CA . VAL B 1 69 ? 1.945 -11.742 -29.625 1 48.22 69 VAL B CA 1
ATOM 2879 C C . VAL B 1 69 ? 0.772 -11.234 -30.453 1 48.22 69 VAL B C 1
ATOM 2881 O O . VAL B 1 69 ? -0.336 -11.766 -30.375 1 48.22 69 VAL B O 1
ATOM 2884 N N . ARG B 1 70 ? 0.98 -10 -30.938 1 45.38 70 ARG B N 1
ATOM 2885 C CA . ARG B 1 70 ? 0.038 -9.375 -31.859 1 45.38 70 ARG B CA 1
ATOM 2886 C C . ARG B 1 70 ? -0.338 -10.328 -33 1 45.38 70 ARG B C 1
ATOM 2888 O O . ARG B 1 70 ? -1.48 -10.336 -33.469 1 45.38 70 ARG B O 1
ATOM 2895 N N . ASN B 1 71 ? 0.661 -10.844 -33.656 1 41.09 71 ASN B N 1
ATOM 2896 C CA . ASN B 1 71 ? 0.536 -11.281 -35.062 1 41.09 71 ASN B CA 1
ATOM 2897 C C . ASN B 1 71 ? -0.154 -12.641 -35.156 1 41.09 71 ASN B C 1
ATOM 2899 O O . ASN B 1 71 ? -0.07 -13.312 -36.188 1 41.09 71 ASN B O 1
ATOM 2903 N N . ASP B 1 72 ? -0.203 -13.422 -34.125 1 42.16 72 ASP B N 1
ATOM 2904 C CA . ASP B 1 72 ? -0.652 -14.742 -34.594 1 42.16 72 ASP B CA 1
ATOM 2905 C C . ASP B 1 72 ? -2.033 -14.656 -35.25 1 42.16 72 ASP B C 1
ATOM 2907 O O . ASP B 1 72 ? -2.859 -13.828 -34.844 1 42.16 72 ASP B O 1
ATOM 2911 N N . LYS B 1 73 ? -2.088 -15.117 -36.469 1 39.41 73 LYS B N 1
ATOM 2912 C CA . LYS B 1 73 ? -3.262 -15.312 -37.312 1 39.41 73 LYS B CA 1
ATOM 2913 C C . LYS B 1 73 ? -4.504 -15.586 -36.469 1 39.41 73 LYS B C 1
ATOM 2915 O O . LYS B 1 73 ? -5.621 -15.609 -37 1 39.41 73 LYS B O 1
ATOM 2920 N N . ASP B 1 74 ? -4.301 -16.484 -35.531 1 38.47 74 ASP B N 1
ATOM 2921 C CA . ASP B 1 74 ? -5.473 -16.625 -34.688 1 38.47 74 ASP B CA 1
ATOM 2922 C C . ASP B 1 74 ? -5.691 -15.359 -33.844 1 38.47 74 ASP B C 1
ATOM 2924 O O . ASP B 1 74 ? -4.742 -14.648 -33.531 1 38.47 74 ASP B O 1
ATOM 2928 N N . GLY B 1 75 ? -6.777 -14.688 -33.781 1 33.94 75 GLY B N 1
ATOM 2929 C CA . GLY B 1 75 ? -7.215 -13.398 -33.25 1 33.94 75 GLY B CA 1
ATOM 2930 C C . GLY B 1 75 ? -6.434 -12.953 -32.031 1 33.94 75 GLY B C 1
ATOM 2931 O O . GLY B 1 75 ? -5.758 -13.758 -31.406 1 33.94 75 GLY B O 1
ATOM 2932 N N . ALA B 1 76 ? -5.762 -11.672 -32.094 1 33.91 76 ALA B N 1
ATOM 2933 C CA . ALA B 1 76 ? -5.336 -10.781 -31 1 33.91 76 ALA B CA 1
ATOM 2934 C C . ALA B 1 76 ? -5.965 -11.195 -29.672 1 33.91 76 ALA B C 1
ATOM 2936 O O . ALA B 1 76 ? -7.148 -11.547 -29.625 1 33.91 76 ALA B O 1
ATOM 2937 N N . LEU B 1 77 ? -5.449 -11.938 -28.906 1 38.84 77 LEU B N 1
ATOM 2938 C CA . LEU B 1 77 ? -6.129 -11.797 -27.609 1 38.84 77 LEU B CA 1
ATOM 2939 C C . LEU B 1 77 ? -6.816 -10.438 -27.516 1 38.84 77 LEU B C 1
ATOM 2941 O O . LEU B 1 77 ? -6.172 -9.438 -27.188 1 38.84 77 LEU B O 1
ATOM 2945 N N . LYS B 1 78 ? -7.395 -9.953 -28.641 1 37.84 78 LYS B N 1
ATOM 2946 C CA . LYS B 1 78 ? -8.195 -8.734 -28.719 1 37.84 78 LYS B CA 1
ATOM 2947 C C . LYS B 1 78 ? -8.805 -8.391 -27.359 1 37.84 78 LYS B C 1
ATOM 2949 O O . LYS B 1 78 ? -9 -9.273 -26.516 1 37.84 78 LYS B O 1
ATOM 2954 N N . GLY B 1 79 ? -8.609 -7.117 -26.984 1 43 79 GLY B N 1
ATOM 2955 C CA . GLY B 1 79 ? -9.445 -6.551 -25.938 1 43 79 GLY B CA 1
ATOM 2956 C C . GLY B 1 79 ? -10.656 -7.398 -25.625 1 43 79 GLY B C 1
ATOM 2957 O O . GLY B 1 79 ? -11.414 -7.09 -24.703 1 43 79 GLY B O 1
ATOM 2958 N N . ARG B 1 80 ? -10.844 -8.336 -26.625 1 43.03 80 ARG B N 1
ATOM 2959 C CA . ARG B 1 80 ? -12.047 -9.156 -26.5 1 43.03 80 ARG B CA 1
ATOM 2960 C C . ARG B 1 80 ? -11.883 -10.188 -25.391 1 43.03 80 ARG B C 1
ATOM 2962 O O . ARG B 1 80 ? -12.875 -10.641 -24.812 1 43.03 80 ARG B O 1
ATOM 2969 N N . TYR B 1 81 ? -10.75 -10.75 -25.359 1 42.75 81 TYR B N 1
ATOM 2970 C CA . TYR B 1 81 ? -10.578 -11.719 -24.281 1 42.75 81 TYR B CA 1
ATOM 2971 C C . TYR B 1 81 ? -10.68 -11.055 -22.922 1 42.75 81 TYR B C 1
ATOM 2973 O O . TYR B 1 81 ? -10.992 -11.711 -21.922 1 42.75 81 TYR B O 1
ATOM 2981 N N . PHE B 1 82 ? -10.227 -9.93 -22.75 1 44.72 82 PHE B N 1
ATOM 2982 C CA . PHE B 1 82 ? -10.336 -9.156 -21.531 1 44.72 82 PHE B CA 1
ATOM 2983 C C . PHE B 1 82 ? -11.609 -8.312 -21.531 1 44.72 82 PHE B C 1
ATOM 2985 O O . PHE B 1 82 ? -12.18 -8.023 -20.484 1 44.72 82 PHE B O 1
ATOM 2992 N N . LEU B 1 83 ? -12.008 -7.762 -22.75 1 43.78 83 LEU B N 1
ATOM 2993 C CA . LEU B 1 83 ? -13.172 -6.883 -22.844 1 43.78 83 LEU B CA 1
ATOM 2994 C C . LEU B 1 83 ? -14.469 -7.688 -22.859 1 43.78 83 LEU B C 1
ATOM 2996 O O . LEU B 1 83 ? -14.953 -8.07 -23.922 1 43.78 83 LEU B O 1
ATOM 3000 N N . GLY B 1 84 ? -14.484 -8.68 -22.156 1 43.5 84 GLY B N 1
ATOM 3001 C CA . GLY B 1 84 ? -15.781 -9.344 -22.234 1 43.5 84 GLY B CA 1
ATOM 3002 C C . GLY B 1 84 ? -16.938 -8.406 -21.984 1 43.5 84 GLY B C 1
ATOM 3003 O O . GLY B 1 84 ? -16.812 -7.426 -21.234 1 43.5 84 GLY B O 1
ATOM 3004 N N . ALA B 1 85 ? -17.781 -8.305 -22.969 1 44.53 85 ALA B N 1
ATOM 3005 C CA . ALA B 1 85 ? -19.094 -7.676 -22.797 1 44.53 85 ALA B CA 1
ATOM 3006 C C . ALA B 1 85 ? -19.766 -8.148 -21.516 1 44.53 85 ALA B C 1
ATOM 3008 O O . ALA B 1 85 ? -19.562 -9.273 -21.078 1 44.53 85 ALA B O 1
ATOM 3009 N N . PRO B 1 86 ? -20.188 -7.211 -20.703 1 45.31 86 PRO B N 1
ATOM 3010 C CA . PRO B 1 86 ? -20.969 -7.625 -19.531 1 45.31 86 PRO B CA 1
ATOM 3011 C C . PRO B 1 86 ? -21.938 -8.766 -19.844 1 45.31 86 PRO B C 1
ATOM 3013 O O . PRO B 1 86 ? -22.5 -8.82 -20.938 1 45.31 86 PRO B O 1
ATOM 3016 N N . ASN B 1 87 ? -21.656 -9.867 -19.25 1 43.31 87 ASN B N 1
ATOM 3017 C CA . ASN B 1 87 ? -22.703 -10.875 -19.438 1 43.31 87 ASN B CA 1
ATOM 3018 C C . ASN B 1 87 ? -24.078 -10.328 -19.062 1 43.31 87 ASN B C 1
ATOM 3020 O O . ASN B 1 87 ? -24.172 -9.273 -18.438 1 43.31 87 ASN B O 1
ATOM 3024 N N . LYS B 1 88 ? -25.094 -11.031 -19.531 1 46.72 88 LYS B N 1
ATOM 3025 C CA . LYS B 1 88 ? -26.484 -10.625 -19.359 1 46.72 88 LYS B CA 1
ATOM 3026 C C . LYS B 1 88 ? -26.766 -10.234 -17.906 1 46.72 88 LYS B C 1
ATOM 3028 O O . LYS B 1 88 ? -27.531 -9.305 -17.656 1 46.72 88 LYS B O 1
ATOM 3033 N N . ASP B 1 89 ? -26.219 -10.961 -16.984 1 45.06 89 ASP B N 1
ATOM 3034 C CA . ASP B 1 89 ? -26.531 -10.688 -15.578 1 45.06 89 ASP B CA 1
ATOM 3035 C C . ASP B 1 89 ? -25.812 -9.43 -15.094 1 45.06 89 ASP B C 1
ATOM 3037 O O . ASP B 1 89 ? -26.281 -8.758 -14.18 1 45.06 89 ASP B O 1
ATOM 3041 N N . GLN B 1 90 ? -24.703 -9.227 -15.688 1 49.62 90 GLN B N 1
ATOM 3042 C CA . GLN B 1 90 ? -23.922 -8.047 -15.344 1 49.62 90 GLN B CA 1
ATOM 3043 C C . GLN B 1 90 ? -24.594 -6.77 -15.859 1 49.62 90 GLN B C 1
ATOM 3045 O O . GLN B 1 90 ? -24.422 -5.699 -15.273 1 49.62 90 GLN B O 1
ATOM 3050 N N . TRP B 1 91 ? -25.297 -6.941 -16.875 1 45.56 91 TRP B N 1
ATOM 3051 C CA . TRP B 1 91 ? -26.047 -5.816 -17.422 1 45.56 91 TRP B CA 1
ATOM 3052 C C . TRP B 1 91 ? -27.047 -5.285 -16.422 1 45.56 91 TRP B C 1
ATOM 3054 O O . TRP B 1 91 ? -27.422 -4.109 -16.453 1 45.56 91 TRP B O 1
ATOM 3064 N N . ARG B 1 92 ? -27.391 -6.102 -15.531 1 45.81 92 ARG B N 1
ATOM 3065 C CA . ARG B 1 92 ? -28.516 -5.68 -14.695 1 45.81 92 ARG B CA 1
ATOM 3066 C C . ARG B 1 92 ? -28.031 -4.809 -13.539 1 45.81 92 ARG B C 1
ATOM 3068 O O . ARG B 1 92 ? -28.844 -4.277 -12.781 1 45.81 92 ARG B O 1
ATOM 3075 N N . SER B 1 93 ? -26.75 -4.77 -13.289 1 50.75 93 SER B N 1
ATOM 3076 C CA . SER B 1 93 ? -26.344 -3.844 -12.242 1 50.75 93 SER B CA 1
ATOM 3077 C C . SER B 1 93 ? -25.375 -2.797 -12.773 1 50.75 93 SER B C 1
ATOM 3079 O O . SER B 1 93 ? -24.188 -3.078 -12.961 1 50.75 93 SER B O 1
ATOM 3081 N N . PRO B 1 94 ? -25.953 -1.666 -13.18 1 49.59 94 PRO B N 1
ATOM 3082 C CA . PRO B 1 94 ? -25.125 -0.574 -13.703 1 49.59 94 PRO B CA 1
ATOM 3083 C C . PRO B 1 94 ? -23.891 -0.313 -12.844 1 49.59 94 PRO B C 1
ATOM 3085 O O . PRO B 1 94 ? -22.828 0.027 -13.375 1 49.59 94 PRO B O 1
ATOM 3088 N N . GLY B 1 95 ? -24.062 -0.417 -11.609 1 49.38 95 GLY B N 1
ATOM 3089 C CA . GLY B 1 95 ? -22.938 -0.163 -10.734 1 49.38 95 GLY B CA 1
ATOM 3090 C C . GLY B 1 95 ? -21.812 -1.16 -10.914 1 49.38 95 GLY B C 1
ATOM 3091 O O . GLY B 1 95 ? -20.641 -0.78 -10.945 1 49.38 95 GLY B O 1
ATOM 3092 N N . TRP B 1 96 ? -22.219 -2.334 -11.094 1 50.56 96 TRP B N 1
ATOM 3093 C CA . TRP B 1 96 ? -21.203 -3.363 -11.32 1 50.56 96 TRP B CA 1
ATOM 3094 C C . TRP B 1 96 ? -20.516 -3.166 -12.672 1 50.56 96 TRP B C 1
ATOM 3096 O O . TRP B 1 96 ? -19.297 -3.316 -12.781 1 50.56 96 TRP B O 1
ATOM 3106 N N . LEU B 1 97 ? -21.297 -2.76 -13.617 1 48.69 97 LEU B N 1
ATOM 3107 C CA . LEU B 1 97 ? -20.766 -2.561 -14.969 1 48.69 97 LEU B CA 1
ATOM 3108 C C . LEU B 1 97 ? -19.719 -1.459 -14.984 1 48.69 97 LEU B C 1
ATOM 3110 O O . LEU B 1 97 ? -18.766 -1.522 -15.766 1 48.69 97 LEU B O 1
ATOM 3114 N N . THR B 1 98 ? -19.953 -0.658 -14.07 1 50.97 98 THR B N 1
ATOM 3115 C CA . THR B 1 98 ? -19.062 0.496 -14.086 1 50.97 98 THR B CA 1
ATOM 3116 C C . THR B 1 98 ? -17.953 0.33 -13.047 1 50.97 98 THR B C 1
ATOM 3118 O O . THR B 1 98 ? -17.141 1.238 -12.844 1 50.97 98 THR B O 1
ATOM 3121 N N . SER B 1 99 ? -17.953 -0.876 -12.547 1 58.72 99 SER B N 1
ATOM 3122 C CA . SER B 1 99 ? -16.984 -1.069 -11.461 1 58.72 99 SER B CA 1
ATOM 3123 C C . SER B 1 99 ? -15.602 -1.408 -12.008 1 58.72 99 SER B C 1
ATOM 3125 O O . SER B 1 99 ? -14.617 -1.403 -11.266 1 58.72 99 SER B O 1
ATOM 3127 N N . GLY B 1 100 ? -15.516 -1.646 -13.32 1 67.69 100 GLY B N 1
ATOM 3128 C CA . GLY B 1 100 ? -14.273 -1.922 -14.023 1 67.69 100 GLY B CA 1
ATOM 3129 C C . GLY B 1 100 ? -14.422 -1.861 -15.531 1 67.69 100 GLY B C 1
ATOM 3130 O O . GLY B 1 100 ? -15.539 -1.93 -16.062 1 67.69 100 GLY B O 1
ATOM 3131 N N . LEU B 1 101 ? -13.359 -1.667 -16.188 1 67.31 101 LEU B N 1
ATOM 3132 C CA . LEU B 1 101 ? -13.375 -1.464 -17.625 1 67.31 101 LEU B CA 1
ATOM 3133 C C . LEU B 1 101 ? -13.578 -2.785 -18.359 1 67.31 101 LEU B C 1
ATOM 3135 O O . LEU B 1 101 ? -14.266 -2.832 -19.391 1 67.31 101 LEU B O 1
ATOM 3139 N N . PHE B 1 102 ? -13.07 -3.918 -17.719 1 74 102 PHE B N 1
ATOM 3140 C CA . PHE B 1 102 ? -13.094 -5.191 -18.422 1 74 102 PHE B CA 1
ATOM 3141 C C . PHE B 1 102 ? -13.586 -6.309 -17.516 1 74 102 PHE B C 1
ATOM 3143 O O . PHE B 1 102 ? -13.672 -6.133 -16.297 1 74 102 PHE B O 1
ATOM 3150 N N . SER B 1 103 ? -14.062 -7.336 -18.234 1 78.69 103 SER B N 1
ATOM 3151 C CA . SER B 1 103 ? -14.359 -8.57 -17.531 1 78.69 103 SER B CA 1
ATOM 3152 C C . SER B 1 103 ? -13.203 -9.562 -17.625 1 78.69 103 SER B C 1
ATOM 3154 O O . SER B 1 103 ? -12.555 -9.672 -18.672 1 78.69 103 SER B O 1
ATOM 3156 N N . ILE B 1 104 ? -13.008 -10.32 -16.562 1 85.19 104 ILE B N 1
ATOM 3157 C CA . ILE B 1 104 ? -11.906 -11.273 -16.5 1 85.19 104 ILE B CA 1
ATOM 3158 C C . ILE B 1 104 ? -12.422 -12.672 -16.859 1 85.19 104 ILE B C 1
ATOM 3160 O O . ILE B 1 104 ? -11.664 -13.641 -16.828 1 85.19 104 ILE B O 1
ATOM 3164 N N . ASP B 1 105 ? -13.617 -12.812 -17.328 1 85 105 ASP B N 1
ATOM 3165 C CA . ASP B 1 105 ? -14.297 -14.086 -17.547 1 85 105 ASP B CA 1
ATOM 3166 C C . ASP B 1 105 ? -13.609 -14.898 -18.641 1 85 105 ASP B C 1
ATOM 3168 O O . ASP B 1 105 ? -13.477 -16.109 -18.531 1 85 105 ASP B O 1
ATOM 3172 N N . ARG B 1 106 ? -13.195 -14.297 -19.625 1 81.5 106 ARG B N 1
ATOM 3173 C CA . ARG B 1 106 ? -12.531 -15 -20.719 1 81.5 106 ARG B CA 1
ATOM 3174 C C . ARG B 1 106 ? -11.195 -15.578 -20.266 1 81.5 106 ARG B C 1
ATOM 3176 O O . ARG B 1 106 ? -10.805 -16.672 -20.688 1 81.5 106 ARG B O 1
ATOM 3183 N N . PHE B 1 107 ? -10.531 -14.82 -19.5 1 85.75 107 PHE B N 1
ATOM 3184 C CA . PHE B 1 107 ? -9.273 -15.305 -18.953 1 85.75 107 PHE B CA 1
ATOM 3185 C C . PHE B 1 107 ? -9.516 -16.5 -18.047 1 85.75 107 PHE B C 1
ATOM 3187 O O . PHE B 1 107 ? -8.75 -17.469 -18.062 1 85.75 107 PHE B O 1
ATOM 3194 N N . GLU B 1 108 ? -10.539 -16.406 -17.25 1 91.62 108 GLU B N 1
ATOM 3195 C CA . GLU B 1 108 ? -10.883 -17.531 -16.391 1 91.62 108 GLU B CA 1
ATOM 3196 C C . GLU B 1 108 ? -11.164 -18.781 -17.203 1 91.62 108 GLU B C 1
ATOM 3198 O O . GLU B 1 108 ? -10.711 -19.875 -16.859 1 91.62 108 GLU B O 1
ATOM 3203 N N . ARG B 1 109 ? -11.906 -18.688 -18.266 1 88.94 109 ARG B N 1
ATOM 3204 C CA . ARG B 1 109 ? -12.203 -19.828 -19.141 1 88.94 109 ARG B CA 1
ATOM 3205 C C . ARG B 1 109 ? -10.93 -20.391 -19.75 1 88.94 109 ARG B C 1
ATOM 3207 O O . ARG B 1 109 ? -10.781 -21.609 -19.875 1 88.94 109 ARG B O 1
ATOM 3214 N N . PHE B 1 110 ? -10.07 -19.547 -20.125 1 84.75 110 PHE B N 1
ATOM 3215 C CA . PHE B 1 110 ? -8.789 -19.953 -20.672 1 84.75 110 PHE B CA 1
ATOM 3216 C C . PHE B 1 110 ? -8.016 -20.797 -19.656 1 84.75 110 PHE B C 1
ATOM 3218 O O . PHE B 1 110 ? -7.469 -21.844 -20 1 84.75 110 PHE B O 1
ATOM 3225 N N . LEU B 1 111 ? -7.945 -20.312 -18.469 1 90.62 111 LEU B N 1
ATOM 3226 C CA . LEU B 1 111 ? -7.262 -21.031 -17.391 1 90.62 111 LEU B CA 1
ATOM 3227 C C . LEU B 1 111 ? -7.918 -22.391 -17.156 1 90.62 111 LEU B C 1
ATOM 3229 O O . LEU B 1 111 ? -7.227 -23.406 -17.016 1 90.62 111 LEU B O 1
ATOM 3233 N N . ARG B 1 112 ? -9.227 -22.359 -17.094 1 93.62 112 ARG B N 1
ATOM 3234 C CA . ARG B 1 112 ? -10 -23.578 -16.859 1 93.62 112 ARG B CA 1
ATOM 3235 C C . ARG B 1 112 ? -9.688 -24.641 -17.891 1 93.62 112 ARG B C 1
ATOM 3237 O O . ARG B 1 112 ? -9.555 -25.812 -17.562 1 93.62 112 ARG B O 1
ATOM 3244 N N . ASP B 1 113 ? -9.508 -24.203 -19.062 1 89.44 113 ASP B N 1
ATOM 3245 C CA . ASP B 1 113 ? -9.289 -25.109 -20.188 1 89.44 113 ASP B CA 1
ATOM 3246 C C . ASP B 1 113 ? -7.844 -25.609 -20.203 1 89.44 113 ASP B C 1
ATOM 3248 O O . ASP B 1 113 ? -7.562 -26.703 -20.719 1 89.44 113 ASP B O 1
ATOM 3252 N N . ARG B 1 114 ? -6.945 -24.922 -19.656 1 86.75 114 ARG B N 1
ATOM 3253 C CA . ARG B 1 114 ? -5.531 -25.234 -19.812 1 86.75 114 ARG B CA 1
ATOM 3254 C C . ARG B 1 114 ? -4.992 -25.953 -18.562 1 86.75 114 ARG B C 1
ATOM 3256 O O . ARG B 1 114 ? -3.996 -26.672 -18.641 1 86.75 114 ARG B O 1
ATOM 3263 N N . LEU B 1 115 ? -5.621 -25.719 -17.484 1 92 115 LEU B N 1
ATOM 3264 C CA . LEU B 1 115 ? -5.18 -26.359 -16.25 1 92 115 LEU B CA 1
ATOM 3265 C C . LEU B 1 115 ? -5.59 -27.828 -16.234 1 92 115 LEU B C 1
ATOM 3267 O O . LEU B 1 115 ? -6.777 -28.156 -16.312 1 92 115 LEU B O 1
ATOM 3271 N N . PRO B 1 116 ? -4.605 -28.734 -16.141 1 92.06 116 PRO B N 1
ATOM 3272 C CA . PRO B 1 116 ? -4.969 -30.156 -16.062 1 92.06 116 PRO B CA 1
ATOM 3273 C C . PRO B 1 116 ? -5.824 -30.469 -14.836 1 92.06 116 PRO B C 1
ATOM 3275 O O . PRO B 1 116 ? -6.789 -31.234 -14.938 1 92.06 116 PRO B O 1
ATOM 3278 N N . VAL B 1 117 ? -5.457 -29.922 -13.703 1 95.69 117 VAL B N 1
ATOM 3279 C CA . VAL B 1 117 ? -6.199 -30.062 -12.453 1 95.69 117 VAL B CA 1
ATOM 3280 C C . VAL B 1 117 ? -6.719 -28.703 -12 1 95.69 117 VAL B C 1
ATOM 3282 O O . VAL B 1 117 ? -5.938 -27.766 -11.797 1 95.69 117 VAL B O 1
ATOM 3285 N N . ASN B 1 118 ? -8.023 -28.562 -11.875 1 97.56 118 ASN B N 1
ATOM 3286 C CA . ASN B 1 118 ? -8.656 -27.297 -11.477 1 97.56 118 ASN B CA 1
ATOM 3287 C C . ASN B 1 118 ? -9.273 -27.406 -10.086 1 97.56 118 ASN B C 1
ATOM 3289 O O . ASN B 1 118 ? -10.414 -27 -9.875 1 97.56 118 ASN B O 1
ATOM 3293 N N . ASP B 1 119 ? -8.602 -28.125 -9.219 1 97.94 119 ASP B N 1
ATOM 3294 C CA . ASP B 1 119 ? -9.016 -28.391 -7.84 1 97.94 119 ASP B CA 1
ATOM 3295 C C . ASP B 1 119 ? -7.816 -28.359 -6.895 1 97.94 119 ASP B C 1
ATOM 3297 O O . ASP B 1 119 ? -6.918 -29.203 -7.004 1 97.94 119 ASP B O 1
ATOM 3301 N N . PHE B 1 120 ? -7.82 -27.469 -5.984 1 98.06 120 PHE B N 1
ATOM 3302 C CA . PHE B 1 120 ? -6.703 -27.297 -5.062 1 98.06 120 PHE B CA 1
ATOM 3303 C C . PHE B 1 120 ? -6.41 -28.594 -4.316 1 98.06 120 PHE B C 1
ATOM 3305 O O . PHE B 1 120 ? -5.254 -28.906 -4.023 1 98.06 120 PHE B O 1
ATOM 3312 N N . ARG B 1 121 ? -7.445 -29.375 -3.986 1 97 121 ARG B N 1
ATOM 3313 C CA . ARG B 1 121 ? -7.359 -30.562 -3.143 1 97 121 ARG B CA 1
ATOM 3314 C C . ARG B 1 121 ? -6.613 -31.688 -3.852 1 97 121 ARG B C 1
ATOM 3316 O O . ARG B 1 121 ? -6.121 -32.625 -3.209 1 97 121 ARG B O 1
ATOM 3323 N N . LYS B 1 122 ? -6.508 -31.594 -5.094 1 96.75 122 LYS B N 1
ATOM 3324 C CA . LYS B 1 122 ? -5.93 -32.688 -5.891 1 96.75 122 LYS B CA 1
ATOM 3325 C C . LYS B 1 122 ? -4.496 -32.344 -6.297 1 96.75 122 LYS B C 1
ATOM 3327 O O . LYS B 1 122 ? -3.824 -33.156 -6.934 1 96.75 122 LYS B O 1
ATOM 3332 N N . LEU B 1 123 ? -4.012 -31.203 -5.93 1 96.38 123 LEU B N 1
ATOM 3333 C CA . LEU B 1 123 ? -2.641 -30.828 -6.262 1 96.38 123 LEU B CA 1
ATOM 3334 C C . LEU B 1 123 ? -1.646 -31.562 -5.363 1 96.38 123 LEU B C 1
ATOM 3336 O O . LEU B 1 123 ? -1.877 -31.703 -4.16 1 96.38 123 LEU B O 1
ATOM 3340 N N . THR B 1 124 ? -0.567 -32 -5.887 1 94.19 124 THR B N 1
ATOM 3341 C CA . THR B 1 124 ? 0.494 -32.656 -5.117 1 94.19 124 THR B CA 1
ATOM 3342 C C . THR B 1 124 ? 1.29 -31.625 -4.324 1 94.19 124 THR B C 1
ATOM 3344 O O . THR B 1 124 ? 1.657 -31.875 -3.174 1 94.19 124 THR B O 1
ATOM 3347 N N . ARG B 1 125 ? 1.593 -30.547 -4.965 1 94.81 125 ARG B N 1
ATOM 3348 C CA . ARG B 1 125 ? 2.227 -29.406 -4.305 1 94.81 125 ARG B CA 1
ATOM 3349 C C . ARG B 1 125 ? 1.21 -28.312 -4.016 1 94.81 125 ARG B C 1
ATOM 3351 O O . ARG B 1 125 ? 0.537 -27.812 -4.93 1 94.81 125 ARG B O 1
ATOM 3358 N N . PRO B 1 126 ? 1.15 -27.875 -2.771 1 96.56 126 PRO B N 1
ATOM 3359 C CA . PRO B 1 126 ? 0.13 -26.891 -2.395 1 96.56 126 PRO B CA 1
ATOM 3360 C C . PRO B 1 126 ? 0.296 -25.562 -3.119 1 96.56 126 PRO B C 1
ATOM 3362 O O . PRO B 1 126 ? 1.421 -25.078 -3.295 1 96.56 126 PRO B O 1
ATOM 3365 N N . LEU B 1 127 ? -0.793 -25.031 -3.598 1 98.06 127 LEU B N 1
ATOM 3366 C CA . LEU B 1 127 ? -0.919 -23.703 -4.184 1 98.06 127 LEU B CA 1
ATOM 3367 C C . LEU B 1 127 ? -1.865 -22.828 -3.359 1 98.06 127 LEU B C 1
ATOM 3369 O O . LEU B 1 127 ? -3.004 -23.219 -3.096 1 98.06 127 LEU B O 1
ATOM 3373 N N . LEU B 1 128 ? -1.398 -21.766 -2.91 1 98.62 128 LEU B N 1
ATOM 3374 C CA . LEU B 1 128 ? -2.213 -20.797 -2.191 1 98.62 128 LEU B CA 1
ATOM 3375 C C . LEU B 1 128 ? -2.35 -19.5 -2.992 1 98.62 128 LEU B C 1
ATOM 3377 O O . LEU B 1 128 ? -1.351 -18.844 -3.291 1 98.62 128 LEU B O 1
ATOM 3381 N N . VAL B 1 129 ? -3.535 -19.141 -3.346 1 98.5 129 VAL B N 1
ATOM 3382 C CA . VAL B 1 129 ? -3.857 -17.953 -4.133 1 98.5 129 VAL B CA 1
ATOM 3383 C C . VAL B 1 129 ? -4.547 -16.922 -3.25 1 98.5 129 VAL B C 1
ATOM 3385 O O . VAL B 1 129 ? -5.496 -17.25 -2.529 1 98.5 129 VAL B O 1
ATOM 3388 N N . THR B 1 130 ? -4.102 -15.734 -3.307 1 98.25 130 THR B N 1
ATOM 3389 C CA . THR B 1 130 ? -4.699 -14.703 -2.467 1 98.25 130 THR B CA 1
ATOM 3390 C C . THR B 1 130 ? -5.527 -13.734 -3.305 1 98.25 130 THR B C 1
ATOM 3392 O O . THR B 1 130 ? -5.219 -13.492 -4.473 1 98.25 130 THR B O 1
ATOM 3395 N N . ALA B 1 131 ? -6.551 -13.227 -2.754 1 97.81 131 ALA B N 1
ATOM 3396 C CA . ALA B 1 131 ? -7.418 -12.188 -3.309 1 97.81 131 ALA B CA 1
ATOM 3397 C C . ALA B 1 131 ? -7.918 -11.25 -2.215 1 97.81 131 ALA B C 1
ATOM 3399 O O . ALA B 1 131 ? -7.516 -11.367 -1.055 1 97.81 131 ALA B O 1
ATOM 3400 N N . THR B 1 132 ? -8.648 -10.242 -2.641 1 96.88 132 THR B N 1
ATOM 3401 C CA . THR B 1 132 ? -9.195 -9.273 -1.698 1 96.88 132 THR B CA 1
ATOM 3402 C C . THR B 1 132 ? -10.719 -9.25 -1.766 1 96.88 132 THR B C 1
ATOM 3404 O O . THR B 1 132 ? -11.297 -9.141 -2.85 1 96.88 132 THR B O 1
ATOM 3407 N N . ASP B 1 133 ? -11.32 -9.359 -0.627 1 96.31 133 ASP B N 1
ATOM 3408 C CA . ASP B 1 133 ? -12.766 -9.227 -0.557 1 96.31 133 ASP B CA 1
ATOM 3409 C C . ASP B 1 133 ? -13.203 -7.773 -0.714 1 96.31 133 ASP B C 1
ATOM 3411 O O . ASP B 1 133 ? -12.688 -6.891 -0.023 1 96.31 133 ASP B O 1
ATOM 3415 N N . VAL B 1 134 ? -14.148 -7.543 -1.558 1 92.06 134 VAL B N 1
ATOM 3416 C CA . VAL B 1 134 ? -14.555 -6.184 -1.894 1 92.06 134 VAL B CA 1
ATOM 3417 C C . VAL B 1 134 ? -15.297 -5.562 -0.712 1 92.06 134 VAL B C 1
ATOM 3419 O O . VAL B 1 134 ? -15.25 -4.348 -0.511 1 92.06 134 VAL B O 1
ATOM 3422 N N . ASP B 1 135 ? -15.867 -6.34 0.062 1 91.06 135 ASP B N 1
ATOM 3423 C CA . ASP B 1 135 ? -16.797 -5.832 1.068 1 91.06 135 ASP B CA 1
ATOM 3424 C C . ASP B 1 135 ? -16.141 -5.801 2.449 1 91.06 135 ASP B C 1
ATOM 3426 O O . ASP B 1 135 ? -16.828 -5.879 3.469 1 91.06 135 ASP B O 1
ATOM 3430 N N . GLY B 1 136 ? -14.836 -5.742 2.475 1 85.19 136 GLY B N 1
ATOM 3431 C CA . GLY B 1 136 ? -14.133 -5.348 3.686 1 85.19 136 GLY B CA 1
ATOM 3432 C C . GLY B 1 136 ? -13.719 -6.527 4.547 1 85.19 136 GLY B C 1
ATOM 3433 O O . GLY B 1 136 ? -13.375 -6.359 5.719 1 85.19 136 GLY B O 1
ATOM 3434 N N . ARG B 1 137 ? -13.703 -7.699 4.07 1 85.19 137 ARG B N 1
ATOM 3435 C CA . ARG B 1 137 ? -13.281 -8.859 4.852 1 85.19 137 ARG B CA 1
ATOM 3436 C C . ARG B 1 137 ? -11.781 -9.086 4.715 1 85.19 137 ARG B C 1
ATOM 3438 O O . ARG B 1 137 ? -11.242 -10.062 5.246 1 85.19 137 ARG B O 1
ATOM 3445 N N . GLY B 1 138 ? -11.227 -8.234 3.977 1 92.31 138 GLY B N 1
ATOM 3446 C CA . GLY B 1 138 ? -9.773 -8.289 3.918 1 92.31 138 GLY B CA 1
ATOM 3447 C C . GLY B 1 138 ? -9.258 -9.336 2.949 1 92.31 138 GLY B C 1
ATOM 3448 O O . GLY B 1 138 ? -9.828 -9.539 1.878 1 92.31 138 GLY B O 1
ATOM 3449 N N . ARG B 1 139 ? -8.133 -9.938 3.281 1 95.62 139 ARG B N 1
ATOM 3450 C CA . ARG B 1 139 ? -7.48 -10.922 2.426 1 95.62 139 ARG B CA 1
ATOM 3451 C C . ARG B 1 139 ? -8.219 -12.258 2.467 1 95.62 139 ARG B C 1
ATOM 3453 O O . ARG B 1 139 ? -8.617 -12.719 3.539 1 95.62 139 ARG B O 1
ATOM 3460 N N . VAL B 1 140 ? -8.352 -12.836 1.354 1 97.31 140 VAL B N 1
ATOM 3461 C CA . VAL B 1 140 ? -8.891 -14.188 1.229 1 97.31 140 VAL B CA 1
ATOM 3462 C C . VAL B 1 140 ? -7.836 -15.109 0.625 1 97.31 140 VAL B C 1
ATOM 3464 O O . VAL B 1 140 ? -7.121 -14.727 -0.301 1 97.31 140 VAL B O 1
ATOM 3467 N N . VAL B 1 141 ? -7.781 -16.312 1.185 1 98.31 141 VAL B N 1
ATOM 3468 C CA . VAL B 1 141 ? -6.816 -17.297 0.705 1 98.31 141 VAL B CA 1
ATOM 3469 C C . VAL B 1 141 ? -7.555 -18.5 0.131 1 98.31 141 VAL B C 1
ATOM 3471 O O . VAL B 1 141 ? -8.406 -19.094 0.798 1 98.31 141 VAL B O 1
ATOM 3474 N N . PHE B 1 142 ? -7.23 -18.766 -1.119 1 98.56 142 PHE B N 1
ATOM 3475 C CA . PHE B 1 142 ? -7.73 -19.984 -1.762 1 98.56 142 PHE B CA 1
ATOM 3476 C C . PHE B 1 142 ? -6.652 -21.062 -1.812 1 98.56 142 PHE B C 1
ATOM 3478 O O . PHE B 1 142 ? -5.531 -20.797 -2.26 1 98.56 142 PHE B O 1
ATOM 3485 N N . GLY B 1 143 ? -6.969 -22.266 -1.377 1 98.19 143 GLY B N 1
ATOM 3486 C CA . GLY B 1 143 ? -6.023 -23.375 -1.38 1 98.19 143 GLY B CA 1
ATOM 3487 C C . GLY B 1 143 ? -6.25 -24.359 -0.242 1 98.19 143 GLY B C 1
ATOM 3488 O O . GLY B 1 143 ? -7.148 -24.172 0.579 1 98.19 143 GLY B O 1
ATOM 3489 N N . LYS B 1 144 ? -5.441 -25.359 -0.245 1 95.88 144 LYS B N 1
ATOM 3490 C CA . LYS B 1 144 ? -5.559 -26.391 0.775 1 95.88 144 LYS B CA 1
ATOM 3491 C C . LYS B 1 144 ? -5.406 -25.812 2.176 1 95.88 144 LYS B C 1
ATOM 3493 O O . LYS B 1 144 ? -4.473 -25.047 2.439 1 95.88 144 LYS B O 1
ATOM 3498 N N . GLY B 1 145 ? -6.355 -26.094 3.074 1 94.44 145 GLY B N 1
ATOM 3499 C CA . GLY B 1 145 ? -6.336 -25.578 4.434 1 94.44 145 GLY B CA 1
ATOM 3500 C C . GLY B 1 145 ? -7.105 -24.281 4.586 1 94.44 145 GLY B C 1
ATOM 3501 O O . GLY B 1 145 ? -7.293 -23.797 5.703 1 94.44 145 GLY B O 1
ATOM 3502 N N . TYR B 1 146 ? -7.543 -23.734 3.451 1 97.19 146 TYR B N 1
ATOM 3503 C CA . TYR B 1 146 ? -8.359 -22.516 3.404 1 97.19 146 TYR B CA 1
ATOM 3504 C C . TYR B 1 146 ? -9.617 -22.75 2.566 1 97.19 146 TYR B C 1
ATOM 3506 O O . TYR B 1 146 ? -10.359 -23.703 2.797 1 97.19 146 TYR B O 1
ATOM 3514 N N . LEU B 1 147 ? -9.914 -21.844 1.685 1 97.31 147 LEU B N 1
ATOM 3515 C CA . LEU B 1 147 ? -11.008 -22.109 0.748 1 97.31 147 LEU B CA 1
ATOM 3516 C C . LEU B 1 147 ? -10.531 -22.984 -0.399 1 97.31 147 LEU B C 1
ATOM 3518 O O . LEU B 1 147 ? -10.031 -22.5 -1.407 1 97.31 147 LEU B O 1
ATOM 3522 N N . ASP B 1 148 ? -10.75 -24.25 -0.254 1 97.38 148 ASP B N 1
ATOM 3523 C CA . ASP B 1 148 ? -10.164 -25.172 -1.226 1 97.38 148 ASP B CA 1
ATOM 3524 C C . ASP B 1 148 ? -11.242 -25.797 -2.105 1 97.38 148 ASP B C 1
ATOM 3526 O O . ASP B 1 148 ? -10.953 -26.672 -2.92 1 97.38 148 ASP B O 1
ATOM 3530 N N . ASP B 1 149 ? -12.492 -25.328 -1.952 1 96.81 149 ASP B N 1
ATOM 3531 C CA . ASP B 1 149 ? -13.602 -25.859 -2.738 1 96.81 149 ASP B CA 1
ATOM 3532 C C . ASP B 1 149 ? -13.914 -24.953 -3.93 1 96.81 149 ASP B C 1
ATOM 3534 O O . ASP B 1 149 ? -14.969 -25.078 -4.551 1 96.81 149 ASP B O 1
ATOM 3538 N N . VAL B 1 150 ? -13.109 -24.047 -4.234 1 97.69 150 VAL B N 1
ATOM 3539 C CA . VAL B 1 150 ? -13.211 -23.156 -5.387 1 97.69 150 VAL B CA 1
ATOM 3540 C C . VAL B 1 150 ? -12.258 -23.609 -6.488 1 97.69 150 VAL B C 1
ATOM 3542 O O . VAL B 1 150 ? -11.109 -23.969 -6.219 1 97.69 150 VAL B O 1
ATOM 3545 N N . PRO B 1 151 ? -12.789 -23.672 -7.711 1 98.31 151 PRO B N 1
ATOM 3546 C CA . PRO B 1 151 ? -11.859 -24.016 -8.789 1 98.31 151 PRO B CA 1
ATOM 3547 C C . PRO B 1 151 ? -10.656 -23.078 -8.859 1 98.31 151 PRO B C 1
ATOM 3549 O O . PRO B 1 151 ? -10.797 -21.875 -8.648 1 98.31 151 PRO B O 1
ATOM 3552 N N . ILE B 1 152 ? -9.477 -23.656 -9.18 1 98.31 152 ILE B N 1
ATOM 3553 C CA . ILE B 1 152 ? -8.242 -22.891 -9.25 1 98.31 152 ILE B CA 1
ATOM 3554 C C . ILE B 1 152 ? -8.398 -21.734 -10.25 1 98.31 152 ILE B C 1
ATOM 3556 O O . ILE B 1 152 ? -7.961 -20.609 -9.992 1 98.31 152 ILE B O 1
ATOM 3560 N N . SER B 1 153 ? -9.07 -22.016 -11.398 1 97.25 153 SER B N 1
ATOM 3561 C CA . SER B 1 153 ? -9.266 -21.016 -12.445 1 97.25 153 SER B CA 1
ATOM 3562 C C . SER B 1 153 ? -10.031 -19.797 -11.922 1 97.25 153 SER B C 1
ATOM 3564 O O . SER B 1 153 ? -9.68 -18.656 -12.219 1 97.25 153 SER B O 1
ATOM 3566 N N . GLN B 1 154 ? -11.016 -20.016 -11.078 1 97.69 154 GLN B N 1
ATOM 3567 C CA . GLN B 1 154 ? -11.82 -18.922 -10.516 1 97.69 154 GLN B CA 1
ATOM 3568 C C . GLN B 1 154 ? -11.031 -18.156 -9.469 1 97.69 154 GLN B C 1
ATOM 3570 O O . GLN B 1 154 ? -11.117 -16.922 -9.398 1 97.69 154 GLN B O 1
ATOM 3575 N N . ALA B 1 155 ? -10.273 -18.875 -8.664 1 98.38 155 ALA B N 1
ATOM 3576 C CA . ALA B 1 155 ? -9.453 -18.234 -7.645 1 98.38 155 ALA B CA 1
ATOM 3577 C C . ALA B 1 155 ? -8.414 -17.312 -8.281 1 98.38 155 ALA B C 1
ATOM 3579 O O . ALA B 1 155 ? -8.219 -16.188 -7.832 1 98.38 155 ALA B O 1
ATOM 3580 N N . VAL B 1 156 ? -7.766 -17.828 -9.305 1 97.25 156 VAL B N 1
ATOM 3581 C CA . VAL B 1 156 ? -6.734 -17.062 -9.984 1 97.25 156 VAL B CA 1
ATOM 3582 C C . VAL B 1 156 ? -7.363 -15.852 -10.68 1 97.25 156 VAL B C 1
ATOM 3584 O O . VAL B 1 156 ? -6.805 -14.758 -10.664 1 97.25 156 VAL B O 1
ATOM 3587 N N . ALA B 1 157 ? -8.539 -16.031 -11.289 1 94.88 157 ALA B N 1
ATOM 3588 C CA . ALA B 1 157 ? -9.25 -14.922 -11.914 1 94.88 157 ALA B CA 1
ATOM 3589 C C . ALA B 1 157 ? -9.578 -13.836 -10.891 1 94.88 157 ALA B C 1
ATOM 3591 O O . ALA B 1 157 ? -9.328 -12.656 -11.125 1 94.88 157 ALA B O 1
ATOM 3592 N N . ALA B 1 158 ? -10.109 -14.258 -9.766 1 96.12 158 ALA B N 1
ATOM 3593 C CA . ALA B 1 158 ? -10.422 -13.328 -8.688 1 96.12 158 ALA B CA 1
ATOM 3594 C C . ALA B 1 158 ? -9.172 -12.562 -8.25 1 96.12 158 ALA B C 1
ATOM 3596 O O . ALA B 1 158 ? -9.203 -11.344 -8.102 1 96.12 158 ALA B O 1
ATOM 3597 N N . SER B 1 159 ? -8.117 -13.305 -8.109 1 97.25 159 SER B N 1
ATOM 3598 C CA . SER B 1 159 ? -6.84 -12.766 -7.645 1 97.25 159 SER B CA 1
ATOM 3599 C C . SER B 1 159 ? -6.262 -11.781 -8.656 1 97.25 159 SER B C 1
ATOM 3601 O O . SER B 1 159 ? -5.395 -10.969 -8.312 1 97.25 159 SER B O 1
ATOM 3603 N N . SER B 1 160 ? -6.738 -11.812 -9.891 1 93.88 160 SER B N 1
ATOM 3604 C CA . SER B 1 160 ? -6.133 -11.047 -10.969 1 93.88 160 SER B CA 1
ATOM 3605 C C . SER B 1 160 ? -6.988 -9.836 -11.344 1 93.88 160 SER B C 1
ATOM 3607 O O . SER B 1 160 ? -6.715 -9.156 -12.328 1 93.88 160 SER B O 1
ATOM 3609 N N . CYS B 1 161 ? -8.008 -9.602 -10.609 1 92.94 161 CYS B N 1
ATOM 3610 C CA . CYS B 1 161 ? -8.898 -8.492 -10.914 1 92.94 161 CYS B CA 1
ATOM 3611 C C . CYS B 1 161 ? -8.344 -7.18 -10.375 1 92.94 161 CYS B C 1
ATOM 3613 O O . CYS B 1 161 ? -8.773 -6.703 -9.32 1 92.94 161 CYS B O 1
ATOM 3615 N N . VAL B 1 162 ? -7.461 -6.578 -11.141 1 89 162 VAL B N 1
ATOM 3616 C CA . VAL B 1 162 ? -6.918 -5.27 -10.805 1 89 162 VAL B CA 1
ATOM 3617 C C . VAL B 1 162 ? -8.039 -4.23 -10.789 1 89 162 VAL B C 1
ATOM 3619 O O . VAL B 1 162 ? -8.766 -4.082 -11.781 1 89 162 VAL B O 1
ATOM 3622 N N . PRO B 1 163 ? -8.18 -3.549 -9.734 1 87.94 163 PRO B N 1
ATOM 3623 C CA . PRO B 1 163 ? -9.266 -2.566 -9.664 1 87.94 163 PRO B CA 1
ATOM 3624 C C . PRO B 1 163 ? -9.227 -1.565 -10.82 1 87.94 163 PRO B C 1
ATOM 3626 O O . PRO B 1 163 ? -8.148 -1.17 -11.266 1 87.94 163 PRO B O 1
ATOM 3629 N N . VAL B 1 164 ? -10.453 -1.038 -11.25 1 77.38 164 VAL B N 1
ATOM 3630 C CA . VAL B 1 164 ? -10.672 -0.071 -12.32 1 77.38 164 VAL B CA 1
ATOM 3631 C C . VAL B 1 164 ? -10.453 -0.743 -13.672 1 77.38 164 VAL B C 1
ATOM 3633 O O . VAL B 1 164 ? -11.227 -0.532 -14.609 1 77.38 164 VAL B O 1
ATOM 3636 N N . LEU B 1 165 ? -9.43 -1.6 -13.75 1 80.75 165 LEU B N 1
ATOM 3637 C CA . LEU B 1 165 ? -9.18 -2.295 -15.008 1 80.75 165 LEU B CA 1
ATOM 3638 C C . LEU B 1 165 ? -10.172 -3.436 -15.203 1 80.75 165 LEU B C 1
ATOM 3640 O O . LEU B 1 165 ? -10.719 -3.611 -16.297 1 80.75 165 LEU B O 1
ATOM 3644 N N . PHE B 1 166 ? -10.375 -4.133 -14.102 1 85.44 166 PHE B N 1
ATOM 3645 C CA . PHE B 1 166 ? -11.297 -5.262 -14.164 1 85.44 166 PHE B CA 1
ATOM 3646 C C . PHE B 1 166 ? -12.406 -5.109 -13.133 1 85.44 166 PHE B C 1
ATOM 3648 O O . PHE B 1 166 ? -12.172 -4.625 -12.023 1 85.44 166 PHE B O 1
ATOM 3655 N N . ARG B 1 167 ? -13.531 -5.59 -13.516 1 86.62 167 ARG B N 1
ATOM 3656 C CA . ARG B 1 167 ? -14.617 -5.699 -12.539 1 86.62 167 ARG B CA 1
ATOM 3657 C C . ARG B 1 167 ? -14.32 -6.785 -11.508 1 86.62 167 ARG B C 1
ATOM 3659 O O . ARG B 1 167 ? -13.742 -7.824 -11.844 1 86.62 167 ARG B O 1
ATOM 3666 N N . PRO B 1 168 ? -14.781 -6.539 -10.312 1 91.44 168 PRO B N 1
ATOM 3667 C CA . PRO B 1 168 ? -14.586 -7.598 -9.32 1 91.44 168 PRO B CA 1
ATOM 3668 C C . PRO B 1 168 ? -15.18 -8.938 -9.758 1 91.44 168 PRO B C 1
ATOM 3670 O O . PRO B 1 168 ? -16.234 -8.969 -10.398 1 91.44 168 PRO B O 1
ATOM 3673 N N . TYR B 1 169 ? -14.523 -9.938 -9.453 1 92 169 TYR B N 1
ATOM 3674 C CA . TYR B 1 169 ? -14.938 -11.281 -9.836 1 92 169 TYR B CA 1
ATOM 3675 C C . TYR B 1 169 ? -15.828 -11.898 -8.766 1 92 169 TYR B C 1
ATOM 3677 O O . TYR B 1 169 ? -15.516 -11.844 -7.578 1 92 169 TYR B O 1
ATOM 3685 N N . ARG B 1 170 ? -16.875 -12.492 -9.211 1 92.25 170 ARG B N 1
ATOM 3686 C CA . ARG B 1 170 ? -17.828 -13.07 -8.281 1 92.25 170 ARG B CA 1
ATOM 3687 C C . ARG B 1 170 ? -17.562 -14.555 -8.078 1 92.25 170 ARG B C 1
ATOM 3689 O O . ARG B 1 170 ? -17.406 -15.305 -9.047 1 92.25 170 ARG B O 1
ATOM 3696 N N . ILE B 1 171 ? -17.438 -15 -6.887 1 95 171 ILE B N 1
ATOM 3697 C CA . ILE B 1 171 ? -17.438 -16.406 -6.477 1 95 171 ILE B CA 1
ATOM 3698 C C . ILE B 1 171 ? -18.5 -16.625 -5.395 1 95 171 ILE B C 1
ATOM 3700 O O . ILE B 1 171 ? -18.375 -16.094 -4.285 1 95 171 ILE B O 1
ATOM 3704 N N . GLY B 1 172 ? -19.5 -17.438 -5.703 1 92.12 172 GLY B N 1
ATOM 3705 C CA . GLY B 1 172 ? -20.625 -17.516 -4.785 1 92.12 172 GLY B CA 1
ATOM 3706 C C . GLY B 1 172 ? -21.344 -16.203 -4.605 1 92.12 172 GLY B C 1
ATOM 3707 O O . GLY B 1 172 ? -21.75 -15.562 -5.582 1 92.12 172 GLY B O 1
ATOM 3708 N N . ASP B 1 173 ? -21.406 -15.688 -3.441 1 89.62 173 ASP B N 1
ATOM 3709 C CA . ASP B 1 173 ? -22.141 -14.453 -3.154 1 89.62 173 ASP B CA 1
ATOM 3710 C C . ASP B 1 173 ? -21.172 -13.32 -2.807 1 89.62 173 ASP B C 1
ATOM 3712 O O . ASP B 1 173 ? -21.578 -12.289 -2.283 1 89.62 173 ASP B O 1
ATOM 3716 N N . ARG B 1 174 ? -19.953 -13.602 -3.16 1 92.62 174 ARG B N 1
ATOM 3717 C CA . ARG B 1 174 ? -18.953 -12.609 -2.783 1 92.62 174 ARG B CA 1
ATOM 3718 C C . ARG B 1 174 ? -18.188 -12.125 -4.004 1 92.62 174 ARG B C 1
ATOM 3720 O O . ARG B 1 174 ? -18.125 -12.805 -5.027 1 92.62 174 ARG B O 1
ATOM 3727 N N . TYR B 1 175 ? -17.656 -10.953 -3.85 1 93.12 175 TYR B N 1
ATOM 3728 C CA . TYR B 1 175 ? -16.875 -10.336 -4.91 1 93.12 175 TYR B CA 1
ATOM 3729 C C . TYR B 1 175 ? -15.43 -10.109 -4.469 1 93.12 175 TYR B C 1
ATOM 3731 O O . TYR B 1 175 ? -15.18 -9.734 -3.32 1 93.12 175 TYR B O 1
ATOM 3739 N N . TYR B 1 176 ? -14.531 -10.367 -5.426 1 94.94 176 TYR B N 1
ATOM 3740 C CA . TYR B 1 176 ? -13.117 -10.312 -5.09 1 94.94 176 TYR B CA 1
ATOM 3741 C C . TYR B 1 176 ? -12.352 -9.445 -6.078 1 94.94 176 TYR B C 1
ATOM 3743 O O . TYR B 1 176 ? -12.781 -9.266 -7.219 1 94.94 176 TYR B O 1
ATOM 3751 N N . MET B 1 177 ? -11.281 -8.898 -5.566 1 95 177 MET B N 1
ATOM 3752 C CA . MET B 1 177 ? -10.328 -8.125 -6.355 1 95 177 MET B CA 1
ATOM 3753 C C . MET B 1 177 ? -8.906 -8.641 -6.145 1 95 177 MET B C 1
ATOM 3755 O O . MET B 1 177 ? -8.695 -9.602 -5.41 1 95 177 MET B O 1
ATOM 3759 N N . ASP B 1 178 ? -8.008 -7.961 -6.777 1 94.94 178 ASP B N 1
ATOM 3760 C CA . ASP B 1 178 ? -6.605 -8.367 -6.844 1 94.94 178 ASP B CA 1
ATOM 3761 C C . ASP B 1 178 ? -6.047 -8.648 -5.453 1 94.94 178 ASP B C 1
ATOM 3763 O O . ASP B 1 178 ? -6.336 -7.922 -4.5 1 94.94 178 ASP B O 1
ATOM 3767 N N . GLY B 1 179 ? -5.219 -9.656 -5.359 1 95.44 179 GLY B N 1
ATOM 3768 C CA . GLY B 1 179 ? -4.688 -10.117 -4.09 1 95.44 179 GLY B CA 1
ATOM 3769 C C . GLY B 1 179 ? -3.572 -9.242 -3.555 1 95.44 179 GLY B C 1
ATOM 3770 O O . GLY B 1 179 ? -3.174 -9.375 -2.395 1 95.44 179 GLY B O 1
ATOM 3771 N N . GLU B 1 180 ? -3.096 -8.336 -4.324 1 93.31 180 GLU B N 1
ATOM 3772 C CA . GLU B 1 180 ? -1.983 -7.477 -3.926 1 93.31 180 GLU B CA 1
ATOM 3773 C C . GLU B 1 180 ? -2.451 -6.355 -3.004 1 93.31 180 GLU B C 1
ATOM 3775 O O . GLU B 1 180 ? -1.634 -5.684 -2.371 1 93.31 180 GLU B O 1
ATOM 3780 N N . LEU B 1 181 ? -3.742 -6.199 -2.893 1 93.06 181 LEU B N 1
ATOM 3781 C CA . LEU B 1 181 ? -4.27 -5.008 -2.24 1 93.06 181 LEU B CA 1
ATOM 3782 C C . LEU B 1 181 ? -4.09 -5.086 -0.729 1 93.06 181 LEU B C 1
ATOM 3784 O O . LEU B 1 181 ? -3.703 -4.105 -0.092 1 93.06 181 LEU B O 1
ATOM 3788 N N . VAL B 1 182 ? -4.352 -6.234 -0.148 1 91.75 182 VAL B N 1
ATOM 3789 C CA . VAL B 1 182 ? -4.273 -6.371 1.303 1 91.75 182 VAL B CA 1
ATOM 3790 C C . VAL B 1 182 ? -2.842 -6.703 1.714 1 91.75 182 VAL B C 1
ATOM 3792 O O . VAL B 1 182 ? -2.223 -5.961 2.482 1 91.75 182 VAL B O 1
ATOM 3795 N N . ARG B 1 183 ? -2.344 -7.75 1.159 1 88.38 183 ARG B N 1
ATOM 3796 C CA . ARG B 1 183 ? -0.986 -8.188 1.471 1 88.38 183 ARG B CA 1
ATOM 3797 C C . ARG B 1 183 ? -0.224 -8.555 0.203 1 88.38 183 ARG B C 1
ATOM 3799 O O . ARG B 1 183 ? -0.676 -9.391 -0.578 1 88.38 183 ARG B O 1
ATOM 3806 N N . THR B 1 184 ? 0.931 -7.832 0.173 1 83 184 THR B N 1
ATOM 3807 C CA . THR B 1 184 ? 1.806 -8.195 -0.936 1 83 184 THR B CA 1
ATOM 3808 C C . THR B 1 184 ? 2.701 -9.375 -0.556 1 83 184 THR B C 1
ATOM 3810 O O . THR B 1 184 ? 3.215 -9.43 0.563 1 83 184 THR B O 1
ATOM 3813 N N . LEU B 1 185 ? 2.967 -10.43 -1.46 1 84.5 185 LEU B N 1
ATOM 3814 C CA . LEU B 1 185 ? 3.863 -11.578 -1.371 1 84.5 185 LEU B CA 1
ATOM 3815 C C . LEU B 1 185 ? 3.406 -12.539 -0.282 1 84.5 185 LEU B C 1
ATOM 3817 O O . LEU B 1 185 ? 3.576 -13.75 -0.41 1 84.5 185 LEU B O 1
ATOM 3821 N N . SER B 1 186 ? 2.404 -12.289 0.573 1 92.62 186 SER B N 1
ATOM 3822 C CA . SER B 1 186 ? 1.829 -13.086 1.654 1 92.62 186 SER B CA 1
ATOM 3823 C C . SER B 1 186 ? 2.805 -14.148 2.139 1 92.62 186 SER B C 1
ATOM 3825 O O . SER B 1 186 ? 2.453 -15.328 2.219 1 92.62 186 SER B O 1
ATOM 3827 N N . ILE B 1 187 ? 3.982 -13.844 2.545 1 95.19 187 ILE B N 1
ATOM 3828 C CA . ILE B 1 187 ? 5.055 -14.727 2.994 1 95.19 187 ILE B CA 1
ATOM 3829 C C . ILE B 1 187 ? 4.594 -15.516 4.219 1 95.19 187 ILE B C 1
ATOM 3831 O O . ILE B 1 187 ? 5.062 -16.625 4.461 1 95.19 187 ILE B O 1
ATOM 3835 N N . ASP B 1 188 ? 3.686 -14.953 4.93 1 94.5 188 ASP B N 1
ATOM 3836 C CA . ASP B 1 188 ? 3.154 -15.602 6.129 1 94.5 188 ASP B CA 1
ATOM 3837 C C . ASP B 1 188 ? 2.506 -16.938 5.789 1 94.5 188 ASP B C 1
ATOM 3839 O O . ASP B 1 188 ? 2.582 -17.891 6.57 1 94.5 188 ASP B O 1
ATOM 3843 N N . LEU B 1 189 ? 1.898 -17.047 4.609 1 97 189 LEU B N 1
ATOM 3844 C CA . LEU B 1 189 ? 1.271 -18.297 4.184 1 97 189 LEU B CA 1
ATOM 3845 C C . LEU B 1 189 ? 2.322 -19.375 3.92 1 97 189 LEU B C 1
ATOM 3847 O O . LEU B 1 189 ? 2.086 -20.562 4.18 1 97 189 LEU B O 1
ATOM 3851 N N . ALA B 1 190 ? 3.48 -18.922 3.35 1 96.62 190 ALA B N 1
ATOM 3852 C CA . ALA B 1 190 ? 4.586 -19.859 3.152 1 96.62 190 ALA B CA 1
ATOM 3853 C C . ALA B 1 190 ? 5.102 -20.391 4.488 1 96.62 190 ALA B C 1
ATOM 3855 O O . ALA B 1 190 ? 5.383 -21.578 4.625 1 96.62 190 ALA B O 1
ATOM 3856 N N . VAL B 1 191 ? 5.199 -19.531 5.465 1 95.19 191 VAL B N 1
ATOM 3857 C CA . VAL B 1 191 ? 5.652 -19.906 6.801 1 95.19 191 VAL B CA 1
ATOM 3858 C C . VAL B 1 191 ? 4.664 -20.906 7.414 1 95.19 191 VAL B C 1
ATOM 3860 O O . VAL B 1 191 ? 5.066 -21.938 7.957 1 95.19 191 VAL B O 1
ATOM 3863 N N . GLU B 1 192 ? 3.42 -20.578 7.305 1 95.56 192 GLU B N 1
ATOM 3864 C CA . GLU B 1 192 ? 2.379 -21.438 7.852 1 95.56 192 GLU B CA 1
ATOM 3865 C C . GLU B 1 192 ? 2.396 -22.812 7.188 1 95.56 192 GLU B C 1
ATOM 3867 O O . GLU B 1 192 ? 2.062 -23.812 7.82 1 95.56 192 GLU B O 1
ATOM 3872 N N . ALA B 1 193 ? 2.84 -22.797 5.918 1 95.75 193 ALA B N 1
ATOM 3873 C CA . ALA B 1 193 ? 2.906 -24.062 5.172 1 95.75 193 ALA B CA 1
ATOM 3874 C C . ALA B 1 193 ? 4.176 -24.828 5.512 1 95.75 193 ALA B C 1
ATOM 3876 O O . ALA B 1 193 ? 4.418 -25.906 4.965 1 95.75 193 ALA B O 1
ATOM 3877 N N . GLY B 1 194 ? 5.059 -24.25 6.352 1 94.38 194 GLY B N 1
ATOM 3878 C CA . GLY B 1 194 ? 6.211 -24.969 6.879 1 94.38 194 GLY B CA 1
ATOM 3879 C C . GLY B 1 194 ? 7.477 -24.734 6.074 1 94.38 194 GLY B C 1
ATOM 3880 O O . GLY B 1 194 ? 8.406 -25.531 6.125 1 94.38 194 GLY B O 1
ATOM 3881 N N . ALA B 1 195 ? 7.523 -23.688 5.344 1 95 195 ALA B N 1
ATOM 3882 C CA . ALA B 1 195 ? 8.695 -23.422 4.516 1 95 195 ALA B CA 1
ATOM 3883 C C . ALA B 1 195 ? 9.906 -23.062 5.383 1 95 195 ALA B C 1
ATOM 3885 O O . ALA B 1 195 ? 9.773 -22.359 6.383 1 95 195 ALA B O 1
ATOM 3886 N N . ASP B 1 196 ? 11.023 -23.562 4.965 1 93.31 196 ASP B N 1
ATOM 3887 C CA . ASP B 1 196 ? 12.297 -23.188 5.566 1 93.31 196 ASP B CA 1
ATOM 3888 C C . ASP B 1 196 ? 12.977 -22.078 4.773 1 93.31 196 ASP B C 1
ATOM 3890 O O . ASP B 1 196 ? 13.703 -21.25 5.34 1 93.31 196 ASP B O 1
ATOM 3894 N N . VAL B 1 197 ? 12.75 -22.203 3.486 1 93.62 197 VAL B N 1
ATOM 3895 C CA . VAL B 1 197 ? 13.297 -21.219 2.547 1 93.62 197 VAL B CA 1
ATOM 3896 C C . VAL B 1 197 ? 12.172 -20.625 1.704 1 93.62 197 VAL B C 1
ATOM 3898 O O . VAL B 1 197 ? 11.336 -21.359 1.166 1 93.62 197 VAL B O 1
ATOM 3901 N N . VAL B 1 198 ? 12.156 -19.375 1.687 1 95.81 198 VAL B N 1
ATOM 3902 C CA . VAL B 1 198 ? 11.172 -18.688 0.863 1 95.81 198 VAL B CA 1
ATOM 3903 C C . VAL B 1 198 ? 11.875 -17.891 -0.239 1 95.81 198 VAL B C 1
ATOM 3905 O O . VAL B 1 198 ? 12.695 -17.016 0.043 1 95.81 198 VAL B O 1
ATOM 3908 N N . VAL B 1 199 ? 11.594 -18.25 -1.463 1 96.25 199 VAL B N 1
ATOM 3909 C CA . VAL B 1 199 ? 12.062 -17.469 -2.609 1 96.25 199 VAL B CA 1
ATOM 3910 C C . VAL B 1 199 ? 10.961 -16.516 -3.068 1 96.25 199 VAL B C 1
ATOM 3912 O O . VAL B 1 199 ? 9.93 -16.953 -3.59 1 96.25 199 VAL B O 1
ATOM 3915 N N . ILE B 1 200 ? 11.25 -15.297 -2.889 1 96.12 200 ILE B N 1
ATOM 3916 C CA . ILE B 1 200 ? 10.305 -14.258 -3.285 1 96.12 200 ILE B CA 1
ATOM 3917 C C . ILE B 1 200 ? 10.625 -13.789 -4.703 1 96.12 200 ILE B C 1
ATOM 3919 O O . ILE B 1 200 ? 11.781 -13.516 -5.035 1 96.12 200 ILE B O 1
ATOM 3923 N N . SER B 1 201 ? 9.656 -13.828 -5.547 1 95.81 201 SER B N 1
ATOM 3924 C CA . SER B 1 201 ? 9.719 -13.18 -6.852 1 95.81 201 SER B CA 1
ATOM 3925 C C . SER B 1 201 ? 8.867 -11.914 -6.879 1 95.81 201 SER B C 1
ATOM 3927 O O . SER B 1 201 ? 7.641 -11.984 -6.977 1 95.81 201 SER B O 1
ATOM 3929 N N . ASN B 1 202 ? 9.492 -10.773 -6.875 1 91.62 202 ASN B N 1
ATOM 3930 C CA . ASN B 1 202 ? 8.82 -9.477 -6.797 1 91.62 202 ASN B CA 1
ATOM 3931 C C . ASN B 1 202 ? 9.141 -8.609 -8.008 1 91.62 202 ASN B C 1
ATOM 3933 O O . ASN B 1 202 ? 10.312 -8.336 -8.297 1 91.62 202 ASN B O 1
ATOM 3937 N N . VAL B 1 203 ? 8.117 -8.148 -8.656 1 88.25 203 VAL B N 1
ATOM 3938 C CA . VAL B 1 203 ? 8.359 -7.387 -9.875 1 88.25 203 VAL B CA 1
ATOM 3939 C C . VAL B 1 203 ? 8.102 -5.902 -9.617 1 88.25 203 VAL B C 1
ATOM 3941 O O . VAL B 1 203 ? 8.273 -5.074 -10.516 1 88.25 203 VAL B O 1
ATOM 3944 N N . TYR B 1 204 ? 7.625 -5.582 -8.438 1 86.19 204 TYR B N 1
ATOM 3945 C CA . TYR B 1 204 ? 7.371 -4.184 -8.117 1 86.19 204 TYR B CA 1
ATOM 3946 C C . TYR B 1 204 ? 8.648 -3.482 -7.68 1 86.19 204 TYR B C 1
ATOM 3948 O O . TYR B 1 204 ? 9.211 -3.807 -6.629 1 86.19 204 TYR B O 1
ATOM 3956 N N . ARG B 1 205 ? 9.125 -2.639 -8.477 1 85.88 205 ARG B N 1
ATOM 3957 C CA . ARG B 1 205 ? 10.305 -1.822 -8.188 1 85.88 205 ARG B CA 1
ATOM 3958 C C . ARG B 1 205 ? 10.117 -0.401 -8.711 1 85.88 205 ARG B C 1
ATOM 3960 O O . ARG B 1 205 ? 9.852 -0.199 -9.898 1 85.88 205 ARG B O 1
ATOM 3967 N N . PRO B 1 206 ? 10.242 0.51 -7.766 1 87.81 206 PRO B N 1
ATOM 3968 C CA . PRO B 1 206 ? 10.133 1.891 -8.242 1 87.81 206 PRO B CA 1
ATOM 3969 C C . PRO B 1 206 ? 11.203 2.248 -9.266 1 87.81 206 PRO B C 1
ATOM 3971 O O . PRO B 1 206 ? 12.352 1.797 -9.156 1 87.81 206 PRO B O 1
ATOM 3974 N N . HIS B 1 207 ? 10.75 3.041 -10.219 1 86.06 207 HIS B N 1
ATOM 3975 C CA . HIS B 1 207 ? 11.711 3.582 -11.172 1 86.06 207 HIS B CA 1
ATOM 3976 C C . HIS B 1 207 ? 12.562 4.672 -10.531 1 86.06 207 HIS B C 1
ATOM 3978 O O . HIS B 1 207 ? 12.039 5.555 -9.852 1 86.06 207 HIS B O 1
ATOM 3984 N N . VAL B 1 208 ? 13.781 4.543 -10.727 1 87.25 208 VAL B N 1
ATOM 3985 C CA . VAL B 1 208 ? 14.711 5.562 -10.25 1 87.25 208 VAL B CA 1
ATOM 3986 C C . VAL B 1 208 ? 15.312 6.309 -11.438 1 87.25 208 VAL B C 1
ATOM 3988 O O . VAL B 1 208 ? 16.031 5.719 -12.25 1 87.25 208 VAL B O 1
ATOM 3991 N N . THR B 1 209 ? 14.938 7.547 -11.508 1 86.31 209 THR B N 1
ATOM 3992 C CA . THR B 1 209 ? 15.492 8.367 -12.57 1 86.31 209 THR B CA 1
ATOM 3993 C C . THR B 1 209 ? 16.953 8.688 -12.305 1 86.31 209 THR B C 1
ATOM 3995 O O . THR B 1 209 ? 17.297 9.203 -11.234 1 86.31 209 THR B O 1
ATOM 3998 N N . ARG B 1 210 ? 17.766 8.375 -13.227 1 83.25 210 ARG B N 1
ATOM 3999 C CA . ARG B 1 210 ? 19.203 8.586 -13.078 1 83.25 210 ARG B CA 1
ATOM 4000 C C . ARG B 1 210 ? 19.578 10.047 -13.336 1 83.25 210 ARG B C 1
ATOM 4002 O O . ARG B 1 210 ? 18.812 10.773 -13.984 1 83.25 210 ARG B O 1
ATOM 4009 N N . PRO B 1 211 ? 20.719 10.375 -12.734 1 82.19 211 PRO B N 1
ATOM 4010 C CA . PRO B 1 211 ? 21.156 11.742 -13.039 1 82.19 211 PRO B CA 1
ATOM 4011 C C . PRO B 1 211 ? 21.234 12.016 -14.539 1 82.19 211 PRO B C 1
ATOM 4013 O O . PRO B 1 211 ? 21.75 11.188 -15.297 1 82.19 211 PRO B O 1
ATOM 4016 N N . GLY B 1 212 ? 20.688 13.094 -15 1 80.62 212 GLY B N 1
ATOM 4017 C CA . GLY B 1 212 ? 20.734 13.469 -16.406 1 80.62 212 GLY B CA 1
ATOM 4018 C C . GLY B 1 212 ? 19.484 13.039 -17.172 1 80.62 212 GLY B C 1
ATOM 4019 O O . GLY B 1 212 ? 19.25 13.516 -18.281 1 80.62 212 GLY B O 1
ATOM 4020 N N . GLU B 1 213 ? 18.781 12.133 -16.594 1 83 213 GLU B N 1
ATOM 4021 C CA . GLU B 1 213 ? 17.547 11.688 -17.234 1 83 213 GLU B CA 1
ATOM 4022 C C . GLU B 1 213 ? 16.391 12.617 -16.891 1 83 213 GLU B C 1
ATOM 4024 O O . GLU B 1 213 ? 16.406 13.305 -15.867 1 83 213 GLU B O 1
ATOM 4029 N N . THR B 1 214 ? 15.469 12.594 -17.797 1 84.25 214 THR B N 1
ATOM 4030 C CA . THR B 1 214 ? 14.281 13.406 -17.594 1 84.25 214 THR B CA 1
ATOM 4031 C C . THR B 1 214 ? 13.383 12.797 -16.516 1 84.25 214 THR B C 1
ATOM 4033 O O . THR B 1 214 ? 13.266 11.57 -16.422 1 84.25 214 THR B O 1
ATOM 4036 N N . SER B 1 215 ? 12.797 13.664 -15.789 1 86.5 215 SER B N 1
ATOM 4037 C CA . SER B 1 215 ? 11.906 13.227 -14.727 1 86.5 215 SER B CA 1
ATOM 4038 C C . SER B 1 215 ? 10.727 12.438 -15.281 1 86.5 215 SER B C 1
ATOM 4040 O O . SER B 1 215 ? 10.258 12.703 -16.391 1 86.5 215 SER B O 1
ATOM 4042 N N . LEU B 1 216 ? 10.227 11.523 -14.477 1 86.31 216 LEU B N 1
ATOM 4043 C CA . LEU B 1 216 ? 9.07 10.711 -14.844 1 86.31 216 LEU B CA 1
ATOM 4044 C C . LEU B 1 216 ? 7.832 11.578 -15.039 1 86.31 216 LEU B C 1
ATOM 4046 O O . LEU B 1 216 ? 6.859 11.148 -15.664 1 86.31 216 LEU B O 1
ATOM 4050 N N . VAL B 1 217 ? 7.879 12.727 -14.508 1 83.75 217 VAL B N 1
ATOM 4051 C CA . VAL B 1 217 ? 6.719 13.609 -14.578 1 83.75 217 VAL B CA 1
ATOM 4052 C C . VAL B 1 217 ? 6.379 13.906 -16.031 1 83.75 217 VAL B C 1
ATOM 4054 O O . VAL B 1 217 ? 5.227 14.195 -16.359 1 83.75 217 VAL B O 1
ATOM 4057 N N . HIS B 1 218 ? 7.293 13.82 -16.828 1 81.75 218 HIS B N 1
ATOM 4058 C CA . HIS B 1 218 ? 7.098 14.156 -18.234 1 81.75 218 HIS B CA 1
ATOM 4059 C C . HIS B 1 218 ? 6.492 12.992 -19.016 1 81.75 218 HIS B C 1
ATOM 4061 O O . HIS B 1 218 ? 6.113 13.133 -20.172 1 81.75 218 HIS B O 1
ATOM 4067 N N . GLY B 1 219 ? 6.344 11.859 -18.422 1 78.31 219 GLY B N 1
ATOM 4068 C CA . GLY B 1 219 ? 5.746 10.68 -19.031 1 78.31 219 GLY B CA 1
ATOM 4069 C C . GLY B 1 219 ? 4.23 10.672 -18.938 1 78.31 219 GLY B C 1
ATOM 4070 O O . GLY B 1 219 ? 3.582 9.75 -19.438 1 78.31 219 GLY B O 1
ATOM 4071 N N . GLY B 1 220 ? 3.678 11.688 -18.375 1 78.62 220 GLY B N 1
ATOM 4072 C CA . GLY B 1 220 ? 2.23 11.828 -18.344 1 78.62 220 GLY B CA 1
ATOM 4073 C C . GLY B 1 220 ? 1.58 11 -17.25 1 78.62 220 GLY B C 1
ATOM 4074 O O . GLY B 1 220 ? 2.256 10.531 -16.328 1 78.62 220 GLY B O 1
ATOM 4075 N N . VAL B 1 221 ? 0.251 10.805 -17.344 1 81 221 VAL B N 1
ATOM 4076 C CA . VAL B 1 221 ? -0.555 10.211 -16.281 1 81 221 VAL B CA 1
ATOM 4077 C C . VAL B 1 221 ? -0.261 8.719 -16.172 1 81 221 VAL B C 1
ATOM 4079 O O . VAL B 1 221 ? -0.283 8.148 -15.078 1 81 221 VAL B O 1
ATOM 4082 N N . GLY B 1 222 ? 0.039 8.18 -17.297 1 80.94 222 GLY B N 1
ATOM 4083 C CA . GLY B 1 222 ? 0.375 6.762 -17.281 1 80.94 222 GLY B CA 1
ATOM 4084 C C . GLY B 1 222 ? 1.631 6.457 -16.484 1 80.94 222 GLY B C 1
ATOM 4085 O O . GLY B 1 222 ? 1.668 5.488 -15.727 1 80.94 222 GLY B O 1
ATOM 4086 N N . ALA B 1 223 ? 2.637 7.277 -16.641 1 83.5 223 ALA B N 1
ATOM 4087 C CA . ALA B 1 223 ? 3.879 7.125 -15.883 1 83.5 223 ALA B CA 1
ATOM 4088 C C . ALA B 1 223 ? 3.646 7.34 -14.391 1 83.5 223 ALA B C 1
ATOM 4090 O O . ALA B 1 223 ? 4.238 6.648 -13.562 1 83.5 223 ALA B O 1
ATOM 4091 N N . MET B 1 224 ? 2.771 8.25 -14.062 1 85.88 224 MET B N 1
ATOM 4092 C CA . MET B 1 224 ? 2.49 8.539 -12.656 1 85.88 224 MET B CA 1
ATOM 4093 C C . MET B 1 224 ? 1.735 7.383 -12.008 1 85.88 224 MET B C 1
ATOM 4095 O O . MET B 1 224 ? 2.035 7 -10.875 1 85.88 224 MET B O 1
ATOM 4099 N N . ILE B 1 225 ? 0.846 6.82 -12.727 1 85 225 ILE B N 1
ATOM 4100 C CA . ILE B 1 225 ? 0.079 5.691 -12.211 1 85 225 ILE B CA 1
ATOM 4101 C C . ILE B 1 225 ? 1.011 4.512 -11.953 1 85 225 ILE B C 1
ATOM 4103 O O . ILE B 1 225 ? 0.961 3.896 -10.883 1 85 225 ILE B O 1
ATOM 4107 N N . ARG B 1 226 ? 1.823 4.285 -12.906 1 84 226 ARG B N 1
ATOM 4108 C CA . ARG B 1 226 ? 2.76 3.17 -12.789 1 84 226 ARG B CA 1
ATOM 4109 C C . ARG B 1 226 ? 3.729 3.387 -11.633 1 84 226 ARG B C 1
ATOM 4111 O O . ARG B 1 226 ? 3.969 2.475 -10.836 1 84 226 ARG B O 1
ATOM 4118 N N . GLN B 1 227 ? 4.316 4.516 -11.57 1 88.94 227 GLN B N 1
ATOM 4119 C CA . GLN B 1 227 ? 5.266 4.82 -10.508 1 88.94 227 GLN B CA 1
ATOM 4120 C C . GLN B 1 227 ? 4.602 4.742 -9.133 1 88.94 227 GLN B C 1
ATOM 4122 O O . GLN B 1 227 ? 5.188 4.219 -8.18 1 88.94 227 GLN B O 1
ATOM 4127 N N . THR B 1 228 ? 3.402 5.262 -9.055 1 89.94 228 THR B N 1
ATOM 4128 C CA . THR B 1 228 ? 2.656 5.223 -7.805 1 89.94 228 THR B CA 1
ATOM 4129 C C . THR B 1 228 ? 2.43 3.783 -7.355 1 89.94 228 THR B C 1
ATOM 4131 O O . THR B 1 228 ? 2.691 3.439 -6.199 1 89.94 228 THR B O 1
ATOM 4134 N N . ALA B 1 229 ? 2.004 2.98 -8.234 1 87.44 229 ALA B N 1
ATOM 4135 C CA . ALA B 1 229 ? 1.779 1.572 -7.918 1 87.44 229 ALA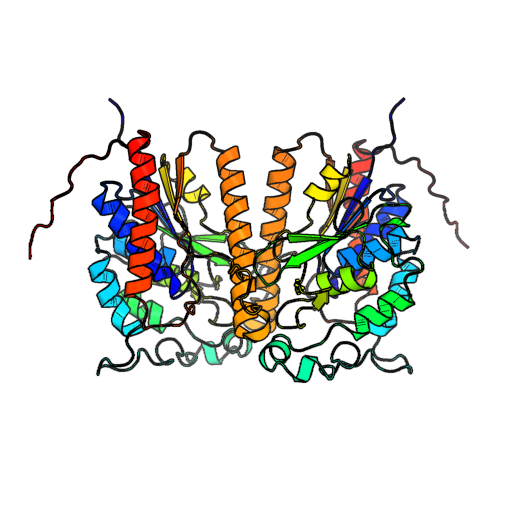 B CA 1
ATOM 4136 C C . ALA B 1 229 ? 3.074 0.896 -7.477 1 87.44 229 ALA B C 1
ATOM 4138 O O . ALA B 1 229 ? 3.092 0.163 -6.484 1 87.44 229 ALA B O 1
ATOM 4139 N N . ASN B 1 230 ? 4.16 1.188 -8.227 1 88.62 230 ASN B N 1
ATOM 4140 C CA . ASN B 1 230 ? 5.453 0.603 -7.887 1 88.62 230 ASN B CA 1
ATOM 4141 C C . ASN B 1 230 ? 5.914 1.032 -6.496 1 88.62 230 ASN B C 1
ATOM 4143 O O . ASN B 1 230 ? 6.418 0.214 -5.723 1 88.62 230 ASN B O 1
ATOM 4147 N N . VAL B 1 231 ? 5.711 2.248 -6.195 1 91.25 231 VAL B N 1
ATOM 4148 C CA . VAL B 1 231 ? 6.168 2.783 -4.918 1 91.25 231 VAL B CA 1
ATOM 4149 C C . VAL B 1 231 ? 5.359 2.16 -3.779 1 91.25 231 VAL B C 1
ATOM 4151 O O . VAL B 1 231 ? 5.93 1.642 -2.816 1 91.25 231 VAL B O 1
ATOM 4154 N N . ILE B 1 232 ? 4.066 2.18 -3.898 1 92.12 232 ILE B N 1
ATOM 4155 C CA . ILE B 1 232 ? 3.191 1.694 -2.836 1 92.12 232 ILE B CA 1
ATOM 4156 C C . ILE B 1 232 ? 3.443 0.207 -2.6 1 92.12 232 ILE B C 1
ATOM 4158 O O . ILE B 1 232 ? 3.668 -0.218 -1.465 1 92.12 232 ILE B O 1
ATOM 4162 N N . LEU B 1 233 ? 3.434 -0.552 -3.662 1 90.25 233 LEU B N 1
ATOM 4163 C CA . LEU B 1 233 ? 3.508 -2.002 -3.531 1 90.25 233 LEU B CA 1
ATOM 4164 C C . LEU B 1 233 ? 4.91 -2.438 -3.111 1 90.25 233 LEU B C 1
ATOM 4166 O O . LEU B 1 233 ? 5.062 -3.389 -2.342 1 90.25 233 LEU B O 1
ATOM 4170 N N . SER B 1 234 ? 5.922 -1.743 -3.617 1 89.25 234 SER B N 1
ATOM 4171 C CA . SER B 1 234 ? 7.285 -2.053 -3.195 1 89.25 234 SER B CA 1
ATOM 4172 C C . SER B 1 234 ? 7.473 -1.791 -1.706 1 89.25 234 SER B C 1
ATOM 4174 O O . SER B 1 234 ? 8.148 -2.561 -1.018 1 89.25 234 SER B O 1
ATOM 4176 N N . GLU B 1 235 ? 6.934 -0.717 -1.256 1 89.38 235 GLU B N 1
ATOM 4177 C CA . GLU B 1 235 ? 7.078 -0.394 0.161 1 89.38 235 GLU B CA 1
ATOM 4178 C C . GLU B 1 235 ? 6.32 -1.391 1.033 1 89.38 235 GLU B C 1
ATOM 4180 O O . GLU B 1 235 ? 6.793 -1.771 2.105 1 89.38 235 GLU B O 1
ATOM 4185 N N . LYS B 1 236 ? 5.172 -1.715 0.621 1 89.12 236 LYS B N 1
ATOM 4186 C CA . LYS B 1 236 ? 4.414 -2.736 1.337 1 89.12 236 LYS B CA 1
ATOM 4187 C C . LYS B 1 236 ? 5.207 -4.035 1.444 1 89.12 236 LYS B C 1
ATOM 4189 O O . LYS B 1 236 ? 5.223 -4.672 2.5 1 89.12 236 LYS B O 1
ATOM 4194 N N . GLU B 1 237 ? 5.816 -4.402 0.35 1 87.94 237 GLU B N 1
ATOM 4195 C CA . GLU B 1 237 ? 6.617 -5.625 0.329 1 87.94 237 GLU B CA 1
ATOM 4196 C C . GLU B 1 237 ? 7.805 -5.523 1.28 1 87.94 237 GLU B C 1
ATOM 4198 O O . GLU B 1 237 ? 8.07 -6.445 2.055 1 87.94 237 GLU B O 1
ATOM 4203 N N . LYS B 1 238 ? 8.531 -4.438 1.202 1 88.38 238 LYS B N 1
ATOM 4204 C CA . LYS B 1 238 ? 9.703 -4.246 2.051 1 88.38 238 LYS B CA 1
ATOM 4205 C C . LYS B 1 238 ? 9.336 -4.355 3.527 1 88.38 238 LYS B C 1
ATOM 4207 O O . LYS B 1 238 ? 10.016 -5.043 4.293 1 88.38 238 LYS B O 1
ATOM 4212 N N . ARG B 1 239 ? 8.297 -3.777 3.861 1 87.75 239 ARG B N 1
ATOM 4213 C CA . ARG B 1 239 ? 7.879 -3.795 5.258 1 87.75 239 ARG B CA 1
ATOM 4214 C C . ARG B 1 239 ? 7.387 -5.18 5.664 1 87.75 239 ARG B C 1
ATOM 4216 O O . ARG B 1 239 ? 7.598 -5.609 6.801 1 87.75 239 ARG B O 1
ATOM 4223 N N . GLY B 1 240 ? 6.68 -5.805 4.746 1 88.06 240 GLY B N 1
ATOM 4224 C CA . GLY B 1 240 ? 6.262 -7.176 5.004 1 88.06 240 GLY B CA 1
ATOM 4225 C C . GLY B 1 240 ? 7.422 -8.117 5.258 1 88.06 240 GLY B C 1
ATOM 4226 O O . GLY B 1 240 ? 7.387 -8.914 6.203 1 88.06 240 GLY B O 1
ATOM 4227 N N . ILE B 1 241 ? 8.438 -7.992 4.441 1 89.69 241 ILE B N 1
ATOM 4228 C CA . ILE B 1 241 ? 9.617 -8.836 4.582 1 89.69 241 ILE B CA 1
ATOM 4229 C C . ILE B 1 241 ? 10.312 -8.531 5.91 1 89.69 241 ILE B C 1
ATOM 4231 O O . ILE B 1 241 ? 10.695 -9.453 6.637 1 89.69 241 ILE B O 1
ATOM 4235 N N . ASP B 1 242 ? 10.43 -7.227 6.273 1 88.56 242 ASP B N 1
ATOM 4236 C CA . ASP B 1 242 ? 11.07 -6.832 7.527 1 88.56 242 ASP B CA 1
ATOM 4237 C C . ASP B 1 242 ? 10.32 -7.402 8.727 1 88.56 242 ASP B C 1
ATOM 4239 O O . ASP B 1 242 ? 10.938 -7.898 9.672 1 88.56 242 ASP B O 1
ATOM 4243 N N . LEU B 1 243 ? 9.07 -7.324 8.625 1 89.25 243 LEU B N 1
ATOM 4244 C CA . LEU B 1 243 ? 8.25 -7.824 9.727 1 89.25 243 LEU B CA 1
ATOM 4245 C C . LEU B 1 243 ? 8.398 -9.336 9.875 1 89.25 243 LEU B C 1
ATOM 4247 O O . LEU B 1 243 ? 8.602 -9.836 10.984 1 89.25 243 LEU B O 1
ATOM 4251 N N . ILE B 1 244 ? 8.328 -10.102 8.766 1 90.44 244 ILE B N 1
ATOM 4252 C CA . ILE B 1 244 ? 8.414 -11.555 8.797 1 90.44 244 ILE B CA 1
ATOM 4253 C C . ILE B 1 244 ? 9.789 -11.984 9.305 1 90.44 244 ILE B C 1
ATOM 4255 O O . ILE B 1 244 ? 9.898 -12.938 10.078 1 90.44 244 ILE B O 1
ATOM 4259 N N . HIS B 1 245 ? 10.758 -11.25 8.859 1 88 245 HIS B N 1
ATOM 4260 C CA . HIS B 1 245 ? 12.102 -11.562 9.32 1 88 245 HIS B CA 1
ATOM 4261 C C . HIS B 1 245 ? 12.219 -11.43 10.828 1 88 245 HIS B C 1
ATOM 4263 O O . HIS B 1 245 ? 12.922 -12.211 11.477 1 88 245 HIS B O 1
ATOM 4269 N N . ARG B 1 246 ? 11.547 -10.453 11.383 1 87.94 246 ARG B N 1
ATOM 4270 C CA . ARG B 1 246 ? 11.594 -10.234 12.828 1 87.94 246 ARG B CA 1
ATOM 4271 C C . ARG B 1 246 ? 10.773 -11.297 13.562 1 87.94 246 ARG B C 1
ATOM 4273 O O . ARG B 1 246 ? 11.148 -11.727 14.656 1 87.94 246 ARG B O 1
ATOM 4280 N N . LEU B 1 247 ? 9.758 -11.742 12.945 1 90.5 247 LEU B N 1
ATOM 4281 C CA . LEU B 1 247 ? 8.875 -12.727 13.57 1 90.5 247 LEU B CA 1
ATOM 4282 C C . LEU B 1 247 ? 9.461 -14.125 13.469 1 90.5 247 LEU B C 1
ATOM 4284 O O . LEU B 1 247 ? 9.273 -14.953 14.367 1 90.5 247 LEU B O 1
ATOM 4288 N N . TYR B 1 248 ? 10.148 -14.359 12.344 1 92.31 248 TYR B N 1
ATOM 4289 C CA . TYR B 1 248 ? 10.711 -15.672 12.07 1 92.31 248 TYR B CA 1
ATOM 4290 C C . TYR B 1 248 ? 12.18 -15.57 11.68 1 92.31 248 TYR B C 1
ATOM 4292 O O . TYR B 1 248 ? 12.539 -15.812 10.531 1 92.31 248 TYR B O 1
ATOM 4300 N N . PRO B 1 249 ? 13.016 -15.391 12.633 1 90 249 PRO B N 1
ATOM 4301 C CA . PRO B 1 249 ? 14.43 -15.156 12.344 1 90 249 PRO B CA 1
ATOM 4302 C C . PRO B 1 249 ? 15.117 -16.375 11.719 1 90 249 PRO B C 1
ATOM 4304 O O . PRO B 1 249 ? 16.172 -16.234 11.094 1 90 249 PRO B O 1
ATOM 4307 N N . HIS B 1 250 ? 14.555 -17.562 11.836 1 89.75 250 HIS B N 1
ATOM 4308 C CA . HIS B 1 250 ? 15.18 -18.766 11.312 1 89.75 250 HIS B CA 1
ATOM 4309 C C . HIS B 1 250 ? 14.82 -18.984 9.844 1 89.75 250 HIS B C 1
ATOM 4311 O O . HIS B 1 250 ? 15.422 -19.828 9.172 1 89.75 250 HIS B O 1
ATOM 4317 N N . LEU B 1 251 ? 13.828 -18.25 9.375 1 92.25 251 LEU B N 1
ATOM 4318 C CA . LEU B 1 251 ? 13.398 -18.359 7.992 1 92.25 251 LEU B CA 1
ATOM 4319 C C . LEU B 1 251 ? 14.414 -17.734 7.047 1 92.25 251 LEU B C 1
ATOM 4321 O O . LEU B 1 251 ? 14.859 -16.609 7.273 1 92.25 251 LEU B O 1
ATOM 4325 N N . THR B 1 252 ? 14.789 -18.469 6.051 1 92.56 252 THR B N 1
ATOM 4326 C CA . THR B 1 252 ? 15.633 -17.891 5.008 1 92.56 252 THR B CA 1
ATOM 4327 C C . THR B 1 252 ? 14.789 -17.266 3.906 1 92.56 252 THR B C 1
ATOM 4329 O O . THR B 1 252 ? 13.977 -17.953 3.275 1 92.56 252 THR B O 1
ATOM 4332 N N . ILE B 1 253 ? 14.977 -16.047 3.744 1 93.44 253 ILE B N 1
ATOM 4333 C CA . ILE B 1 253 ? 14.234 -15.328 2.713 1 93.44 253 ILE B CA 1
ATOM 4334 C C . ILE B 1 253 ? 15.18 -14.898 1.596 1 93.44 253 ILE B C 1
ATOM 4336 O O . ILE B 1 253 ? 16.156 -14.18 1.841 1 93.44 253 ILE B O 1
ATOM 4340 N N . LEU B 1 254 ? 14.945 -15.375 0.418 1 94.06 254 LEU B N 1
ATOM 4341 C CA . LEU B 1 254 ? 15.68 -14.961 -0.776 1 94.06 254 LEU B CA 1
ATOM 4342 C C . LEU B 1 254 ? 14.812 -14.07 -1.664 1 94.06 254 LEU B C 1
ATOM 4344 O O . LEU B 1 254 ? 13.867 -14.547 -2.289 1 94.06 254 LEU B O 1
ATOM 4348 N N . ASN B 1 255 ? 15.117 -12.875 -1.725 1 92.81 255 ASN B N 1
ATOM 4349 C CA . ASN B 1 255 ? 14.328 -11.883 -2.447 1 92.81 255 ASN B CA 1
ATOM 4350 C C . ASN B 1 255 ? 14.867 -11.656 -3.857 1 92.81 255 ASN B C 1
ATOM 4352 O O . ASN B 1 255 ? 15.938 -11.078 -4.031 1 92.81 255 ASN B O 1
ATOM 4356 N N . VAL B 1 256 ? 14.125 -12.125 -4.809 1 93.81 256 VAL B N 1
ATOM 4357 C CA . VAL B 1 256 ? 14.469 -11.906 -6.211 1 93.81 256 VAL B CA 1
ATOM 4358 C C . VAL B 1 256 ? 13.633 -10.758 -6.773 1 93.81 256 VAL B C 1
ATOM 4360 O O . VAL B 1 256 ? 12.453 -10.93 -7.07 1 93.81 256 VAL B O 1
ATOM 4363 N N . SER B 1 257 ? 14.188 -9.617 -6.898 1 88.75 257 SER B N 1
ATOM 4364 C CA . SER B 1 257 ? 13.531 -8.43 -7.426 1 88.75 257 SER B CA 1
ATOM 4365 C C . SER B 1 257 ? 14.281 -7.867 -8.633 1 88.75 257 SER B C 1
ATOM 4367 O O . SER B 1 257 ? 15.188 -7.039 -8.477 1 88.75 257 SER B O 1
ATOM 4369 N N . ALA B 1 258 ? 13.812 -8.266 -9.773 1 81.75 258 ALA B N 1
ATOM 4370 C CA . ALA B 1 258 ? 14.508 -7.871 -11 1 81.75 258 ALA B CA 1
ATOM 4371 C C . ALA B 1 258 ? 14.156 -6.441 -11.391 1 81.75 258 ALA B C 1
ATOM 4373 O O . ALA B 1 258 ? 13.039 -5.984 -11.164 1 81.75 258 ALA B O 1
ATOM 4374 N N . ASP B 1 259 ? 15.148 -5.734 -11.828 1 77.25 259 ASP B N 1
ATOM 4375 C CA . ASP B 1 259 ? 14.883 -4.449 -12.477 1 77.25 259 ASP B CA 1
ATOM 4376 C C . ASP B 1 259 ? 14.312 -4.648 -13.883 1 77.25 259 ASP B C 1
ATOM 4378 O O . ASP B 1 259 ? 15.047 -5.012 -14.805 1 77.25 259 ASP B O 1
ATOM 4382 N N . LEU B 1 260 ? 13.031 -4.434 -13.992 1 72.94 260 LEU B N 1
ATOM 4383 C CA . LEU B 1 260 ? 12.383 -4.738 -15.258 1 72.94 260 LEU B CA 1
ATOM 4384 C C . LEU B 1 260 ? 12.258 -3.488 -16.125 1 72.94 260 LEU B C 1
ATOM 4386 O O . LEU B 1 260 ? 11.781 -3.555 -17.25 1 72.94 260 LEU B O 1
ATOM 4390 N N . GLY B 1 261 ? 12.891 -2.467 -15.633 1 63.47 261 GLY B N 1
ATOM 4391 C CA . GLY B 1 261 ? 12.969 -1.241 -16.406 1 63.47 261 GLY B CA 1
ATOM 4392 C C . GLY B 1 261 ? 11.602 -0.657 -16.734 1 63.47 261 GLY B C 1
ATOM 4393 O O . GLY B 1 261 ? 10.672 -0.763 -15.945 1 63.47 261 GLY B O 1
ATOM 4394 N N . ARG B 1 262 ? 11.594 0.027 -17.953 1 60.44 262 ARG B N 1
ATOM 4395 C CA . ARG B 1 262 ? 10.453 0.848 -18.359 1 60.44 262 ARG B CA 1
ATOM 4396 C C . ARG B 1 262 ? 9.43 0.028 -19.141 1 60.44 262 ARG B C 1
ATOM 4398 O O . ARG B 1 262 ? 8.617 0.584 -19.875 1 60.44 262 ARG B O 1
ATOM 4405 N N . TYR B 1 263 ? 9.578 -1.214 -18.984 1 54.19 263 TYR B N 1
ATOM 4406 C CA . TYR B 1 263 ? 8.602 -1.941 -19.781 1 54.19 263 TYR B CA 1
ATOM 4407 C C . TYR B 1 263 ? 7.195 -1.767 -19.234 1 54.19 263 TYR B C 1
ATOM 4409 O O . TYR B 1 263 ? 7.008 -1.697 -18.016 1 54.19 263 TYR B O 1
ATOM 4417 N N . SER B 1 264 ? 6.402 -1.459 -20.172 1 53.56 264 SER B N 1
ATOM 4418 C CA . SER B 1 264 ? 5.008 -1.238 -19.797 1 53.56 264 SER B CA 1
ATOM 4419 C C . SER B 1 264 ? 4.363 -2.523 -19.281 1 53.56 264 SER B C 1
ATOM 4421 O O . SER B 1 264 ? 4.766 -3.621 -19.672 1 53.56 264 SER B O 1
ATOM 4423 N N . PHE B 1 265 ? 3.629 -2.404 -18.297 1 45.28 265 PHE B N 1
ATOM 4424 C CA . PHE B 1 265 ? 2.848 -3.523 -17.781 1 45.28 265 PHE B CA 1
ATOM 4425 C C . PHE B 1 265 ? 2.041 -4.176 -18.906 1 45.28 265 PHE B C 1
ATOM 4427 O O . PHE B 1 265 ? 1.581 -5.312 -18.75 1 45.28 265 PHE B O 1
ATOM 4434 N N . LEU B 1 266 ? 2.064 -3.365 -20.078 1 48.09 266 LEU B N 1
ATOM 4435 C CA . LEU B 1 266 ? 1.212 -3.863 -21.156 1 48.09 266 LEU B CA 1
ATOM 4436 C C . LEU B 1 266 ? 2.037 -4.195 -22.391 1 48.09 266 LEU B C 1
ATOM 4438 O O . LEU B 1 266 ? 1.48 -4.516 -23.453 1 48.09 266 LEU B O 1
ATOM 4442 N N . ASP B 1 267 ? 3.43 -3.984 -22.359 1 51.38 267 ASP B N 1
ATOM 4443 C CA . ASP B 1 267 ? 4.23 -4.188 -23.562 1 51.38 267 ASP B CA 1
ATOM 4444 C C . ASP B 1 267 ? 4.391 -5.672 -23.875 1 51.38 267 ASP B C 1
ATOM 4446 O O . ASP B 1 267 ? 5 -6.414 -23.094 1 51.38 267 ASP B O 1
ATOM 4450 N N . ARG B 1 268 ? 3.764 -6.219 -24.922 1 56.25 268 ARG B N 1
ATOM 4451 C CA . ARG B 1 268 ? 3.658 -7.621 -25.312 1 56.25 268 ARG B CA 1
ATOM 4452 C C . ARG B 1 268 ? 4.957 -8.109 -25.953 1 56.25 268 ARG B C 1
ATOM 4454 O O . ARG B 1 268 ? 5.246 -9.305 -25.953 1 56.25 268 ARG B O 1
ATOM 4461 N N . GLY B 1 269 ? 5.73 -7.191 -26.469 1 58.25 269 GLY B N 1
ATOM 4462 C CA . GLY B 1 269 ? 6.883 -7.613 -27.25 1 58.25 269 GLY B CA 1
ATOM 4463 C C . GLY B 1 269 ? 8.094 -7.938 -26.406 1 58.25 269 GLY B C 1
ATOM 4464 O O . GLY B 1 269 ? 9.102 -8.445 -26.922 1 58.25 269 GLY B O 1
ATOM 4465 N N . ASN B 1 270 ? 7.773 -7.906 -25.094 1 70.25 270 ASN B N 1
ATOM 4466 C CA . ASN B 1 270 ? 9 -8.016 -24.312 1 70.25 270 ASN B CA 1
ATOM 4467 C C . ASN B 1 270 ? 8.938 -9.18 -23.328 1 70.25 270 ASN B C 1
ATOM 4469 O O . ASN B 1 270 ? 9.633 -9.188 -22.312 1 70.25 270 ASN B O 1
ATOM 4473 N N . ALA B 1 271 ? 8.164 -10.195 -23.75 1 75.69 271 ALA B N 1
ATOM 4474 C CA . ALA B 1 271 ? 7.988 -11.328 -22.844 1 75.69 271 ALA B CA 1
ATOM 4475 C C . ALA B 1 271 ? 9.312 -12.039 -22.594 1 75.69 271 ALA B C 1
ATOM 4477 O O . ALA B 1 271 ? 9.656 -12.344 -21.453 1 75.69 271 ALA B O 1
ATOM 4478 N N . ARG B 1 272 ? 10.062 -12.297 -23.641 1 78.5 272 ARG B N 1
ATOM 4479 C CA . ARG B 1 272 ? 11.328 -13.016 -23.516 1 78.5 272 ARG B CA 1
ATOM 4480 C C . ARG B 1 272 ? 12.336 -12.203 -22.719 1 78.5 272 ARG B C 1
ATOM 4482 O O . ARG B 1 272 ? 13.109 -12.766 -21.922 1 78.5 272 ARG B O 1
ATOM 4489 N N . HIS B 1 273 ? 12.266 -10.945 -22.953 1 83.12 273 HIS B N 1
ATOM 4490 C CA . HIS B 1 273 ? 13.172 -10.086 -22.203 1 83.12 273 HIS B CA 1
ATOM 4491 C C . HIS B 1 273 ? 12.844 -10.094 -20.719 1 83.12 273 HIS B C 1
ATOM 4493 O O . HIS B 1 273 ? 13.75 -10.133 -19.875 1 83.12 273 HIS B O 1
ATOM 4499 N N . LEU B 1 274 ? 11.562 -10.086 -20.406 1 85.56 274 LEU B N 1
ATOM 4500 C CA . LEU B 1 274 ? 11.125 -10.109 -19.016 1 85.56 274 LEU B CA 1
ATOM 4501 C C . LEU B 1 274 ? 11.484 -11.43 -18.344 1 85.56 274 LEU B C 1
ATOM 4503 O O . LEU B 1 274 ? 11.953 -11.453 -17.203 1 85.56 274 LEU B O 1
ATOM 4507 N N . LEU B 1 275 ? 11.297 -12.492 -19.125 1 87.81 275 LEU B N 1
ATOM 4508 C CA . LEU B 1 275 ? 11.664 -13.812 -18.625 1 87.81 275 LEU B CA 1
ATOM 4509 C C . LEU B 1 275 ? 13.156 -13.883 -18.312 1 87.81 275 LEU B C 1
ATOM 4511 O O . LEU B 1 275 ? 13.555 -14.352 -17.25 1 87.81 275 LEU B O 1
ATOM 4515 N N . GLN B 1 276 ? 13.953 -13.359 -19.219 1 89.19 276 GLN B N 1
ATOM 4516 C CA . GLN B 1 276 ? 15.406 -13.422 -19.094 1 89.19 276 GLN B CA 1
ATOM 4517 C C . GLN B 1 276 ? 15.883 -12.578 -17.906 1 89.19 276 GLN B C 1
ATOM 4519 O O . GLN B 1 276 ? 16.812 -12.953 -17.203 1 89.19 276 GLN B O 1
ATOM 4524 N N . ARG B 1 277 ? 15.289 -11.5 -17.719 1 90.25 277 ARG B N 1
ATOM 4525 C CA . ARG B 1 277 ? 15.672 -10.648 -16.609 1 90.25 277 ARG B CA 1
ATOM 4526 C C . ARG B 1 277 ? 15.352 -11.305 -15.273 1 90.25 277 ARG B C 1
ATOM 4528 O O . ARG B 1 277 ? 16.156 -11.25 -14.336 1 90.25 277 ARG B O 1
ATOM 4535 N N . GLY B 1 278 ? 14.164 -11.914 -15.195 1 92.62 278 GLY B N 1
ATOM 4536 C CA . GLY B 1 278 ? 13.836 -12.672 -14 1 92.62 278 GLY B CA 1
ATOM 4537 C C . GLY B 1 278 ? 14.773 -13.836 -13.75 1 92.62 278 GLY B C 1
ATOM 4538 O O . GLY B 1 278 ? 15.211 -14.055 -12.617 1 92.62 278 GLY B O 1
ATOM 4539 N N . TYR B 1 279 ? 15.117 -14.469 -14.859 1 93.69 279 TYR B N 1
AT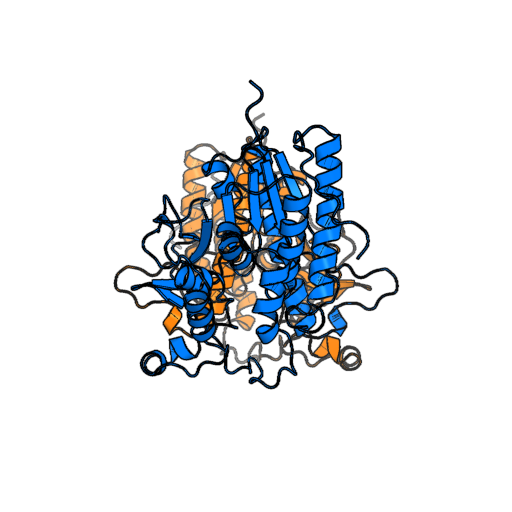OM 4540 C CA . TYR B 1 279 ? 16.016 -15.617 -14.797 1 93.69 279 TYR B CA 1
ATOM 4541 C C . TYR B 1 279 ? 17.391 -15.203 -14.305 1 93.69 279 TYR B C 1
ATOM 4543 O O . TYR B 1 279 ? 17.938 -15.805 -13.375 1 93.69 279 TYR B O 1
ATOM 4551 N N . ARG B 1 280 ? 17.922 -14.203 -14.859 1 94.06 280 ARG B N 1
ATOM 4552 C CA . ARG B 1 280 ? 19.266 -13.75 -14.523 1 94.06 280 ARG B CA 1
ATOM 4553 C C . ARG B 1 280 ? 19.328 -13.258 -13.078 1 94.06 280 ARG B C 1
ATOM 4555 O O . ARG B 1 280 ? 20.281 -13.57 -12.352 1 94.06 280 ARG B O 1
ATOM 4562 N N . GLU B 1 281 ? 18.359 -12.477 -12.688 1 93.75 281 GLU B N 1
ATOM 4563 C CA . GLU B 1 281 ? 18.344 -11.992 -11.312 1 93.75 281 GLU B CA 1
ATOM 4564 C C . GLU B 1 281 ? 18.219 -13.148 -10.32 1 93.75 281 GLU B C 1
ATOM 4566 O O . GLU B 1 281 ? 18.875 -13.141 -9.281 1 93.75 281 GLU B O 1
ATOM 4571 N N . ALA B 1 282 ? 17.406 -14.078 -10.656 1 94.75 282 ALA B N 1
ATOM 4572 C CA . ALA B 1 282 ? 17.234 -15.242 -9.789 1 94.75 282 ALA B CA 1
ATOM 4573 C C . ALA B 1 282 ? 18.531 -16.031 -9.672 1 94.75 282 ALA B C 1
ATOM 4575 O O . ALA B 1 282 ? 18.906 -16.469 -8.578 1 94.75 282 ALA B O 1
ATOM 4576 N N . LEU B 1 283 ? 19.188 -16.234 -10.789 1 93.88 283 LEU B N 1
ATOM 4577 C CA . LEU B 1 283 ? 20.453 -16.953 -10.781 1 93.88 283 LEU B CA 1
ATOM 4578 C C . LEU B 1 283 ? 21.453 -16.281 -9.852 1 93.88 283 LEU B C 1
ATOM 4580 O O . LEU B 1 283 ? 22.156 -16.969 -9.094 1 93.88 283 LEU B O 1
ATOM 4584 N N . LYS B 1 284 ? 21.5 -15.016 -9.922 1 93.06 284 LYS B N 1
ATOM 4585 C CA . LYS B 1 284 ? 22.422 -14.258 -9.086 1 93.06 284 LYS B CA 1
ATOM 4586 C C . LYS B 1 284 ? 22.125 -14.461 -7.605 1 93.06 284 LYS B C 1
ATOM 4588 O O . LYS B 1 284 ? 23.016 -14.773 -6.816 1 93.06 284 LYS B O 1
ATOM 4593 N N . VAL B 1 285 ? 20.906 -14.336 -7.219 1 92.88 285 VAL B N 1
ATOM 4594 C CA . VAL B 1 285 ? 20.484 -14.383 -5.82 1 92.88 285 VAL B CA 1
ATOM 4595 C C . VAL B 1 285 ? 20.594 -15.812 -5.293 1 92.88 285 VAL B C 1
ATOM 4597 O O . VAL B 1 285 ? 21.125 -16.047 -4.211 1 92.88 285 VAL B O 1
ATOM 4600 N N . LEU B 1 286 ? 20.141 -16.75 -6.035 1 92.31 286 LEU B N 1
ATOM 4601 C CA . LEU B 1 286 ? 20.062 -18.141 -5.586 1 92.31 286 LEU B CA 1
ATOM 4602 C C . LEU B 1 286 ? 21.453 -18.781 -5.574 1 92.31 286 LEU B C 1
ATOM 4604 O O . LEU B 1 286 ? 21.766 -19.578 -4.691 1 92.31 286 LEU B O 1
ATOM 4608 N N . ALA B 1 287 ? 22.266 -18.453 -6.523 1 88.75 287 ALA B N 1
ATOM 4609 C CA . ALA B 1 287 ? 23.625 -18.984 -6.547 1 88.75 287 ALA B CA 1
ATOM 4610 C C . ALA B 1 287 ? 24.422 -18.516 -5.336 1 88.75 287 ALA B C 1
ATOM 4612 O O . ALA B 1 287 ? 25.172 -19.281 -4.73 1 88.75 287 ALA B O 1
ATOM 4613 N N . ALA B 1 288 ? 24.203 -17.219 -5.062 1 88.94 288 ALA B N 1
ATOM 4614 C CA . ALA B 1 288 ? 24.891 -16.672 -3.895 1 88.94 288 ALA B CA 1
ATOM 4615 C C . ALA B 1 288 ? 24.438 -17.375 -2.615 1 88.94 288 ALA B C 1
ATOM 4617 O O . ALA B 1 288 ? 25.25 -17.641 -1.729 1 88.94 288 ALA B O 1
ATOM 4618 N N . ALA B 1 289 ? 23.203 -17.625 -2.568 1 87.38 289 ALA B N 1
ATOM 4619 C CA . ALA B 1 289 ? 22.656 -18.312 -1.4 1 87.38 289 ALA B CA 1
ATOM 4620 C C . ALA B 1 289 ? 23.188 -19.75 -1.307 1 87.38 289 ALA B C 1
ATOM 4622 O O . ALA B 1 289 ? 23.469 -20.234 -0.213 1 87.38 289 ALA B O 1
ATOM 4623 N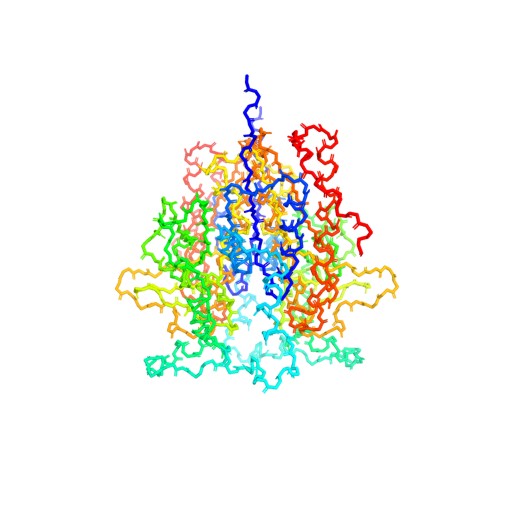 N . LYS B 1 290 ? 23.297 -20.344 -2.387 1 82.75 290 LYS B N 1
ATOM 4624 C CA . LYS B 1 290 ? 23.828 -21.703 -2.432 1 82.75 290 LYS B CA 1
ATOM 4625 C C . LYS B 1 290 ? 25.281 -21.75 -1.96 1 82.75 290 LYS B C 1
ATOM 4627 O O . LYS B 1 290 ? 25.656 -22.641 -1.191 1 82.75 290 LYS B O 1
ATOM 4632 N N . GLN B 1 291 ? 26 -20.828 -2.355 1 81.31 291 GLN B N 1
ATOM 4633 C CA . GLN B 1 291 ? 27.406 -20.75 -1.968 1 81.31 291 GLN B CA 1
ATOM 4634 C C . GLN B 1 291 ? 27.562 -20.547 -0.462 1 81.31 291 GLN B C 1
ATOM 4636 O O . GLN B 1 291 ? 28.5 -21.031 0.147 1 81.31 291 GLN B O 1
ATOM 4641 N N . ARG B 1 292 ? 26.531 -19.906 0.081 1 78.06 292 ARG B N 1
ATOM 4642 C CA . ARG B 1 292 ? 26.562 -19.625 1.516 1 78.06 292 ARG B CA 1
ATOM 4643 C C . ARG B 1 292 ? 26.031 -20.812 2.309 1 78.06 292 ARG B C 1
ATOM 4645 O O . ARG B 1 292 ? 26.031 -20.797 3.541 1 78.06 292 ARG B O 1
ATOM 4652 N N . GLY B 1 293 ? 25.672 -21.875 1.619 1 70.06 293 GLY B N 1
ATOM 4653 C CA . GLY B 1 293 ? 25.25 -23.094 2.264 1 70.06 293 GLY B CA 1
ATOM 4654 C C . GLY B 1 293 ? 23.797 -23.062 2.715 1 70.06 293 GLY B C 1
ATOM 4655 O O . GLY B 1 293 ? 23.406 -23.781 3.648 1 70.06 293 GLY B O 1
ATOM 4656 N N . VAL B 1 294 ? 23.156 -22.078 2.221 1 66.31 294 VAL B N 1
ATOM 4657 C CA . VAL B 1 294 ? 21.766 -21.984 2.641 1 66.31 294 VAL B CA 1
ATOM 4658 C C . VAL B 1 294 ? 21 -23.219 2.195 1 66.31 294 VAL B C 1
ATOM 4660 O O . VAL B 1 294 ? 20.094 -23.688 2.896 1 66.31 294 VAL B O 1
ATOM 4663 N N . PHE B 1 295 ? 21.281 -23.734 0.914 1 59 295 PHE B N 1
ATOM 4664 C CA . PHE B 1 295 ? 20.656 -24.953 0.45 1 59 295 PHE B CA 1
ATOM 4665 C C . PHE B 1 295 ? 21.703 -25.938 -0.089 1 59 295 PHE B C 1
ATOM 4667 O O . PHE B 1 295 ? 22.75 -25.516 -0.577 1 59 295 PHE B O 1
ATOM 4674 N N . ASP B 1 296 ? 21.75 -27.062 0.354 1 50.38 296 ASP B N 1
ATOM 4675 C CA . ASP B 1 296 ? 22.594 -28.109 -0.254 1 50.38 296 ASP B CA 1
ATOM 4676 C C . ASP B 1 296 ? 22.047 -28.516 -1.619 1 50.38 296 ASP B C 1
ATOM 4678 O O . ASP B 1 296 ? 20.875 -28.891 -1.74 1 50.38 296 ASP B O 1
ATOM 4682 N N . VAL B 1 297 ? 22.234 -27.688 -2.625 1 43.16 297 VAL B N 1
ATOM 4683 C CA . VAL B 1 297 ? 21.781 -28.078 -3.955 1 43.16 297 VAL B CA 1
ATOM 4684 C C . VAL B 1 297 ? 22.234 -29.516 -4.246 1 43.16 297 VAL B C 1
ATOM 4686 O O . VAL B 1 297 ? 23.422 -29.828 -4.133 1 43.16 297 VAL B O 1
ATOM 4689 N N . ARG B 1 298 ? 21.469 -30.469 -4.145 1 35.94 298 ARG B N 1
ATOM 4690 C CA . ARG B 1 298 ? 21.875 -31.656 -4.891 1 35.94 298 ARG B CA 1
ATOM 4691 C C . ARG B 1 298 ? 22.109 -31.328 -6.359 1 35.94 298 ARG B C 1
ATOM 4693 O O . ARG B 1 298 ? 21.312 -30.609 -6.98 1 35.94 298 ARG B O 1
ATOM 4700 N N . SER B 1 299 ? 23.297 -30.984 -6.84 1 34.28 299 SER B N 1
ATOM 4701 C CA . SER B 1 299 ? 23.812 -30.828 -8.203 1 34.28 299 SER B CA 1
ATOM 4702 C C . SER B 1 299 ? 23.109 -31.781 -9.164 1 34.28 299 SER B C 1
ATOM 4704 O O . SER B 1 299 ? 23.453 -32.969 -9.25 1 34.28 299 SER B O 1
ATOM 4706 N N . ASN B 1 300 ? 21.875 -32.094 -9.188 1 29.38 300 ASN B N 1
ATOM 4707 C CA . ASN B 1 300 ? 21.625 -32.938 -10.375 1 29.38 300 ASN B CA 1
ATOM 4708 C C . ASN B 1 300 ? 21.641 -32.094 -11.641 1 29.38 300 ASN B C 1
ATOM 4710 O O . ASN B 1 300 ? 20.594 -31.734 -12.172 1 29.38 300 ASN B O 1
ATOM 4714 N N . VAL B 1 301 ? 22.406 -31.031 -11.836 1 30.98 301 VAL B N 1
ATOM 4715 C CA . VAL B 1 301 ? 22.578 -30.391 -13.141 1 30.98 301 VAL B CA 1
ATOM 4716 C C . VAL B 1 301 ? 23.047 -31.438 -14.156 1 30.98 301 VAL B C 1
ATOM 4718 O O . VAL B 1 301 ? 24.156 -31.969 -14.039 1 30.98 301 VAL B O 1
ATOM 4721 N N . ARG B 1 302 ? 22.188 -32.125 -14.953 1 29.55 302 ARG B N 1
ATOM 4722 C CA . ARG B 1 302 ? 22.609 -32.688 -16.234 1 29.55 302 ARG B CA 1
ATOM 4723 C C . ARG B 1 302 ? 23.156 -31.594 -17.156 1 29.55 302 ARG B C 1
ATOM 4725 O O . ARG B 1 302 ? 22.531 -30.531 -17.312 1 29.55 302 ARG B O 1
ATOM 4732 N N . THR B 1 303 ? 24.406 -31.359 -17.438 1 27.44 303 THR B N 1
ATOM 4733 C CA . THR B 1 303 ? 25.172 -30.672 -18.469 1 27.44 303 THR B CA 1
ATOM 4734 C C . THR B 1 303 ? 24.5 -30.828 -19.828 1 27.44 303 THR B C 1
ATOM 4736 O O . THR B 1 303 ? 24.391 -31.938 -20.359 1 27.44 303 THR B O 1
ATOM 4739 N N . ILE B 1 304 ? 23.406 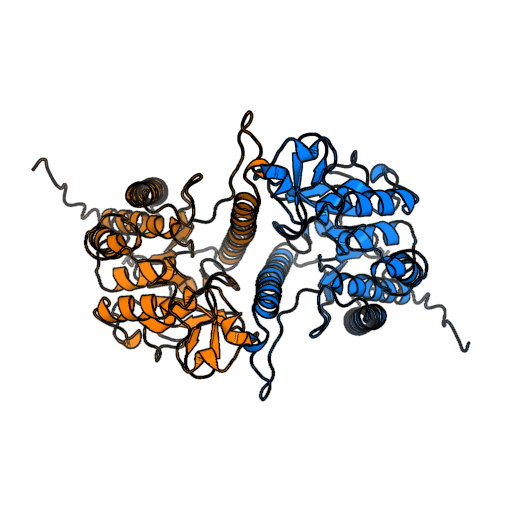-30.125 -20.219 1 24.97 304 ILE B N 1
ATOM 4740 C CA . ILE B 1 304 ? 23.062 -30.234 -21.641 1 24.97 304 ILE B CA 1
ATOM 4741 C C . ILE B 1 304 ? 24.266 -29.828 -22.484 1 24.97 304 ILE B C 1
ATOM 4743 O O . ILE B 1 304 ? 24.734 -28.688 -22.391 1 24.97 304 ILE B O 1
ATOM 4747 N N . GLY B 1 305 ? 25.156 -30.656 -22.859 1 21.03 305 GLY B N 1
ATOM 4748 C CA . GLY B 1 305 ? 26.188 -30.641 -23.875 1 21.03 305 GLY B CA 1
ATOM 4749 C C . GLY B 1 305 ? 25.734 -30 -25.172 1 21.03 305 GLY B C 1
ATOM 4750 O O . GLY B 1 305 ? 24.547 -29.844 -25.406 1 21.03 305 GLY B O 1
ATOM 4751 N N . LYS B 1 306 ? 26.688 -29.547 -26.062 1 27.88 306 LYS B N 1
ATOM 4752 C CA . LYS B 1 306 ? 26.797 -29.078 -27.438 1 27.88 306 LYS B CA 1
ATOM 4753 C C . LYS B 1 306 ? 25.969 -29.969 -28.375 1 27.88 306 LYS B C 1
ATOM 4755 O O . LYS B 1 306 ? 26.406 -31.031 -28.781 1 27.88 306 LYS B O 1
ATOM 4760 N N . ALA B 1 307 ? 24.531 -30.172 -28.031 1 21.89 307 ALA B N 1
ATOM 4761 C CA . ALA B 1 307 ?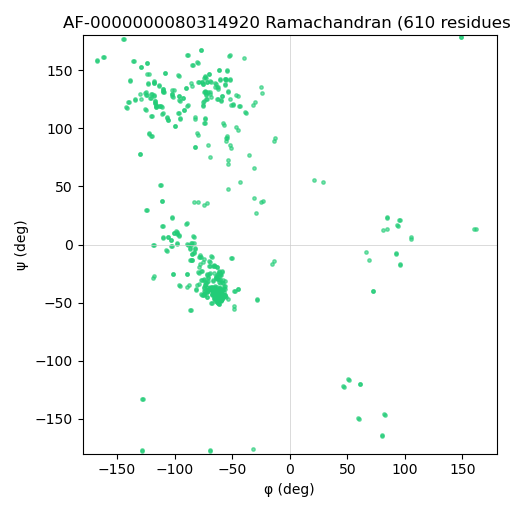 24.078 -30.719 -29.312 1 21.89 307 ALA B CA 1
ATOM 4762 C C . ALA B 1 307 ? 23.766 -29.594 -30.312 1 21.89 307 ALA B C 1
ATOM 4764 O O . ALA B 1 307 ? 23.281 -28.531 -29.922 1 21.89 307 ALA B O 1
#

Secondary structure (DSSP, 8-state):
------EEEEE---GGGGHHHHHHHHHHHHTT---SEEEESTHHHHHHHHHTTT--HHHHHHHHHHHH-S--SS----HHHHS----TTTTT-HHHHTTEEE--HHHHHHHHHH-S---GGG-SS-EEEEEEETTTTEEEEESTTSB-SS-HHHHHHHHT--TEEEPPEEETTEEEE-TTTT-SS-HHHHHHTT-SEEEEE-------PPTTSPPGGGGHHHHHHHHHHHHHHHHHHHHHHHHHHHH-TT-EEEEE----TT--TT-GGGHHHHHHHHHHHHHHHHHHHHHTTSS------------/------EEEEE---GGGGHHHHHHHHHHHHTT---SEEEESTHHHHHHHHHTTT--HHHHHHHHHHHH-S--SS----HHHH-----TTGGG-HHHHTTEEE--HHHHHHHHHH-S---GGG-SS-EEEEEEETTS--EEEESTTSB-SS-HHHHHHHHT--TEEEPPEEETTEEEE-TTTT-SS-HHHHHHTT-SEEEEE-------PPTTSPPGGGGHHHHHHHHHHHHHHHHHHHHHHHHHHHH-TT-EEEEE----TT--TT-GGGHHHHHHHHHHHHHHHHHHHHHTTSS------------

pLDDT: mean 80.97, std 19.47, range [21.03, 98.62]

InterPro domains:
  IPR002641 Patatin-like phospholipase domain [PF01734] (12-190)
  IPR002641 Patatin-like phospholipase domain [PS51635] (9-191)
  IPR016035 Acyl transferase/acyl hydrolase/lysophospholipase [SSF52151] (5-287)
  IPR050301 Neuropathy target esterase [PTHR14226] (6-290)

Organism: NCBI:txid927083